Protein 3OQI (pdb70)

B-factor: mean 17.78, std 9.41, range [5.2, 73.68]

Organism: Bacillus licheniformis (strain ATCC 14580 / DSM 13 / JCM 2505 / CCUG 7422 / NBRC 12200 / NCIMB 9375 / NCTC 10341 / NRRL NRS-1264 / Gibson 46) (NCBI:txid279010)

Foldseek 3Di:
DDKDWLDVLLVVLQVVQAEAEEEDELLDPCDDLVNLLVVLLVSVVRHVAYAYEYADQLQLLLVVLLPDDSVRSSVVRVVSSVVSLVSNLVSQVVNVHHSVRYYYLCRCVPPPLLVVQLVQLVVQLVPPPVSVVLLLVVLCVSNQNSSVVPDDDNDDRDPVSSVSSSVSVSSNVSCQAPVCSVSVDQAYEHEEADDRPVSSCQPVVVTSHHRDSRYIYMHDDD/DDKDWLDVLCVLLVVQAEAEEEDELQDPCDDLVNLLVVLLVSVVRHPAYAYEYADQLQLLLVVLVPDDSVVSSVSSVVSRVVVLVSNLVSCVVNVHHSVRYYYLCNCVVPPLLVVQLVQLVVQLVPPVVSVVLLLVVLCVSNQVNNVPPDPDNDDRDPVSSVSSSVRVSSNVCCQAPVCSVVVDPAYEHEEADDRVVSSCQPVVVTSHHRDSRYMYMHDDD

CATH classification: 3.40.50.11710

GO terms:
  GO:0016755 aminoacyltransferase activity (F, IDA)
  GO:0046148 pigment biosynthetic process (P, IDA)

Solvent-accessible surface area: 20284 Å² total

Sequence (443 aa):
FKTETLTQNCNEILKRRRHVLVGISPFNSRFSEDYIHRLIAWAVREFQSVSVLLAGKEAANLLEALGTPHGKAEERKVRKEVSRNRRFAEKALEAHGGNPEDIHTFSDFANQTAYRNLRMEVEAAFFDQTHFRNACLEMSHAAILGRARGTRMDVVEVSADMLELAVEYVIAELPFFIAAPDILGVEETLLAYHRPWKLGEQISRNEFAVKMRPNQGYLMVSEFKTETLTQNNEILKRRRHVLVGISPFNSRFSEDYIHHRLIAWAVREFQSVSVLLAGKEAANLLEALGTPHGKAERKVRKEVSRNRRFFAEKALEAHGGNPEDIHTFSDFANQTAYRNLRMEVEAAFFDQTHFRRNACLEMSHAAILGRARGTRMDVVEVSADMLELAVEYVIAELPFFIAAPDILGVEETLLAYHRPWKLGEQISRNEFAVKMRPNQGYLMVSE

Nearest PDB structures (foldseek):
  3oqi-assembly2_B  TM=1.003E+00  e=3.336E-38  Bacillus licheniformis DSM 13 = ATCC 14580
  7azu-assembly1_A  TM=9.810E-01  e=2.138E-24  Caldibacillus thermoamylovorans
  6zu3-assembly1_A  TM=9.823E-01  e=3.888E-24  Caldibacillus thermoamylovorans
  6ez3-assembly6_F  TM=9.709E-01  e=2.013E-21  Staphylococcus haemolyticus JCSC1435
  6ez3-assembly5_E  TM=9.730E-01  e=7.026E-21  Staphylococcus haemolyticus JCSC1435

Structure (mmCIF, N/CA/C/O backbone):
data_3OQI
#
_entry.id   3OQI
#
_cell.length_a   150.946
_cell.length_b   55.011
_cell.length_c   102.299
_cell.angle_alpha   90.000
_cell.angle_beta   130.610
_cell.angle_gamma   90.000
#
_symmetry.space_group_name_H-M   'C 1 2 1'
#
loop_
_entity.id
_entity.type
_entity.pdbx_description
1 polymer 'Putative uncharacterized protein yvmC'
2 polymer 'Putative uncharacterized protein yvmC'
3 non-polymer '2-[N-CYCLOHEXYLAMINO]ETHANE SULFONIC ACID'
4 non-polymer GLYCEROL
5 water water
#
loop_
_atom_site.group_PDB
_atom_site.id
_atom_site.type_symbol
_atom_site.label_atom_id
_atom_site.label_alt_id
_atom_site.label_comp_id
_atom_site.label_asym_id
_atom_site.label_entity_id
_atom_site.label_seq_id
_atom_site.pdbx_PDB_ins_code
_atom_site.Cartn_x
_atom_site.Cartn_y
_atom_site.Cartn_z
_atom_site.occupancy
_atom_site.B_iso_or_equiv
_atom_site.auth_seq_id
_atom_site.auth_comp_id
_atom_site.auth_asym_id
_atom_site.auth_atom_id
_atom_site.pdbx_PDB_model_num
ATOM 1 N N . PHE A 1 13 ? 18.442 11.972 52.831 1.00 27.80 13 PHE A N 1
ATOM 2 C CA . PHE A 1 13 ? 17.332 11.153 52.346 1.00 26.38 13 PHE A CA 1
ATOM 3 C C . PHE A 1 13 ? 16.210 11.040 53.373 1.00 32.33 13 PHE A C 1
ATOM 4 O O . PHE A 1 13 ? 16.449 10.677 54.523 1.00 38.41 13 PHE A O 1
ATOM 12 N N . LYS A 1 14 ? 14.989 11.360 52.955 1.00 27.80 14 LYS A N 1
ATOM 13 C CA . LYS A 1 14 ? 13.807 11.102 53.770 1.00 29.92 14 LYS A CA 1
ATOM 14 C C . LYS A 1 14 ? 13.333 9.693 53.439 1.00 29.05 14 LYS A C 1
ATOM 15 O O . LYS A 1 14 ? 13.578 9.204 52.338 1.00 27.87 14 LYS A O 1
ATOM 21 N N . THR A 1 15 ? 12.661 9.035 54.378 1.00 24.43 15 THR A N 1
ATOM 22 C CA . THR A 1 15 ? 12.226 7.657 54.156 1.00 24.93 15 THR A CA 1
ATOM 23 C C . THR A 1 15 ? 10.769 7.458 54.552 1.00 31.40 15 THR A C 1
ATOM 24 O O . THR A 1 15 ? 10.268 8.134 55.451 1.00 31.88 15 THR A O 1
ATOM 28 N N . GLU A 1 16 ? 10.096 6.530 53.876 1.00 26.20 16 GLU A N 1
ATOM 29 C CA . GLU A 1 16 ? 8.749 6.109 54.264 1.00 30.02 16 GLU A CA 1
ATOM 30 C C . GLU A 1 16 ? 8.631 4.594 54.126 1.00 28.91 16 GLU A C 1
ATOM 31 O O . GLU A 1 16 ? 9.133 4.029 53.164 1.00 19.24 16 GLU A O 1
ATOM 37 N N . THR A 1 17 ? 7.970 3.941 55.082 1.00 30.76 17 THR A N 1
ATOM 38 C CA . THR A 1 17 ? 7.821 2.484 55.055 1.00 27.25 17 THR A CA 1
ATOM 39 C C . THR A 1 17 ? 6.428 1.999 54.648 1.00 38.67 17 THR A C 1
ATOM 40 O O . THR A 1 17 ? 5.465 2.766 54.604 1.00 29.31 17 THR A O 1
ATOM 44 N N . LEU A 1 18 ? 6.334 0.705 54.368 1.00 36.96 18 LEU A N 1
ATOM 45 C CA . LEU A 1 18 ? 5.088 0.095 53.924 1.00 42.26 18 LEU A CA 1
ATOM 46 C C . LEU A 1 18 ? 4.084 -0.026 55.072 1.00 40.71 18 LEU A C 1
ATOM 47 O O . LEU A 1 18 ? 2.956 0.458 54.972 1.00 39.58 18 LEU A O 1
ATOM 52 N N . THR A 1 19 ? 4.500 -0.667 56.162 1.00 38.09 19 THR A N 1
ATOM 53 C CA . THR A 1 19 ? 3.627 -0.891 57.312 1.00 40.58 19 THR A CA 1
ATOM 54 C C . THR A 1 19 ? 4.323 -0.551 58.625 1.00 38.43 19 THR A C 1
ATOM 55 O O . THR A 1 19 ? 5.445 -0.042 58.630 1.00 36.96 19 THR A O 1
ATOM 59 N N . GLN A 1 20 ? 3.655 -0.847 59.737 1.00 38.58 20 GLN A N 1
ATOM 60 C CA . GLN A 1 20 ? 4.231 -0.644 61.065 1.00 37.61 20 GLN A CA 1
ATOM 61 C C . GLN A 1 20 ? 5.353 -1.641 61.346 1.00 36.61 20 GLN A C 1
ATOM 62 O O . GLN A 1 20 ? 6.350 -1.310 61.997 1.00 34.58 20 GLN A O 1
ATOM 68 N N . ASN A 1 21 ? 5.179 -2.867 60.865 1.00 32.16 21 ASN A N 1
ATOM 69 C CA . ASN A 1 21 ? 6.210 -3.885 61.007 1.00 30.23 21 ASN A CA 1
ATOM 70 C C . ASN A 1 21 ? 7.490 -3.473 60.280 1.00 26.73 21 ASN A C 1
ATOM 71 O O . ASN A 1 21 ? 8.599 -3.749 60.747 1.00 25.27 21 ASN A O 1
ATOM 76 N N . CYS A 1 22 ? 7.325 -2.817 59.134 1.00 27.30 22 CYS A N 1
ATOM 77 C CA . CYS A 1 22 ? 8.462 -2.282 58.393 1.00 24.75 22 CYS A CA 1
ATOM 78 C C . CYS A 1 22 ? 9.185 -1.275 59.276 1.00 26.33 22 CYS A C 1
ATOM 79 O O . CYS A 1 22 ? 10.415 -1.226 59.298 1.00 22.39 22 CYS A O 1
ATOM 82 N N . ASN A 1 23 ? 8.415 -0.478 60.014 1.00 27.01 23 ASN A N 1
ATOM 83 C CA . ASN A 1 23 ? 9.001 0.525 60.900 1.00 25.54 23 ASN A CA 1
ATOM 84 C C . ASN A 1 23 ? 9.836 -0.087 62.025 1.00 25.43 23 ASN A C 1
ATOM 85 O O . ASN A 1 23 ? 10.848 0.483 62.421 1.00 21.68 23 ASN A O 1
ATOM 87 N N . GLU A 1 24 ? 9.423 -1.249 62.528 1.00 23.27 24 GLU A N 1
ATOM 88 C CA . GLU A 1 24 ? 10.196 -1.942 63.562 1.00 23.73 24 GLU A CA 1
ATOM 89 C C . GLU A 1 24 ? 11.533 -2.449 63.030 1.00 21.21 24 GLU A C 1
ATOM 90 O O . GLU A 1 24 ? 12.555 -2.399 63.725 1.00 21.64 24 GLU A O 1
ATOM 96 N N . ILE A 1 25 ? 11.526 -2.951 61.802 1.00 17.19 25 ILE A N 1
ATOM 97 C CA . ILE A 1 25 ? 12.767 -3.375 61.172 1.00 18.23 25 ILE A CA 1
ATOM 98 C C . ILE A 1 25 ? 13.665 -2.153 61.000 1.00 15.07 25 ILE A C 1
ATOM 99 O O . ILE A 1 25 ? 14.860 -2.198 61.314 1.00 15.21 25 ILE A O 1
ATOM 104 N N . LEU A 1 26 ? 13.080 -1.066 60.509 1.00 15.12 26 LEU A N 1
ATOM 105 C CA . LEU A 1 26 ? 13.828 0.172 60.283 1.00 14.41 26 LEU A CA 1
ATOM 106 C C . LEU A 1 26 ? 14.513 0.651 61.555 1.00 19.23 26 LEU A C 1
ATOM 107 O O . LEU A 1 26 ? 15.659 1.085 61.524 1.00 17.31 26 LEU A O 1
ATOM 112 N N . LYS A 1 27 ? 13.817 0.574 62.683 1.00 18.26 27 LYS A N 1
ATOM 113 C CA . LYS A 1 27 ? 14.402 1.065 63.928 1.00 20.25 27 LYS A CA 1
ATOM 114 C C . LYS A 1 27 ? 15.666 0.311 64.351 1.00 19.12 27 LYS A C 1
ATOM 115 O O . LYS A 1 27 ? 16.563 0.892 64.953 1.00 20.37 27 LYS A O 1
ATOM 121 N N . ARG A 1 28 ? 15.744 -0.973 64.021 1.00 14.48 28 ARG A N 1
ATOM 122 C CA . ARG A 1 28 ? 16.905 -1.784 64.379 1.00 14.26 28 ARG A CA 1
ATOM 123 C C . ARG A 1 28 ? 18.116 -1.561 63.466 1.00 15.70 28 ARG A C 1
ATOM 124 O O . ARG A 1 28 ? 19.247 -1.894 63.831 1.00 14.07 28 ARG A O 1
ATOM 132 N N . ARG A 1 29 ? 17.864 -1.032 62.270 1.00 13.48 29 ARG A N 1
ATOM 133 C CA . ARG A 1 29 ? 18.937 -0.637 61.349 1.00 11.91 29 ARG A CA 1
ATOM 134 C C . ARG A 1 29 ? 19.957 -1.732 61.013 1.00 13.76 29 ARG A C 1
ATOM 135 O O . ARG A 1 29 ? 21.129 -1.431 60.792 1.00 13.25 29 ARG A O 1
ATOM 143 N N . ARG A 1 30 ? 19.537 -2.994 60.959 1.00 10.99 30 ARG A N 1
ATOM 144 C CA . ARG A 1 30 ? 20.486 -4.086 60.736 1.00 10.71 30 ARG A CA 1
ATOM 145 C C . ARG A 1 30 ? 21.020 -4.168 59.307 1.00 10.13 30 ARG A C 1
ATOM 146 O O . ARG A 1 30 ? 22.217 -4.397 59.086 1.00 12.13 30 ARG A O 1
ATOM 154 N N . HIS A 1 31 ? 20.129 -4.009 58.336 1.00 11.22 31 HIS A N 1
ATOM 155 C CA . HIS A 1 31 ? 20.511 -4.274 56.953 1.00 9.20 31 HIS A CA 1
ATOM 156 C C . HIS A 1 31 ? 19.580 -3.585 55.961 1.00 9.31 31 HIS A C 1
ATOM 157 O O . HIS A 1 31 ? 18.363 -3.549 56.144 1.00 9.88 31 HIS A O 1
ATOM 164 N N . VAL A 1 32 ? 20.174 -3.023 54.919 1.00 8.22 32 VAL A N 1
ATOM 165 C CA . VAL A 1 32 ? 19.403 -2.432 53.841 1.00 8.32 32 VAL A CA 1
ATOM 166 C C . VAL A 1 32 ? 19.907 -3.012 52.529 1.00 7.40 32 VAL A C 1
ATOM 167 O O . VAL A 1 32 ? 21.109 -3.230 52.336 1.00 7.42 32 VAL A O 1
ATOM 171 N N . LEU A 1 33 ? 18.959 -3.317 51.652 1.00 6.45 33 LEU A N 1
ATOM 172 C CA . LEU A 1 33 ? 19.257 -3.801 50.318 1.00 8.14 33 LEU A CA 1
ATOM 173 C C . LEU A 1 33 ? 18.930 -2.660 49.357 1.00 7.82 33 LEU A C 1
ATOM 174 O O . LEU A 1 33 ? 17.759 -2.319 49.161 1.00 7.66 33 LEU A O 1
ATOM 179 N N . VAL A 1 34 ? 19.964 -2.053 48.785 1.00 6.13 34 VAL A N 1
ATOM 180 C CA . VAL A 1 34 ? 19.813 -0.873 47.938 1.00 5.59 34 VAL A CA 1
ATOM 181 C C . VAL A 1 34 ? 19.583 -1.302 46.495 1.00 6.23 34 VAL A C 1
ATOM 182 O O . VAL A 1 34 ? 20.456 -1.900 45.875 1.00 8.22 34 VAL A O 1
ATOM 186 N N . GLY A 1 35 ? 18.394 -1.023 45.969 1.00 5.20 35 GLY A N 1
ATOM 187 C CA . GLY A 1 35 ? 18.096 -1.406 44.600 1.00 6.34 35 GLY A CA 1
ATOM 188 C C . GLY A 1 35 ? 18.614 -0.411 43.571 1.00 8.73 35 GLY A C 1
ATOM 189 O O . GLY A 1 35 ? 18.452 0.801 43.723 1.00 8.70 35 GLY A O 1
ATOM 190 N N . ILE A 1 36 ? 19.227 -0.927 42.506 1.00 7.51 36 ILE A N 1
ATOM 191 C CA . ILE A 1 36 ? 19.739 -0.080 41.421 1.00 5.98 36 ILE A CA 1
ATOM 192 C C . ILE A 1 36 ? 19.402 -0.686 40.067 1.00 9.06 36 ILE A C 1
ATOM 193 O O . ILE A 1 36 ? 19.643 -1.874 39.839 1.00 8.70 36 ILE A O 1
ATOM 198 N N . SER A 1 37 ? 18.826 0.117 39.176 1.00 7.85 37 SER A N 1
ATOM 199 C CA . SER A 1 37 ? 18.601 -0.335 37.806 1.00 10.17 37 SER A CA 1
ATOM 200 C C . SER A 1 37 ? 19.341 0.566 36.837 1.00 12.09 37 SER A C 1
ATOM 201 O O . SER A 1 37 ? 19.242 1.776 36.940 1.00 13.63 37 SER A O 1
ATOM 204 N N . PRO A 1 38 ? 20.057 -0.014 35.864 1.00 20.08 38 PRO A N 1
ATOM 205 C CA . PRO A 1 38 ? 20.729 0.908 34.941 1.00 20.45 38 PRO A CA 1
ATOM 206 C C . PRO A 1 38 ? 19.756 1.529 33.954 1.00 19.53 38 PRO A C 1
ATOM 207 O O . PRO A 1 38 ? 20.136 2.443 33.225 1.00 23.60 38 PRO A O 1
ATOM 211 N N . PHE A 1 39 ? 18.513 1.060 33.943 1.00 10.45 39 PHE A N 1
ATOM 212 C CA . PHE A 1 39 ? 17.560 1.547 32.957 1.00 13.09 39 PHE A CA 1
ATOM 213 C C . PHE A 1 39 ? 16.486 2.430 33.564 1.00 21.52 39 PHE A C 1
ATOM 214 O O . PHE A 1 39 ? 15.477 2.730 32.924 1.00 22.45 39 PHE A O 1
ATOM 222 N N . ASN A 1 40 ? 16.725 2.846 34.802 1.00 12.33 40 ASN A N 1
ATOM 223 C CA . ASN A 1 40 ? 15.939 3.902 35.425 1.00 11.85 40 ASN A CA 1
ATOM 224 C C . ASN A 1 40 ? 16.801 5.162 35.538 1.00 13.35 40 ASN A C 1
ATOM 225 O O . ASN A 1 40 ? 17.932 5.104 36.015 1.00 13.70 40 ASN A O 1
ATOM 230 N N . SER A 1 41 ? 16.267 6.301 35.092 1.00 13.20 41 SER A N 1
ATOM 231 C CA . SER A 1 41 ? 17.072 7.507 34.909 1.00 11.37 41 SER A CA 1
ATOM 232 C C . SER A 1 41 ? 17.567 8.143 36.206 1.00 13.37 41 SER A C 1
ATOM 233 O O . SER A 1 41 ? 18.371 9.071 36.178 1.00 14.69 41 SER A O 1
ATOM 236 N N . ARG A 1 42 ? 17.093 7.642 37.339 1.00 11.88 42 ARG A N 1
ATOM 237 C CA . ARG A 1 42 ? 17.512 8.162 38.627 1.00 11.37 42 ARG A CA 1
ATOM 238 C C . ARG A 1 42 ? 18.983 7.855 38.891 1.00 11.57 42 ARG A C 1
ATOM 239 O O . ARG A 1 42 ? 19.653 8.612 39.596 1.00 12.39 42 ARG A O 1
ATOM 247 N N . PHE A 1 43 ? 19.489 6.757 38.325 1.00 10.90 43 PHE A N 1
ATOM 248 C CA . PHE A 1 43 ? 20.768 6.189 38.787 1.00 9.99 43 PHE A CA 1
ATOM 249 C C . PHE A 1 43 ? 22.051 6.639 38.074 1.00 14.40 43 PHE A C 1
ATOM 250 O O . PHE A 1 43 ? 22.725 5.843 37.424 1.00 17.93 43 PHE A O 1
ATOM 258 N N . SER A 1 44 ? 22.400 7.905 38.237 1.00 13.86 44 SER A N 1
ATOM 259 C CA . SER A 1 44 ? 23.698 8.403 37.788 1.00 15.29 44 SER A CA 1
ATOM 260 C C . SER A 1 44 ? 24.784 7.863 38.716 1.00 17.10 44 SER A C 1
ATOM 261 O O . SER A 1 44 ? 24.493 7.392 39.819 1.00 14.86 44 SER A O 1
ATOM 264 N N . GLU A 1 45 ? 26.036 7.932 38.281 1.00 13.13 45 GLU A N 1
ATOM 265 C CA . GLU A 1 45 ? 27.145 7.587 39.162 1.00 15.97 45 GLU A CA 1
ATOM 266 C C . GLU A 1 45 ? 27.090 8.401 40.456 1.00 16.11 45 GLU A C 1
ATOM 267 O O . GLU A 1 45 ? 27.252 7.858 41.549 1.00 14.16 45 GLU A O 1
ATOM 273 N N . ASP A 1 46 ? 26.869 9.706 40.328 1.00 14.56 46 ASP A N 1
ATOM 274 C CA . ASP A 1 46 ? 26.785 10.578 41.495 1.00 14.23 46 ASP A CA 1
ATOM 275 C C . ASP A 1 46 ? 25.681 10.170 42.465 1.00 13.82 46 ASP A C 1
ATOM 276 O O . ASP A 1 46 ? 25.892 10.143 43.669 1.00 14.25 46 ASP A O 1
ATOM 281 N N . TYR A 1 47 ? 24.499 9.858 41.942 1.00 11.20 47 TYR A N 1
ATOM 282 C CA . TYR A 1 47 ? 23.398 9.450 42.810 1.00 11.30 47 TYR A CA 1
ATOM 283 C C . TYR A 1 47 ? 23.713 8.136 43.505 1.00 11.67 47 TYR A C 1
ATOM 284 O O . TYR A 1 47 ? 23.436 7.970 44.690 1.00 11.08 47 TYR A O 1
ATOM 293 N N . ILE A 1 48 ? 24.286 7.196 42.764 1.00 10.66 48 ILE A N 1
ATOM 294 C CA . ILE A 1 48 ? 24.643 5.911 43.358 1.00 10.20 48 ILE A CA 1
ATOM 295 C C . ILE A 1 48 ? 25.603 6.128 44.527 1.00 12.24 48 ILE A C 1
ATOM 296 O O . ILE A 1 48 ? 25.452 5.524 45.600 1.00 10.28 48 ILE A O 1
ATOM 301 N N . HIS A 1 49 ? 26.577 7.009 44.342 1.00 11.51 49 HIS A N 1
ATOM 302 C CA . HIS A 1 49 ? 27.487 7.309 45.447 1.00 12.22 49 HIS A CA 1
ATOM 303 C C . HIS A 1 49 ? 26.778 7.948 46.643 1.00 12.09 49 HIS A C 1
ATOM 304 O O . HIS A 1 49 ? 27.032 7.568 47.787 1.00 12.77 49 HIS A O 1
ATOM 311 N N . ARG A 1 50 ? 25.880 8.899 46.395 1.00 10.19 50 ARG A N 1
ATOM 312 C CA . ARG A 1 50 ? 25.179 9.557 47.498 1.00 11.38 50 ARG A CA 1
ATOM 313 C C . ARG A 1 50 ? 24.251 8.597 48.236 1.00 10.70 50 ARG A C 1
ATOM 314 O O . ARG A 1 50 ? 24.124 8.641 49.464 1.00 10.27 50 ARG A O 1
ATOM 322 N N . LEU A 1 51 ? 23.588 7.741 47.469 1.00 9.75 51 LEU A N 1
ATOM 323 C CA . LEU A 1 51 ? 22.653 6.771 48.018 1.00 9.68 51 LEU A CA 1
ATOM 324 C C . LEU A 1 51 ? 23.373 5.730 48.875 1.00 9.48 51 LEU A C 1
ATOM 325 O O . LEU A 1 51 ? 22.952 5.411 49.991 1.00 10.08 51 LEU A O 1
ATOM 330 N N . ILE A 1 52 ? 24.470 5.198 48.353 1.00 9.26 52 ILE A N 1
ATOM 331 C CA . ILE A 1 52 ? 25.232 4.194 49.095 1.00 9.90 52 ILE A CA 1
ATOM 332 C C . ILE A 1 52 ? 25.908 4.802 50.331 1.00 8.99 52 ILE A C 1
ATOM 333 O O . ILE A 1 52 ? 25.970 4.167 51.378 1.00 10.54 52 ILE A O 1
ATOM 338 N N . ALA A 1 53 ? 26.399 6.034 50.224 1.00 9.32 53 ALA A N 1
ATOM 339 C CA . ALA A 1 53 ? 26.960 6.709 51.397 1.00 9.79 53 ALA A CA 1
ATOM 340 C C . ALA A 1 53 ? 25.910 6.839 52.494 1.00 10.05 53 ALA A C 1
ATOM 341 O O . ALA A 1 53 ? 26.168 6.538 53.659 1.00 10.96 53 ALA A O 1
ATOM 343 N N . TRP A 1 54 ? 24.715 7.285 52.116 1.00 9.69 54 TRP A N 1
ATOM 344 C CA . TRP A 1 54 ? 23.600 7.334 53.044 1.00 10.14 54 TRP A CA 1
ATOM 345 C C . TRP A 1 54 ? 23.357 5.966 53.680 1.00 10.91 54 TRP A C 1
ATOM 346 O O . TRP A 1 54 ? 23.220 5.857 54.895 1.00 11.66 54 TRP A O 1
ATOM 357 N N . ALA A 1 55 ? 23.288 4.923 52.856 1.00 9.85 55 ALA A N 1
ATOM 358 C CA . ALA A 1 55 ? 22.955 3.595 53.358 1.00 9.00 55 ALA A CA 1
ATOM 359 C C . ALA A 1 55 ? 23.977 3.126 54.390 1.00 11.77 55 ALA A C 1
ATOM 360 O O . ALA A 1 55 ? 23.599 2.617 55.443 1.00 8.89 55 ALA A O 1
ATOM 362 N N . VAL A 1 56 ? 25.260 3.343 54.100 1.00 9.04 56 VAL A N 1
ATOM 363 C CA . VAL A 1 56 ? 26.331 2.918 55.009 1.00 8.73 56 VAL A CA 1
ATOM 364 C C . VAL A 1 56 ? 26.356 3.765 56.288 1.00 11.33 56 VAL A C 1
ATOM 365 O O . VAL A 1 56 ? 26.708 3.271 57.369 1.00 11.70 56 VAL A O 1
ATOM 369 N N . ARG A 1 57 ? 25.956 5.029 56.189 1.00 8.87 57 ARG A N 1
ATOM 370 C CA . ARG A 1 57 ? 25.849 5.866 57.386 1.00 10.21 57 ARG A CA 1
ATOM 371 C C . ARG A 1 57 ? 24.727 5.396 58.298 1.00 12.56 57 ARG A C 1
ATOM 372 O O . ARG A 1 57 ? 24.848 5.459 59.524 1.00 13.11 57 ARG A O 1
ATOM 380 N N . GLU A 1 58 ? 23.636 4.918 57.700 1.00 11.57 58 GLU A N 1
ATOM 381 C CA . GLU A 1 58 ? 22.413 4.667 58.464 1.00 11.29 58 GLU A CA 1
ATOM 382 C C . GLU A 1 58 ? 22.148 3.208 58.869 1.00 12.32 58 GLU A C 1
ATOM 383 O O . GLU A 1 58 ? 21.350 2.965 59.776 1.00 12.39 58 GLU A O 1
ATOM 389 N N . PHE A 1 59 ? 22.804 2.251 58.209 1.00 8.29 59 PHE A N 1
ATOM 390 C CA . PHE A 1 59 ? 22.545 0.827 58.466 1.00 9.98 59 PHE A CA 1
ATOM 391 C C . PHE A 1 59 ? 23.814 0.056 58.797 1.00 12.05 59 PHE A C 1
ATOM 392 O O . PHE A 1 59 ? 24.888 0.351 58.271 1.00 11.50 59 PHE A O 1
ATOM 400 N N . GLN A 1 60 ? 23.694 -0.956 59.648 1.00 12.34 60 GLN A N 1
ATOM 401 C CA . GLN A 1 60 ? 24.871 -1.739 60.026 1.00 12.56 60 GLN A CA 1
ATOM 402 C C . GLN A 1 60 ? 25.530 -2.439 58.830 1.00 13.23 60 GLN A C 1
ATOM 403 O O . GLN A 1 60 ? 26.756 -2.444 58.689 1.00 13.02 60 GLN A O 1
ATOM 409 N N . SER A 1 61 ? 24.705 -3.025 57.965 1.00 10.67 61 SER A N 1
ATOM 410 C CA . SER A 1 61 ? 25.193 -3.722 56.791 1.00 8.19 61 SER A CA 1
ATOM 411 C C . SER A 1 61 ? 24.414 -3.230 55.589 1.00 8.71 61 SER A C 1
ATOM 412 O O . SER A 1 61 ? 23.217 -2.944 55.698 1.00 10.78 61 SER A O 1
ATOM 415 N N . VAL A 1 62 ? 25.108 -3.126 54.460 1.00 10.79 62 VAL A N 1
ATOM 416 C CA . VAL A 1 62 ? 24.510 -2.669 53.212 1.00 8.84 62 VAL A CA 1
ATOM 417 C C . VAL A 1 62 ? 24.824 -3.652 52.091 1.00 9.93 62 VAL A C 1
ATOM 418 O O . VAL A 1 62 ? 25.985 -4.020 51.879 1.00 12.16 62 VAL A O 1
ATOM 422 N N . SER A 1 63 ? 23.787 -4.081 51.377 1.00 8.36 63 SER A N 1
ATOM 423 C CA . SER A 1 63 ? 23.966 -4.846 50.143 1.00 7.62 63 SER A CA 1
ATOM 424 C C . SER A 1 63 ? 23.299 -4.100 49.002 1.00 7.17 63 SER A C 1
ATOM 425 O O . SER A 1 63 ? 22.486 -3.209 49.229 1.00 7.91 63 SER A O 1
ATOM 428 N N . VAL A 1 64 ? 23.656 -4.472 47.782 1.00 6.50 64 VAL A N 1
ATOM 429 C CA . VAL A 1 64 ? 23.094 -3.847 46.597 1.00 6.45 64 VAL A CA 1
ATOM 430 C C . VAL A 1 64 ? 22.435 -4.905 45.738 1.00 7.11 64 VAL A C 1
ATOM 431 O O . VAL A 1 64 ? 22.986 -5.985 45.561 1.00 9.10 64 VAL A O 1
ATOM 435 N N . LEU A 1 65 ? 21.254 -4.586 45.205 1.00 7.39 65 LEU A N 1
ATOM 436 C CA . LEU A 1 65 ? 20.569 -5.464 44.270 1.00 6.52 65 LEU A CA 1
ATOM 437 C C . LEU A 1 65 ? 20.466 -4.760 42.925 1.00 7.77 65 LEU A C 1
ATOM 438 O O . LEU A 1 65 ? 19.837 -3.705 42.815 1.00 9.07 65 LEU A O 1
ATOM 443 N N . LEU A 1 66 ? 21.112 -5.346 41.924 1.00 7.55 66 LEU A N 1
ATOM 444 C CA . LEU A 1 66 ? 21.091 -4.852 40.556 1.00 6.19 66 LEU A CA 1
ATOM 445 C C . LEU A 1 66 ? 20.053 -5.620 39.751 1.00 8.21 66 LEU A C 1
ATOM 446 O O . LEU A 1 66 ? 19.686 -6.733 40.100 1.00 9.22 66 LEU A O 1
ATOM 451 N N . ALA A 1 67 ? 19.583 -5.002 38.677 1.00 10.12 67 ALA A N 1
ATOM 452 C CA . ALA A 1 67 ? 18.730 -5.689 37.719 1.00 9.85 67 ALA A CA 1
ATOM 453 C C . ALA A 1 67 ? 19.411 -6.944 37.170 1.00 12.11 67 ALA A C 1
ATOM 454 O O . ALA A 1 67 ? 20.625 -6.956 36.901 1.00 14.21 67 ALA A O 1
ATOM 456 N N . GLY A 1 68 ? 18.617 -7.994 36.976 1.00 10.32 68 GLY A N 1
ATOM 457 C CA . GLY A 1 68 ? 19.108 -9.250 36.450 1.00 11.38 68 GLY A CA 1
ATOM 458 C C . GLY A 1 68 ? 18.910 -9.338 34.949 1.00 10.63 68 GLY A C 1
ATOM 459 O O . GLY A 1 68 ? 18.567 -8.351 34.289 1.00 10.06 68 GLY A O 1
ATOM 460 N N . LYS A 1 69 ? 19.136 -10.529 34.408 1.00 11.12 69 LYS A N 1
ATOM 461 C CA . LYS A 1 69 ? 19.131 -10.729 32.962 1.00 10.86 69 LYS A CA 1
ATOM 462 C C . LYS A 1 69 ? 17.801 -10.347 32.319 1.00 10.63 69 LYS A C 1
ATOM 463 O O . LYS A 1 69 ? 17.760 -9.984 31.146 1.00 10.49 69 LYS A O 1
ATOM 469 N N . GLU A 1 70 ? 16.715 -10.431 33.088 1.00 8.26 70 GLU A N 1
ATOM 470 C CA . GLU A 1 70 ? 15.384 -10.159 32.552 1.00 8.17 70 GLU A CA 1
ATOM 471 C C . GLU A 1 70 ? 15.177 -8.676 32.237 1.00 8.92 70 GLU A C 1
ATOM 472 O O . GLU A 1 70 ? 14.142 -8.286 31.682 1.00 8.84 70 GLU A O 1
ATOM 478 N N . ALA A 1 71 ? 16.154 -7.843 32.589 1.00 9.00 71 ALA A N 1
ATOM 479 C CA . ALA A 1 71 ? 16.144 -6.471 32.116 1.00 7.08 71 ALA A CA 1
ATOM 480 C C . ALA A 1 71 ? 16.104 -6.456 30.576 1.00 7.51 71 ALA A C 1
ATOM 481 O O . ALA A 1 71 ? 15.637 -5.489 29.973 1.00 10.07 71 ALA A O 1
ATOM 483 N N . ALA A 1 72 ? 16.588 -7.517 29.943 1.00 7.89 72 ALA A N 1
ATOM 484 C CA . ALA A 1 72 ? 16.570 -7.560 28.476 1.00 8.33 72 ALA A CA 1
ATOM 485 C C . ALA A 1 72 ? 15.141 -7.516 27.937 1.00 7.90 72 ALA A C 1
ATOM 486 O O . ALA A 1 72 ? 14.893 -6.973 26.860 1.00 11.12 72 ALA A O 1
ATOM 488 N N . ASN A 1 73 ? 14.205 -8.083 28.694 1.00 10.49 73 ASN A N 1
ATOM 489 C CA . ASN A 1 73 ? 12.797 -8.062 28.299 1.00 9.46 73 ASN A CA 1
ATOM 490 C C . ASN A 1 73 ? 12.243 -6.658 28.236 1.00 12.21 73 ASN A C 1
ATOM 491 O O . ASN A 1 73 ? 11.391 -6.374 27.407 1.00 10.40 73 ASN A O 1
ATOM 496 N N . LEU A 1 74 ? 12.710 -5.781 29.123 1.00 9.37 74 LEU A N 1
ATOM 497 C CA . LEU A 1 74 ? 12.283 -4.385 29.066 1.00 8.22 74 LEU A CA 1
ATOM 498 C C . LEU A 1 74 ? 12.719 -3.725 27.757 1.00 11.01 74 LEU A C 1
ATOM 499 O O . LEU A 1 74 ? 11.934 -3.020 27.129 1.00 11.15 74 LEU A O 1
ATOM 504 N N . LEU A 1 75 ? 13.974 -3.932 27.365 1.00 9.13 75 LEU A N 1
ATOM 505 C CA . LEU A 1 75 ? 14.478 -3.369 26.123 1.00 10.15 75 LEU A CA 1
ATOM 506 C C . LEU A 1 75 ? 13.794 -3.995 24.911 1.00 9.46 75 LEU A C 1
ATOM 507 O O . LEU A 1 75 ? 13.476 -3.300 23.953 1.00 11.57 75 LEU A O 1
ATOM 512 N N . GLU A 1 76 ? 13.565 -5.302 24.959 1.00 10.58 76 GLU A N 1
ATOM 513 C CA . GLU A 1 76 ? 12.852 -5.956 23.862 1.00 9.45 76 GLU A CA 1
ATOM 514 C C . GLU A 1 76 ? 11.440 -5.412 23.720 1.00 14.26 76 GLU A C 1
ATOM 515 O O . GLU A 1 76 ? 10.963 -5.207 22.607 1.00 12.75 76 GLU A O 1
ATOM 521 N N . ALA A 1 77 ? 10.767 -5.178 24.844 1.00 12.44 77 ALA A N 1
ATOM 522 C CA . ALA A 1 77 ? 9.424 -4.604 24.796 1.00 11.23 77 ALA A CA 1
ATOM 523 C C . ALA A 1 77 ? 9.414 -3.259 24.066 1.00 15.94 77 ALA A C 1
ATOM 524 O O . ALA A 1 77 ? 8.416 -2.872 23.451 1.00 15.60 77 ALA A O 1
ATOM 526 N N . LEU A 1 78 ? 10.536 -2.553 24.127 1.00 12.10 78 LEU A N 1
ATOM 527 C CA . LEU A 1 78 ? 10.640 -1.227 23.530 1.00 16.14 78 LEU A CA 1
ATOM 528 C C . LEU A 1 78 ? 11.299 -1.264 22.156 1.00 21.75 78 LEU A C 1
ATOM 529 O O . LEU A 1 78 ? 11.691 -0.225 21.623 1.00 24.10 78 LEU A O 1
ATOM 534 N N . GLY A 1 79 ? 11.440 -2.466 21.603 1.00 16.15 79 GLY A N 1
ATOM 535 C CA . GLY A 1 79 ? 11.859 -2.625 20.220 1.00 15.60 79 GLY A CA 1
ATOM 536 C C . GLY A 1 79 ? 13.268 -3.131 19.972 1.00 18.56 79 GLY A C 1
ATOM 537 O O . GLY A 1 79 ? 13.655 -3.347 18.827 1.00 18.50 79 GLY A O 1
ATOM 538 N N . THR A 1 80 ? 14.051 -3.313 21.026 1.00 14.16 80 THR A N 1
ATOM 539 C CA . THR A 1 80 ? 15.433 -3.765 20.851 1.00 12.59 80 THR A CA 1
ATOM 540 C C . THR A 1 80 ? 15.487 -5.264 20.553 1.00 12.69 80 THR A C 1
ATOM 541 O O . THR A 1 80 ? 14.890 -6.066 21.264 1.00 11.94 80 THR A O 1
ATOM 545 N N . PRO A 1 81 ? 16.196 -5.657 19.482 1.00 13.52 81 PRO A N 1
ATOM 546 C CA . PRO A 1 81 ? 16.326 -7.092 19.213 1.00 11.77 81 PRO A CA 1
ATOM 547 C C . PRO A 1 81 ? 16.971 -7.834 20.379 1.00 15.37 81 PRO A C 1
ATOM 548 O O . PRO A 1 81 ? 17.811 -7.274 21.083 1.00 12.07 81 PRO A O 1
ATOM 552 N N . HIS A 1 82 ? 16.591 -9.093 20.567 1.00 11.95 82 HIS A N 1
ATOM 553 C CA . HIS A 1 82 ? 17.026 -9.864 21.732 1.00 14.40 82 HIS A CA 1
ATOM 554 C C . HIS A 1 82 ? 18.541 -9.882 21.974 1.00 15.94 82 HIS A C 1
ATOM 555 O O . HIS A 1 82 ? 18.996 -9.656 23.103 1.00 14.24 82 HIS A O 1
ATOM 562 N N . GLY A 1 83 ? 19.319 -10.158 20.930 1.00 15.37 83 GLY A N 1
ATOM 563 C CA . GLY A 1 83 ? 20.765 -10.230 21.062 1.00 14.78 83 GLY A CA 1
ATOM 564 C C . GLY A 1 83 ? 21.371 -8.907 21.492 1.00 12.22 83 GLY A C 1
ATOM 565 O O . GLY A 1 83 ? 22.274 -8.865 22.345 1.00 14.42 83 GLY A O 1
ATOM 566 N N . LYS A 1 84 ? 20.874 -7.828 20.900 1.00 10.00 84 LYS A N 1
ATOM 567 C CA . LYS A 1 84 ? 21.328 -6.492 21.246 1.00 9.79 84 LYS A CA 1
ATOM 568 C C . LYS A 1 84 ? 20.939 -6.162 22.676 1.00 11.32 84 LYS A C 1
ATOM 569 O O . LYS A 1 84 ? 21.683 -5.492 23.392 1.00 13.11 84 LYS A O 1
ATOM 575 N N . ALA A 1 85 ? 19.753 -6.602 23.074 1.00 8.81 85 ALA A N 1
ATOM 576 C CA . ALA A 1 85 ? 19.264 -6.305 24.424 1.00 8.38 85 ALA A CA 1
ATOM 577 C C . ALA A 1 85 ? 20.127 -6.976 25.477 1.00 10.95 85 ALA A C 1
ATOM 578 O O . ALA A 1 85 ? 20.484 -6.358 26.482 1.00 10.43 85 ALA A O 1
ATOM 580 N N . GLU A 1 86 ? 20.440 -8.251 25.270 1.00 8.49 86 GLU A N 1
ATOM 581 C CA A GLU A 1 86 ? 21.298 -8.979 26.199 0.50 11.10 86 GLU A CA 1
ATOM 582 C CA B GLU A 1 86 ? 21.292 -8.974 26.206 0.50 11.10 86 GLU A CA 1
ATOM 583 C C . GLU A 1 86 ? 22.645 -8.280 26.360 1.00 12.06 86 GLU A C 1
ATOM 584 O O . GLU A 1 86 ? 23.159 -8.137 27.471 1.00 11.89 86 GLU A O 1
ATOM 595 N N . ARG A 1 87 ? 23.216 -7.831 25.245 1.00 11.26 87 ARG A N 1
ATOM 596 C CA . ARG A 1 87 ? 24.497 -7.134 25.295 1.00 12.17 87 ARG A CA 1
ATOM 597 C C . ARG A 1 87 ? 24.418 -5.822 26.070 1.00 10.94 87 ARG A C 1
ATOM 598 O O . ARG A 1 87 ? 25.329 -5.485 26.834 1.00 12.31 87 ARG A O 1
ATOM 606 N N . LYS A 1 88 ? 23.322 -5.096 25.886 1.00 9.96 88 LYS A N 1
ATOM 607 C CA . LYS A 1 88 ? 23.163 -3.784 26.504 1.00 8.48 88 LYS A CA 1
ATOM 608 C C . LYS A 1 88 ? 22.979 -3.960 28.000 1.00 10.63 88 LYS A C 1
ATOM 609 O O . LYS A 1 88 ? 23.531 -3.205 28.801 1.00 10.10 88 LYS A O 1
ATOM 615 N N . VAL A 1 89 ? 22.209 -4.975 28.377 1.00 8.11 89 VAL A N 1
ATOM 616 C CA . VAL A 1 89 ? 22.023 -5.262 29.802 1.00 7.65 89 VAL A CA 1
ATOM 617 C C . VAL A 1 89 ? 23.350 -5.623 30.484 1.00 9.91 89 VAL A C 1
ATOM 618 O O . VAL A 1 89 ? 23.681 -5.098 31.558 1.00 11.74 89 VAL A O 1
ATOM 622 N N . ARG A 1 90 ? 24.123 -6.507 29.855 1.00 11.39 90 ARG A N 1
ATOM 623 C CA . ARG A 1 90 ? 25.399 -6.930 30.424 1.00 12.76 90 ARG A CA 1
ATOM 624 C C . ARG A 1 90 ? 26.296 -5.723 30.613 1.00 13.35 90 ARG A C 1
ATOM 625 O O . ARG A 1 90 ? 26.924 -5.559 31.657 1.00 13.40 90 ARG A O 1
ATOM 633 N N . LYS A 1 91 ? 26.324 -4.857 29.609 1.00 10.46 91 LYS A N 1
ATOM 634 C CA . LYS A 1 91 ? 27.149 -3.652 29.661 1.00 11.80 91 LYS A CA 1
ATOM 635 C C . LYS A 1 91 ? 26.741 -2.708 30.781 1.00 12.19 91 LYS A C 1
ATOM 636 O O . LYS A 1 91 ? 27.568 -2.313 31.605 1.00 12.62 91 LYS A O 1
ATOM 642 N N . GLU A 1 92 ? 25.465 -2.340 30.811 1.00 11.41 92 GLU A N 1
ATOM 643 C CA . GLU A 1 92 ? 25.008 -1.331 31.760 1.00 10.88 92 GLU A CA 1
ATOM 644 C C . GLU A 1 92 ? 24.951 -1.878 33.180 1.00 10.97 92 GLU A C 1
ATOM 645 O O . GLU A 1 92 ? 25.214 -1.141 34.126 1.00 12.36 92 GLU A O 1
ATOM 651 N N . VAL A 1 93 ? 24.632 -3.159 33.347 1.00 9.66 93 VAL A N 1
ATOM 652 C CA . VAL A 1 93 ? 24.659 -3.715 34.701 1.00 10.75 93 VAL A CA 1
ATOM 653 C C . VAL A 1 93 ? 26.101 -3.765 35.214 1.00 12.81 93 VAL A C 1
ATOM 654 O O . VAL A 1 93 ? 26.362 -3.478 36.381 1.00 12.20 93 VAL A O 1
ATOM 658 N N . SER A 1 94 ? 27.047 -4.099 34.335 1.00 11.71 94 SER A N 1
ATOM 659 C CA . SER A 1 94 ? 28.452 -4.127 34.744 1.00 14.18 94 SER A CA 1
ATOM 660 C C . SER A 1 94 ? 28.932 -2.739 35.145 1.00 13.85 94 SER A C 1
ATOM 661 O O . SER A 1 94 ? 29.712 -2.585 36.095 1.00 15.75 94 SER A O 1
ATOM 664 N N . ARG A 1 95 ? 28.464 -1.727 34.421 1.00 13.37 95 ARG A N 1
ATOM 665 C CA . ARG A 1 95 ? 28.815 -0.349 34.731 1.00 15.31 95 ARG A CA 1
ATOM 666 C C . ARG A 1 95 ? 28.273 0.054 36.107 1.00 15.83 95 ARG A C 1
ATOM 667 O O . ARG A 1 95 ? 29.011 0.631 36.920 1.00 15.25 95 ARG A O 1
ATOM 675 N N . ASN A 1 96 ? 26.999 -0.255 36.366 1.00 13.22 96 ASN A N 1
ATOM 676 C CA . ASN A 1 96 ? 26.387 0.011 37.671 1.00 13.40 96 ASN A CA 1
ATOM 677 C C . ASN A 1 96 ? 27.107 -0.713 38.785 1.00 11.71 96 ASN A C 1
ATOM 678 O O . ASN A 1 96 ? 27.243 -0.179 39.878 1.00 12.03 96 ASN A O 1
ATOM 683 N N . ARG A 1 97 ? 27.485 -1.965 38.535 1.00 10.71 97 ARG A N 1
ATOM 684 C CA . ARG A 1 97 ? 28.205 -2.746 39.528 1.00 11.39 97 ARG A CA 1
ATOM 685 C C . ARG A 1 97 ? 29.507 -2.035 39.906 1.00 13.22 97 ARG A C 1
ATOM 686 O O . ARG A 1 97 ? 29.845 -1.903 41.085 1.00 12.50 97 ARG A O 1
ATOM 694 N N . ARG A 1 98 ? 30.232 -1.553 38.907 1.00 12.83 98 ARG A N 1
ATOM 695 C CA . ARG A 1 98 ? 31.485 -0.856 39.202 1.00 13.31 98 ARG A CA 1
ATOM 696 C C . ARG A 1 98 ? 31.267 0.416 40.034 1.00 12.52 98 ARG A C 1
ATOM 697 O O . ARG A 1 98 ? 32.043 0.701 40.954 1.00 13.43 98 ARG A O 1
ATOM 699 N N . PHE A 1 99 ? 30.226 1.181 39.710 1.00 11.14 99 PHE A N 1
ATOM 700 C CA . PHE A 1 99 ? 29.897 2.377 40.484 1.00 10.64 99 PHE A CA 1
ATOM 701 C C . PHE A 1 99 ? 29.594 1.983 41.931 1.00 11.14 99 PHE A C 1
ATOM 702 O O . PHE A 1 99 ? 30.041 2.647 42.869 1.00 12.12 99 PHE A O 1
ATOM 710 N N . ALA A 1 100 ? 28.829 0.909 42.111 1.00 10.46 100 ALA A N 1
ATOM 711 C CA . ALA A 1 100 ? 28.455 0.480 43.456 1.00 10.99 100 ALA A CA 1
ATOM 712 C C . ALA A 1 100 ? 29.652 -0.075 44.220 1.00 10.79 100 ALA A C 1
ATOM 713 O O . ALA A 1 100 ? 29.768 0.135 45.431 1.00 11.17 100 ALA A O 1
ATOM 715 N N . GLU A 1 101 ? 30.539 -0.783 43.520 1.00 10.10 101 GLU A N 1
ATOM 716 C CA . GLU A 1 101 ? 31.757 -1.286 44.151 1.00 13.28 101 GLU A CA 1
ATOM 717 C C . GLU A 1 101 ? 32.577 -0.117 44.689 1.00 13.53 101 GLU A C 1
ATOM 718 O O . GLU A 1 101 ? 33.028 -0.143 45.843 1.00 12.77 101 GLU A O 1
ATOM 724 N N . LYS A 1 102 ? 32.766 0.906 43.864 1.00 12.49 102 LYS A N 1
ATOM 725 C CA . LYS A 1 102 ? 33.572 2.056 44.280 1.00 13.79 102 LYS A CA 1
ATOM 726 C C . LYS A 1 102 ? 32.910 2.783 45.446 1.00 15.96 102 LYS A C 1
ATOM 727 O O . LYS A 1 102 ? 33.580 3.175 46.398 1.00 14.31 102 LYS A O 1
ATOM 733 N N . ALA A 1 103 ? 31.594 2.960 45.372 1.00 10.64 103 ALA A N 1
ATOM 734 C CA . ALA A 1 103 ? 30.862 3.649 46.436 1.00 12.42 103 ALA A CA 1
ATOM 735 C C . ALA A 1 103 ? 30.932 2.888 47.758 1.00 11.88 103 ALA A C 1
ATOM 736 O O . ALA A 1 103 ? 31.144 3.483 48.822 1.00 12.03 103 ALA A O 1
ATOM 738 N N . LEU A 1 104 ? 30.750 1.573 47.709 1.00 11.27 104 LEU A N 1
ATOM 739 C CA . LEU A 1 104 ? 30.827 0.781 48.937 1.00 8.57 104 LEU A CA 1
ATOM 740 C C . LEU A 1 104 ? 32.223 0.863 49.536 1.00 12.87 104 LEU A C 1
ATOM 741 O O . LEU A 1 104 ? 32.389 1.125 50.736 1.00 13.50 104 LEU A O 1
ATOM 746 N N . GLU A 1 105 ? 33.232 0.663 48.697 1.00 14.14 105 GLU A N 1
ATOM 747 C CA . GLU A 1 105 ? 34.617 0.763 49.160 1.00 14.86 105 GLU A CA 1
ATOM 748 C C . GLU A 1 105 ? 34.911 2.111 49.805 1.00 17.88 105 GLU A C 1
ATOM 749 O O . GLU A 1 105 ? 35.506 2.179 50.885 1.00 19.33 105 GLU A O 1
ATOM 755 N N . ALA A 1 106 ? 34.488 3.180 49.139 1.00 12.70 106 ALA A N 1
ATOM 756 C CA . ALA A 1 106 ? 34.793 4.540 49.560 1.00 13.08 106 ALA A CA 1
ATOM 757 C C . ALA A 1 106 ? 34.245 4.848 50.950 1.00 16.86 106 ALA A C 1
ATOM 758 O O . ALA A 1 106 ? 34.815 5.665 51.681 1.00 12.31 106 ALA A O 1
ATOM 760 N N . HIS A 1 107 ? 33.151 4.184 51.312 1.00 11.24 107 HIS A N 1
ATOM 761 C CA . HIS A 1 107 ? 32.427 4.508 52.543 1.00 9.47 107 HIS A CA 1
ATOM 762 C C . HIS A 1 107 ? 32.514 3.433 53.614 1.00 11.39 107 HIS A C 1
ATOM 763 O O . HIS A 1 107 ? 31.858 3.527 54.655 1.00 12.78 107 HIS A O 1
ATOM 770 N N . GLY A 1 108 ? 33.341 2.424 53.375 1.00 12.64 108 GLY A N 1
ATOM 771 C CA . GLY A 1 108 ? 33.598 1.429 54.402 1.00 11.53 108 GLY A CA 1
ATOM 772 C C . GLY A 1 108 ? 32.727 0.192 54.322 1.00 14.28 108 GLY A C 1
ATOM 773 O O . GLY A 1 108 ? 32.773 -0.663 55.203 1.00 15.36 108 GLY A O 1
ATOM 774 N N . GLY A 1 109 ? 31.923 0.096 53.267 1.00 11.75 109 GLY A N 1
ATOM 775 C CA . GLY A 1 109 ? 31.164 -1.118 53.017 1.00 10.86 109 GLY A CA 1
ATOM 776 C C . GLY A 1 109 ? 31.994 -2.166 52.296 1.00 14.57 109 GLY A C 1
ATOM 777 O O . GLY A 1 109 ? 33.199 -1.987 52.084 1.00 14.77 109 GLY A O 1
ATOM 778 N N . ASN A 1 110 ? 31.353 -3.270 51.919 1.00 12.21 110 ASN A N 1
ATOM 779 C CA . ASN A 1 110 ? 32.046 -4.391 51.295 1.00 13.38 110 ASN A CA 1
ATOM 780 C C . ASN A 1 110 ? 31.581 -4.541 49.852 1.00 15.67 110 ASN A C 1
ATOM 781 O O . ASN A 1 110 ? 30.425 -4.879 49.609 1.00 14.76 110 ASN A O 1
ATOM 786 N N . PRO A 1 111 ? 32.475 -4.269 48.894 1.00 14.61 111 PRO A N 1
ATOM 787 C CA . PRO A 1 111 ? 32.121 -4.300 47.470 1.00 14.63 111 PRO A CA 1
ATOM 788 C C . PRO A 1 111 ? 31.711 -5.681 46.975 1.00 16.24 111 PRO A C 1
ATOM 789 O O . PRO A 1 111 ? 31.219 -5.792 45.856 1.00 16.08 111 PRO A O 1
ATOM 793 N N . GLU A 1 112 ? 31.899 -6.716 47.788 1.00 16.75 112 GLU A N 1
ATOM 794 C CA . GLU A 1 112 ? 31.437 -8.048 47.415 1.00 15.38 112 GLU A CA 1
ATOM 795 C C . GLU A 1 112 ? 29.925 -8.207 47.606 1.00 15.94 112 GLU A C 1
ATOM 796 O O . GLU A 1 112 ? 29.334 -9.145 47.075 1.00 16.50 112 GLU A O 1
ATOM 802 N N . ASP A 1 113 ? 29.312 -7.304 48.374 1.00 12.19 113 ASP A N 1
ATOM 803 C CA . ASP A 1 113 ? 27.908 -7.460 48.762 1.00 12.46 113 ASP A CA 1
ATOM 804 C C . ASP A 1 113 ? 26.979 -6.873 47.705 1.00 12.11 113 ASP A C 1
ATOM 805 O O . ASP A 1 113 ? 26.074 -6.109 48.021 1.00 10.72 113 ASP A O 1
ATOM 810 N N . ILE A 1 114 ? 27.214 -7.252 46.456 1.00 9.49 114 ILE A N 1
ATOM 811 C CA . ILE A 1 114 ? 26.431 -6.753 45.324 1.00 9.58 114 ILE A CA 1
ATOM 812 C C . ILE A 1 114 ? 25.946 -7.953 44.535 1.00 10.87 114 ILE A C 1
ATOM 813 O O . ILE A 1 114 ? 26.732 -8.843 44.192 1.00 13.15 114 ILE A O 1
ATOM 818 N N . HIS A 1 115 ? 24.653 -7.978 44.240 1.00 9.64 115 HIS A N 1
ATOM 819 C CA . HIS A 1 115 ? 24.036 -9.114 43.568 1.00 9.55 115 HIS A CA 1
ATOM 820 C C . HIS A 1 115 ? 23.111 -8.610 42.480 1.00 10.17 115 HIS A C 1
ATOM 821 O O . HIS A 1 115 ? 22.650 -7.481 42.542 1.00 12.31 115 HIS A O 1
ATOM 828 N N . THR A 1 116 ? 22.843 -9.436 41.470 1.00 10.74 116 THR A N 1
ATOM 829 C CA . THR A 1 116 ? 21.728 -9.128 40.568 1.00 9.49 116 THR A CA 1
ATOM 830 C C . THR A 1 116 ? 20.574 -10.063 40.905 1.00 9.75 116 THR A C 1
ATOM 831 O O . THR A 1 116 ? 20.775 -11.117 41.528 1.00 9.95 116 THR A O 1
ATOM 835 N N . PHE A 1 117 ? 19.362 -9.716 40.478 1.00 8.61 117 PHE A N 1
ATOM 836 C CA . PHE A 1 117 ? 18.230 -10.553 40.857 1.00 10.18 117 PHE A CA 1
ATOM 837 C C . PHE A 1 117 ? 18.134 -11.874 40.101 1.00 11.63 117 PHE A C 1
ATOM 838 O O . PHE A 1 117 ? 17.260 -12.687 40.384 1.00 11.39 117 PHE A O 1
ATOM 846 N N . SER A 1 118 ? 19.050 -12.106 39.163 1.00 10.29 118 SER A N 1
ATOM 847 C CA . SER A 1 118 ? 19.111 -13.415 38.511 1.00 10.52 118 SER A CA 1
ATOM 848 C C . SER A 1 118 ? 20.276 -14.305 38.996 1.00 15.37 118 SER A C 1
ATOM 849 O O . SER A 1 118 ? 20.474 -15.402 38.473 1.00 13.78 118 SER A O 1
ATOM 852 N N . ASP A 1 119 ? 21.012 -13.857 40.017 1.00 11.17 119 ASP A N 1
ATOM 853 C CA . ASP A 1 119 ? 22.187 -14.603 40.502 1.00 12.98 119 ASP A CA 1
ATOM 854 C C . ASP A 1 119 ? 21.831 -15.896 41.241 1.00 16.48 119 ASP A C 1
ATOM 855 O O . ASP A 1 119 ? 22.706 -16.724 41.522 1.00 16.57 119 ASP A O 1
ATOM 860 N N . PHE A 1 120 ? 20.561 -16.059 41.590 1.00 14.02 120 PHE A N 1
ATOM 861 C CA . PHE A 1 120 ? 20.148 -17.181 42.422 1.00 12.57 120 PHE A CA 1
ATOM 862 C C . PHE A 1 120 ? 19.157 -18.093 41.707 1.00 12.53 120 PHE A C 1
ATOM 863 O O . PHE A 1 120 ? 18.340 -18.751 42.346 1.00 13.65 120 PHE A O 1
ATOM 871 N N . ALA A 1 121 ? 19.249 -18.146 40.381 1.00 15.77 121 ALA A N 1
ATOM 872 C CA . ALA A 1 121 ? 18.273 -18.883 39.586 1.00 17.23 121 ALA A CA 1
ATOM 873 C C . ALA A 1 121 ? 18.175 -20.352 39.992 1.00 16.66 121 ALA A C 1
ATOM 874 O O . ALA A 1 121 ? 17.113 -20.959 39.885 1.00 19.90 121 ALA A O 1
ATOM 876 N N . ASN A 1 122 ? 19.277 -20.912 40.481 1.00 17.78 122 ASN A N 1
ATOM 877 C CA . ASN A 1 122 ? 19.316 -22.322 40.862 1.00 18.94 122 ASN A CA 1
ATOM 878 C C . ASN A 1 122 ? 19.192 -22.567 42.360 1.00 22.09 122 ASN A C 1
ATOM 879 O O . ASN A 1 122 ? 19.280 -23.705 42.829 1.00 23.88 122 ASN A O 1
ATOM 884 N N . GLN A 1 123 ? 18.983 -21.499 43.116 1.00 12.99 123 GLN A N 1
ATOM 885 C CA . GLN A 1 123 ? 18.918 -21.600 44.562 1.00 12.77 123 GLN A CA 1
ATOM 886 C C . GLN A 1 123 ? 17.521 -22.007 45.018 1.00 14.16 123 GLN A C 1
ATOM 887 O O . GLN A 1 123 ? 16.521 -21.510 44.501 1.00 13.86 123 GLN A O 1
ATOM 893 N N . THR A 1 124 ? 17.443 -22.893 46.000 1.00 13.33 124 THR A N 1
ATOM 894 C CA . THR A 1 124 ? 16.142 -23.336 46.495 1.00 16.68 124 THR A CA 1
ATOM 895 C C . THR A 1 124 ? 15.229 -22.202 46.979 1.00 13.58 124 THR A C 1
ATOM 896 O O . THR A 1 124 ? 14.071 -22.132 46.576 1.00 13.44 124 THR A O 1
ATOM 900 N N . ALA A 1 125 ? 15.740 -21.312 47.826 1.00 12.20 125 ALA A N 1
ATOM 901 C CA . ALA A 1 125 ? 14.907 -20.225 48.345 1.00 14.00 125 ALA A CA 1
ATOM 902 C C . ALA A 1 125 ? 14.340 -19.354 47.226 1.00 10.99 125 ALA A C 1
ATOM 903 O O . ALA A 1 125 ? 13.128 -19.094 47.179 1.00 12.65 125 ALA A O 1
ATOM 905 N N . TYR A 1 126 ? 15.205 -18.891 46.328 1.00 11.22 126 TYR A N 1
ATOM 906 C CA . TYR A 1 126 ? 14.729 -18.066 45.224 1.00 9.46 126 TYR A CA 1
ATOM 907 C C . TYR A 1 126 ? 13.713 -18.809 44.352 1.00 12.63 126 TYR A C 1
ATOM 908 O O . TYR A 1 126 ? 12.671 -18.250 43.974 1.00 12.18 126 TYR A O 1
ATOM 917 N N . ARG A 1 127 ? 13.992 -20.075 44.047 1.00 10.65 127 ARG A N 1
ATOM 918 C CA . ARG A 1 127 ? 13.088 -20.851 43.195 1.00 9.82 127 ARG A CA 1
ATOM 919 C C . ARG A 1 127 ? 11.715 -21.030 43.838 1.00 10.53 127 ARG A C 1
ATOM 920 O O . ARG A 1 127 ? 10.697 -20.951 43.140 1.00 9.73 127 ARG A O 1
ATOM 928 N N . ASN A 1 128 ? 11.691 -21.274 45.148 1.00 11.11 128 ASN A N 1
ATOM 929 C CA . ASN A 1 128 ? 10.434 -21.424 45.883 1.00 9.88 128 ASN A CA 1
ATOM 930 C C . ASN A 1 128 ? 9.621 -20.140 45.802 1.00 11.08 128 ASN A C 1
ATOM 931 O O . ASN A 1 128 ? 8.407 -20.166 45.604 1.00 9.12 128 ASN A O 1
ATOM 936 N N . LEU A 1 129 ? 10.304 -19.013 45.967 1.00 10.70 129 LEU A N 1
ATOM 937 C CA . LEU A 1 129 ? 9.634 -17.720 45.900 1.00 7.08 129 LEU A CA 1
ATOM 938 C C . LEU A 1 129 ? 9.137 -17.430 44.489 1.00 7.95 129 LEU A C 1
ATOM 939 O O . LEU A 1 129 ? 8.039 -16.894 44.303 1.00 10.53 129 LEU A O 1
ATOM 944 N N . ARG A 1 130 ? 9.935 -17.785 43.493 1.00 8.74 130 ARG A N 1
ATOM 945 C CA . ARG A 1 130 ? 9.511 -17.598 42.117 1.00 9.47 130 ARG A CA 1
ATOM 946 C C . ARG A 1 130 ? 8.270 -18.419 41.838 1.00 10.07 130 ARG A C 1
ATOM 947 O O . ARG A 1 130 ? 7.354 -17.965 41.138 1.00 9.41 130 ARG A O 1
ATOM 955 N N . MET A 1 131 ? 8.225 -19.631 42.380 1.00 9.51 131 MET A N 1
ATOM 956 C CA . MET A 1 131 ? 7.060 -20.489 42.131 1.00 8.25 131 MET A CA 1
ATOM 957 C C . MET A 1 131 ? 5.796 -19.861 42.729 1.00 9.14 131 MET A C 1
ATOM 958 O O . MET A 1 131 ? 4.716 -19.906 42.133 1.00 9.38 131 MET A O 1
ATOM 963 N N . GLU A 1 132 ? 5.942 -19.270 43.906 1.00 8.86 132 GLU A N 1
ATOM 964 C CA . GLU A 1 132 ? 4.824 -18.629 44.599 1.00 8.09 132 GLU A CA 1
ATOM 965 C C . GLU A 1 132 ? 4.305 -17.453 43.784 1.00 8.46 132 GLU A C 1
ATOM 966 O O . GLU A 1 132 ? 3.100 -17.296 43.579 1.00 8.73 132 GLU A O 1
ATOM 972 N N . VAL A 1 133 ? 5.226 -16.609 43.336 1.00 7.62 133 VAL A N 1
ATOM 973 C CA . VAL A 1 133 ? 4.847 -15.455 42.534 1.00 8.08 133 VAL A CA 1
ATOM 974 C C . VAL A 1 133 ? 4.233 -15.871 41.191 1.00 9.44 133 VAL A C 1
ATOM 975 O O . VAL A 1 133 ? 3.200 -15.332 40.778 1.00 8.31 133 VAL A O 1
ATOM 979 N N . GLU A 1 134 ? 4.858 -16.833 40.507 1.00 6.43 134 GLU A N 1
ATOM 980 C CA . GLU A 1 134 ? 4.313 -17.309 39.231 1.00 8.80 134 GLU A CA 1
ATOM 981 C C . GLU A 1 134 ? 2.940 -17.945 39.390 1.00 10.82 134 GLU A C 1
ATOM 982 O O . GLU A 1 134 ? 2.054 -17.718 38.558 1.00 7.85 134 GLU A O 1
ATOM 988 N N . ALA A 1 135 ? 2.763 -18.746 40.446 1.00 8.11 135 ALA A N 1
ATOM 989 C CA . ALA A 1 135 ? 1.471 -19.396 40.673 1.00 9.08 135 ALA A CA 1
ATOM 990 C C . ALA A 1 135 ? 0.379 -18.346 40.799 1.00 10.37 135 ALA A C 1
ATOM 991 O O . ALA A 1 135 ? -0.678 -18.468 40.180 1.00 10.55 135 ALA A O 1
ATOM 993 N N . ALA A 1 136 ? 0.645 -17.297 41.572 1.00 8.06 136 ALA A N 1
ATOM 994 C CA . ALA A 1 136 ? -0.347 -16.242 41.757 1.00 9.17 136 ALA A CA 1
ATOM 995 C C . ALA A 1 136 ? -0.574 -15.454 40.468 1.00 7.10 136 ALA A C 1
ATOM 996 O O . ALA A 1 136 ? -1.703 -15.091 40.146 1.00 9.08 136 ALA A O 1
ATOM 998 N N . PHE A 1 137 ? 0.497 -15.226 39.712 1.00 6.25 137 PHE A N 1
ATOM 999 C CA . PHE A 1 137 ? 0.385 -14.538 38.432 1.00 7.08 137 PHE A CA 1
ATOM 1000 C C . PHE A 1 137 ? -0.580 -15.269 37.491 1.00 10.11 137 PHE A C 1
ATOM 1001 O O . PHE A 1 137 ? -1.450 -14.650 36.866 1.00 10.24 137 PHE A O 1
ATOM 1009 N N . PHE A 1 138 ? -0.440 -16.589 37.390 1.00 6.55 138 PHE A N 1
ATOM 1010 C CA . PHE A 1 138 ? -1.322 -17.339 36.507 1.00 8.65 138 PHE A CA 1
ATOM 1011 C C . PHE A 1 138 ? -2.719 -17.570 37.090 1.00 9.21 138 PHE A C 1
ATOM 1012 O O . PHE A 1 138 ? -3.705 -17.527 36.353 1.00 10.27 138 PHE A O 1
ATOM 1020 N N . ASP A 1 139 ? -2.817 -17.778 38.398 1.00 8.19 139 ASP A N 1
ATOM 1021 C CA . ASP A 1 139 ? -4.098 -18.169 39.009 1.00 10.25 139 ASP A CA 1
ATOM 1022 C C . ASP A 1 139 ? -5.012 -16.991 39.305 1.00 12.27 139 ASP A C 1
ATOM 1023 O O . ASP A 1 139 ? -6.230 -17.118 39.233 1.00 11.96 139 ASP A O 1
ATOM 1028 N N . GLN A 1 140 ? -4.424 -15.863 39.692 1.00 11.68 140 GLN A N 1
ATOM 1029 C CA . GLN A 1 140 ? -5.199 -14.740 40.220 1.00 11.25 140 GLN A CA 1
ATOM 1030 C C . GLN A 1 140 ? -5.175 -13.505 39.321 1.00 16.92 140 GLN A C 1
ATOM 1031 O O . GLN A 1 140 ? -4.152 -12.832 39.191 1.00 13.50 140 GLN A O 1
ATOM 1037 N N . THR A 1 141 ? -6.311 -13.193 38.706 1.00 13.51 141 THR A N 1
ATOM 1038 C CA . THR A 1 141 ? -6.342 -12.115 37.733 1.00 12.12 141 THR A CA 1
ATOM 1039 C C . THR A 1 141 ? -5.951 -10.785 38.377 1.00 11.33 141 THR A C 1
ATOM 1040 O O . THR A 1 141 ? -5.301 -9.955 37.740 1.00 12.84 141 THR A O 1
ATOM 1044 N N . HIS A 1 142 ? -6.324 -10.599 39.639 1.00 12.42 142 HIS A N 1
ATOM 1045 C CA . HIS A 1 142 ? -6.000 -9.353 40.335 1.00 15.23 142 HIS A CA 1
ATOM 1046 C C . HIS A 1 142 ? -4.494 -9.216 40.593 1.00 15.78 142 HIS A C 1
ATOM 1047 O O . HIS A 1 142 ? -3.938 -8.110 40.511 1.00 12.62 142 HIS A O 1
ATOM 1054 N N . PHE A 1 143 ? -3.832 -10.329 40.879 1.00 12.35 143 PHE A N 1
ATOM 1055 C CA . PHE A 1 143 ? -2.378 -10.284 41.025 1.00 10.92 143 PHE A CA 1
ATOM 1056 C C . PHE A 1 143 ? -1.708 -10.100 39.672 1.00 12.00 143 PHE A C 1
ATOM 1057 O O . PHE A 1 143 ? -0.738 -9.334 39.551 1.00 10.52 143 PHE A O 1
ATOM 1065 N N . ARG A 1 144 ? -2.193 -10.805 38.651 1.00 9.67 144 ARG A N 1
ATOM 1066 C CA . ARG A 1 144 ? -1.635 -10.645 37.318 1.00 9.92 144 ARG A CA 1
ATOM 1067 C C . ARG A 1 144 ? -1.725 -9.185 36.896 1.00 11.61 144 ARG A C 1
ATOM 1068 O O . ARG A 1 144 ? -0.773 -8.624 36.355 1.00 10.41 144 ARG A O 1
ATOM 1076 N N . ASN A 1 145 ? -2.871 -8.565 37.138 1.00 11.75 145 ASN A N 1
ATOM 1077 C CA . ASN A 1 145 ? -3.041 -7.175 36.740 1.00 12.83 145 ASN A CA 1
ATOM 1078 C C . ASN A 1 145 ? -2.074 -6.256 37.486 1.00 11.11 145 ASN A C 1
ATOM 1079 O O . ASN A 1 145 ? -1.522 -5.329 36.889 1.00 11.63 145 ASN A O 1
ATOM 1084 N N . ALA A 1 146 ? -1.861 -6.518 38.772 1.00 10.24 146 ALA A N 1
ATOM 1085 C CA . ALA A 1 146 ? -0.913 -5.718 39.559 1.00 9.96 146 ALA A CA 1
ATOM 1086 C C . ALA A 1 146 ? 0.504 -5.882 39.018 1.00 13.11 146 ALA A C 1
ATOM 1087 O O . ALA A 1 146 ? 1.278 -4.924 38.956 1.00 9.23 146 ALA A O 1
ATOM 1089 N N . CYS A 1 147 ? 0.845 -7.100 38.609 1.00 9.57 147 CYS A N 1
ATOM 1090 C CA . CYS A 1 147 ? 2.150 -7.334 38.008 1.00 7.92 147 CYS A CA 1
ATOM 1091 C C . CYS A 1 147 ? 2.280 -6.615 36.670 1.00 10.63 147 CYS A C 1
ATOM 1092 O O . CYS A 1 147 ? 3.344 -6.090 36.339 1.00 8.36 147 CYS A O 1
ATOM 1095 N N . LEU A 1 148 ? 1.205 -6.604 35.885 1.00 8.42 148 LEU A N 1
ATOM 1096 C CA . LEU A 1 148 ? 1.252 -5.934 34.591 1.00 8.79 148 LEU A CA 1
ATOM 1097 C C . LEU A 1 148 ? 1.375 -4.425 34.763 1.00 9.43 148 LEU A C 1
ATOM 1098 O O . LEU A 1 148 ? 2.020 -3.749 33.958 1.00 11.06 148 LEU A O 1
ATOM 1103 N N . GLU A 1 149 ? 0.785 -3.903 35.829 1.00 8.46 149 GLU A N 1
ATOM 1104 C CA . GLU A 1 149 ? 0.946 -2.485 36.137 1.00 8.79 149 GLU A CA 1
ATOM 1105 C C . GLU A 1 149 ? 2.401 -2.180 36.512 1.00 10.38 149 GLU A C 1
ATOM 1106 O O . GLU A 1 149 ? 2.944 -1.155 36.106 1.00 9.90 149 GLU A O 1
ATOM 1112 N N . MET A 1 150 ? 3.037 -3.063 37.276 1.00 8.00 150 MET A N 1
ATOM 1113 C CA . MET A 1 150 ? 4.468 -2.892 37.542 1.00 6.89 150 MET A CA 1
ATOM 1114 C C . MET A 1 150 ? 5.281 -2.958 36.254 1.00 9.18 150 MET A C 1
ATOM 1115 O O . MET A 1 150 ? 6.263 -2.233 36.099 1.00 9.67 150 MET A O 1
ATOM 1120 N N . SER A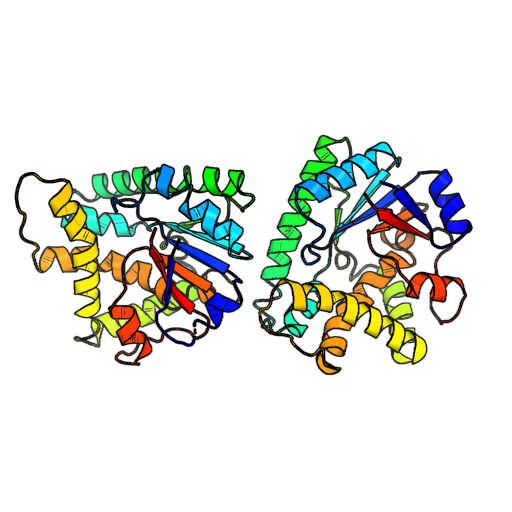 1 151 ? 4.898 -3.841 35.335 1.00 7.30 151 SER A N 1
ATOM 1121 C CA . SER A 1 151 ? 5.675 -3.963 34.109 1.00 8.26 151 SER A CA 1
ATOM 1122 C C . SER A 1 151 ? 5.498 -2.721 33.243 1.00 9.17 151 SER A C 1
ATOM 1123 O O . SER A 1 151 ? 6.443 -2.272 32.621 1.00 9.03 151 SER A O 1
ATOM 1126 N N . HIS A 1 152 ? 4.296 -2.147 33.251 1.00 7.71 152 HIS A N 1
ATOM 1127 C CA . HIS A 1 152 ? 4.033 -0.904 32.524 1.00 9.15 152 HIS A CA 1
ATOM 1128 C C . HIS A 1 152 ? 4.941 0.185 33.074 1.00 10.77 152 HIS A C 1
ATOM 1129 O O . HIS A 1 152 ? 5.573 0.924 32.319 1.00 10.21 152 HIS A O 1
ATOM 1136 N N . ALA A 1 153 ? 5.016 0.257 34.402 1.00 7.69 153 ALA A N 1
ATOM 1137 C CA . ALA A 1 153 ? 5.818 1.272 35.076 1.00 8.30 153 ALA A CA 1
ATOM 1138 C C . ALA A 1 153 ? 7.305 1.066 34.824 1.00 10.54 153 ALA A C 1
ATOM 1139 O O . ALA A 1 153 ? 8.070 2.006 34.867 1.00 10.12 153 ALA A O 1
ATOM 1141 N N . ALA A 1 154 ? 7.711 -0.161 34.512 1.00 7.15 154 ALA A N 1
ATOM 1142 C CA . ALA A 1 154 ? 9.132 -0.430 34.287 1.00 7.67 154 ALA A CA 1
ATOM 1143 C C . ALA A 1 154 ? 9.599 -0.024 32.894 1.00 9.95 154 ALA A C 1
ATOM 1144 O O . ALA A 1 154 ? 10.795 0.177 32.671 1.00 12.05 154 ALA A O 1
ATOM 1146 N N . ILE A 1 155 ? 8.670 0.098 31.954 1.00 8.85 155 ILE A N 1
ATOM 1147 C CA . ILE A 1 155 ? 9.062 0.515 30.605 1.00 9.25 155 ILE A CA 1
ATOM 1148 C C . ILE A 1 155 ? 8.629 1.931 30.226 1.00 12.48 155 ILE A C 1
ATOM 1149 O O . ILE A 1 155 ? 9.170 2.511 29.286 1.00 14.66 155 ILE A O 1
ATOM 1154 N N . LEU A 1 156 ? 7.662 2.495 30.944 1.00 12.69 156 LEU A N 1
ATOM 1155 C CA . LEU A 1 156 ? 7.065 3.755 30.496 1.00 11.66 156 LEU A CA 1
ATOM 1156 C C . LEU A 1 156 ? 8.032 4.926 30.602 1.00 13.59 156 LEU A C 1
ATOM 1157 O O . LEU A 1 156 ? 8.157 5.725 29.675 1.00 15.72 156 LEU A O 1
ATOM 1162 N N . GLY A 1 157 ? 8.707 5.033 31.741 1.00 13.80 157 GLY A N 1
ATOM 1163 C CA . GLY A 1 157 ? 9.681 6.094 31.933 1.00 15.22 157 GLY A CA 1
ATOM 1164 C C . GLY A 1 157 ? 10.705 6.066 30.821 1.00 18.01 157 GLY A C 1
ATOM 1165 O O . GLY A 1 157 ? 10.981 7.077 30.175 1.00 17.33 157 GLY A O 1
ATOM 1166 N N . ARG A 1 158 ? 11.261 4.887 30.573 1.00 16.67 158 ARG A N 1
ATOM 1167 C CA . ARG A 1 158 ? 12.272 4.759 29.533 1.00 17.95 158 ARG A CA 1
ATOM 1168 C C . ARG A 1 158 ? 11.729 5.068 28.137 1.00 19.35 158 ARG A C 1
ATOM 1169 O O . ARG A 1 158 ? 12.397 5.734 27.338 1.00 22.18 158 ARG A O 1
ATOM 1177 N N . ALA A 1 159 ? 10.516 4.607 27.849 1.00 13.22 159 ALA A N 1
ATOM 1178 C CA . ALA A 1 159 ? 9.885 4.864 26.558 1.00 13.82 159 ALA A CA 1
ATOM 1179 C C . ALA A 1 159 ? 9.768 6.366 26.297 1.00 17.45 159 ALA A C 1
ATOM 1180 O O . ALA A 1 159 ? 9.990 6.829 25.180 1.00 21.81 159 ALA A O 1
ATOM 1182 N N . ARG A 1 160 ? 9.411 7.115 27.335 1.00 14.62 160 ARG A N 1
ATOM 1183 C CA . ARG A 1 160 ? 9.224 8.566 27.211 1.00 15.65 160 ARG A CA 1
ATOM 1184 C C . ARG A 1 160 ? 10.533 9.350 27.277 1.00 21.98 160 ARG A C 1
ATOM 1185 O O . ARG A 1 160 ? 10.663 10.397 26.644 1.00 22.26 160 ARG A O 1
ATOM 1193 N N . GLY A 1 161 ? 11.496 8.852 28.047 1.00 17.79 161 GLY A N 1
ATOM 1194 C CA . GLY A 1 161 ? 12.763 9.546 28.225 1.00 18.73 161 GLY A CA 1
ATOM 1195 C C . GLY A 1 161 ? 13.798 9.333 27.133 1.00 25.58 161 GLY A C 1
ATOM 1196 O O . GLY A 1 161 ? 14.775 10.083 27.049 1.00 32.92 161 GLY A O 1
ATOM 1197 N N . THR A 1 162 ? 13.599 8.324 26.292 1.00 22.56 162 THR A N 1
ATOM 1198 C CA . THR A 1 162 ? 14.619 7.959 25.309 1.00 24.79 162 THR A CA 1
ATOM 1199 C C . THR A 1 162 ? 14.136 7.941 23.863 1.00 32.70 162 THR A C 1
ATOM 1200 O O . THR A 1 162 ? 14.899 7.586 22.960 1.00 33.03 162 THR A O 1
ATOM 1204 N N . ARG A 1 163 ? 12.880 8.311 23.638 1.00 34.15 163 ARG A N 1
ATOM 1205 C CA . ARG A 1 163 ? 12.319 8.291 22.290 1.00 29.93 163 ARG A CA 1
ATOM 1206 C C . ARG A 1 163 ? 11.781 9.667 21.906 1.00 34.75 163 ARG A C 1
ATOM 1207 O O . ARG A 1 163 ? 11.518 10.500 22.774 1.00 29.71 163 ARG A O 1
ATOM 1209 N N . MET A 1 164 ? 11.635 9.908 20.605 1.00 36.20 164 MET A N 1
ATOM 1210 C CA . MET A 1 164 ? 11.086 11.172 20.120 1.00 40.56 164 MET A CA 1
ATOM 1211 C C . MET A 1 164 ? 9.571 11.097 19.972 1.00 34.98 164 MET A C 1
ATOM 1212 O O . MET A 1 164 ? 8.863 12.071 20.231 1.00 43.45 164 MET A O 1
ATOM 1217 N N . ASP A 1 165 ? 9.076 9.938 19.551 1.00 35.64 165 ASP A N 1
ATOM 1218 C CA . ASP A 1 165 ? 7.644 9.749 19.384 1.00 37.62 165 ASP A CA 1
ATOM 1219 C C . ASP A 1 165 ? 6.944 9.550 20.730 1.00 33.77 165 ASP A C 1
ATOM 1220 O O . ASP A 1 165 ? 7.584 9.541 21.784 1.00 29.08 165 ASP A O 1
ATOM 1225 N N . VAL A 1 166 ? 5.626 9.411 20.684 1.00 26.21 166 VAL A N 1
ATOM 1226 C CA . VAL A 1 166 ? 4.870 8.990 21.851 1.00 26.19 166 VAL A CA 1
ATOM 1227 C C . VAL A 1 166 ? 4.397 7.568 21.590 1.00 27.01 166 VAL A C 1
ATOM 1228 O O . VAL A 1 166 ? 3.285 7.353 21.109 1.00 30.64 166 VAL A O 1
ATOM 1232 N N . VAL A 1 167 ? 5.245 6.590 21.900 1.00 23.11 167 VAL A N 1
ATOM 1233 C CA . VAL A 1 167 ? 4.897 5.199 21.627 1.00 25.68 167 VAL A CA 1
ATOM 1234 C C . VAL A 1 167 ? 3.776 4.715 22.543 1.00 23.18 167 VAL A C 1
ATOM 1235 O O . VAL A 1 167 ? 3.793 4.963 23.743 1.00 24.31 167 VAL A O 1
ATOM 1239 N N . GLU A 1 168 ? 2.792 4.028 21.974 1.00 25.51 168 GLU A N 1
ATOM 1240 C CA . GLU A 1 168 ? 1.703 3.488 22.779 1.00 30.37 168 GLU A CA 1
ATOM 1241 C C . GLU A 1 168 ? 2.129 2.154 23.379 1.00 23.96 168 GLU A C 1
ATOM 1242 O O . GLU A 1 168 ? 2.632 1.284 22.676 1.00 28.45 168 GLU A O 1
ATOM 1244 N N . VAL A 1 169 ? 1.935 2.000 24.679 1.00 21.93 169 VAL A N 1
ATOM 1245 C CA . VAL A 1 169 ? 2.281 0.753 25.348 1.00 20.19 169 VAL A CA 1
ATOM 1246 C C . VAL A 1 169 ? 1.172 -0.263 25.138 1.00 23.42 169 VAL A C 1
ATOM 1247 O O . VAL A 1 169 ? 0.036 -0.066 25.579 1.00 24.32 169 VAL A O 1
ATOM 1251 N N . SER A 1 170 ? 1.500 -1.349 24.446 1.00 17.20 170 SER A N 1
ATOM 1252 C CA . SER A 1 170 ? 0.505 -2.348 24.090 1.00 18.58 170 SER A CA 1
ATOM 1253 C C . SER A 1 170 ? 0.482 -3.471 25.107 1.00 23.34 170 SER A C 1
ATOM 1254 O O . SER A 1 170 ? 1.410 -3.623 25.906 1.00 16.80 170 SER A O 1
ATOM 1257 N N . ALA A 1 171 ? -0.580 -4.267 25.063 1.00 21.75 171 ALA A N 1
ATOM 1258 C CA . ALA A 1 171 ? -0.677 -5.449 25.901 1.00 24.46 171 ALA A CA 1
ATOM 1259 C C . ALA A 1 171 ? 0.488 -6.394 25.616 1.00 19.66 171 ALA A C 1
ATOM 1260 O O . ALA A 1 171 ? 1.017 -7.021 26.531 1.00 19.73 171 ALA A O 1
ATOM 1262 N N . ASP A 1 172 ? 0.899 -6.479 24.351 1.00 18.65 172 ASP A N 1
ATOM 1263 C CA . ASP A 1 172 ? 2.000 -7.359 23.970 1.00 17.62 172 ASP A CA 1
ATOM 1264 C C . ASP A 1 172 ? 3.300 -6.933 24.637 1.00 16.95 172 ASP A C 1
ATOM 1265 O O . ASP A 1 172 ? 4.085 -7.773 25.068 1.00 17.11 172 ASP A O 1
ATOM 1270 N N . MET A 1 173 ? 3.529 -5.626 24.694 1.00 11.91 173 MET A N 1
ATOM 1271 C CA . MET A 1 173 ? 4.724 -5.090 25.343 1.00 13.96 173 MET A CA 1
ATOM 1272 C C . MET A 1 173 ? 4.727 -5.405 26.834 1.00 14.69 173 MET A C 1
ATOM 1273 O O . MET A 1 173 ? 5.778 -5.719 27.409 1.00 11.22 173 MET A O 1
ATOM 1278 N N . LEU A 1 174 ? 3.564 -5.320 27.473 1.00 10.90 174 LEU A N 1
ATOM 1279 C CA . LEU A 1 174 ? 3.511 -5.608 28.908 1.00 11.62 174 LEU A CA 1
ATOM 1280 C C . LEU A 1 174 ? 3.760 -7.086 29.177 1.00 15.60 174 LEU A C 1
ATOM 1281 O O . LEU A 1 174 ? 4.424 -7.452 30.152 1.00 11.60 174 LEU A O 1
ATOM 1286 N N . GLU A 1 175 ? 3.214 -7.941 28.321 1.00 14.07 175 GLU A N 1
ATOM 1287 C CA . GLU A 1 175 ? 3.395 -9.381 28.499 1.00 17.12 175 GLU A CA 1
ATOM 1288 C C . GLU A 1 175 ? 4.865 -9.775 28.369 1.00 13.53 175 GLU A C 1
ATOM 1289 O O . GLU A 1 175 ? 5.347 -10.680 29.052 1.00 15.37 175 GLU A O 1
ATOM 1295 N N . LEU A 1 176 ? 5.585 -9.084 27.498 1.00 14.26 176 LEU A N 1
ATOM 1296 C CA . LEU A 1 176 ? 7.008 -9.346 27.347 1.00 15.64 176 LEU A CA 1
ATOM 1297 C C . LEU A 1 176 ? 7.769 -8.812 28.567 1.00 14.23 176 LEU A C 1
ATOM 1298 O O . LEU A 1 176 ? 8.631 -9.487 29.131 1.00 14.80 176 LEU A O 1
ATOM 1303 N N . ALA A 1 177 ? 7.424 -7.601 28.993 1.00 9.25 177 ALA A N 1
ATOM 1304 C CA . ALA A 1 177 ? 8.135 -6.947 30.087 1.00 11.35 177 ALA A CA 1
ATOM 1305 C C . ALA A 1 177 ? 7.900 -7.598 31.449 1.00 10.41 177 ALA A C 1
ATOM 1306 O O . ALA A 1 177 ? 8.740 -7.495 32.337 1.00 11.32 177 ALA A O 1
ATOM 1308 N N . VAL A 1 178 ? 6.763 -8.263 31.625 1.00 9.11 178 VAL A N 1
ATOM 1309 C CA . VAL A 1 178 ? 6.389 -8.704 32.963 1.00 10.15 178 VAL A CA 1
ATOM 1310 C C . VAL A 1 178 ? 7.307 -9.794 33.525 1.00 8.98 178 VAL A C 1
ATOM 1311 O O . VAL A 1 178 ? 7.343 -10.011 34.740 1.00 8.68 178 VAL A O 1
ATOM 1315 N N . GLU A 1 179 ? 8.044 -10.478 32.652 1.00 9.40 179 GLU A N 1
ATOM 1316 C CA . GLU A 1 179 ? 9.062 -11.432 33.118 1.00 8.95 179 GLU A CA 1
ATOM 1317 C C . GLU A 1 179 ? 10.061 -10.761 34.062 1.00 8.90 179 GLU A C 1
ATOM 1318 O O . GLU A 1 179 ? 10.566 -11.371 35.008 1.00 8.94 179 GLU A O 1
ATOM 1324 N N . TYR A 1 180 ? 10.339 -9.487 33.812 1.00 7.32 180 TYR A N 1
ATOM 1325 C CA . TYR A 1 180 ? 11.221 -8.728 34.686 1.00 7.12 180 TYR A CA 1
ATOM 1326 C C . TYR A 1 180 ? 10.615 -8.622 36.076 1.00 7.80 180 TYR A C 1
ATOM 1327 O O . TYR A 1 180 ? 11.305 -8.780 37.084 1.00 7.46 180 TYR A O 1
ATOM 1336 N N . VAL A 1 181 ? 9.317 -8.343 36.126 1.00 6.57 181 VAL A N 1
ATOM 1337 C CA . VAL A 1 181 ? 8.632 -8.164 37.402 1.00 5.53 181 VAL A CA 1
ATOM 1338 C C . VAL A 1 181 ? 8.598 -9.474 38.157 1.00 7.16 181 VAL A C 1
ATOM 1339 O O . VAL A 1 181 ? 8.897 -9.528 39.341 1.00 7.40 181 VAL A O 1
ATOM 1343 N N . ILE A 1 182 ? 8.227 -10.545 37.466 1.00 6.67 182 ILE A N 1
ATOM 1344 C CA . ILE A 1 182 ? 8.199 -11.848 38.112 1.00 5.36 182 ILE A CA 1
ATOM 1345 C C . ILE A 1 182 ? 9.588 -12.222 38.679 1.00 7.91 182 ILE A C 1
ATOM 1346 O O . ILE A 1 182 ? 9.693 -12.736 39.791 1.00 8.39 182 ILE A O 1
ATOM 1351 N N . ALA A 1 183 ? 10.648 -11.925 37.933 1.00 7.11 183 ALA A N 1
ATOM 1352 C CA . ALA A 1 183 ? 12.003 -12.283 38.372 1.00 7.57 183 ALA A CA 1
ATOM 1353 C C . ALA A 1 183 ? 12.496 -11.486 39.584 1.00 8.91 183 ALA A C 1
ATOM 1354 O O . ALA A 1 183 ? 13.253 -12.009 40.402 1.00 9.08 183 ALA A O 1
ATOM 1356 N N . GLU A 1 184 ? 12.096 -10.219 39.682 1.00 6.03 184 GLU A N 1
ATOM 1357 C CA . GLU A 1 184 ? 12.556 -9.368 40.778 1.00 7.11 184 GLU A CA 1
ATOM 1358 C C . GLU A 1 184 ? 11.727 -9.561 42.050 1.00 7.17 184 GLU A C 1
ATOM 1359 O O . GLU A 1 184 ? 12.231 -9.374 43.141 1.00 6.82 184 GLU A O 1
ATOM 1365 N N . LEU A 1 185 ? 10.457 -9.938 41.919 1.00 6.92 185 LEU A N 1
ATOM 1366 C CA . LEU A 1 185 ? 9.567 -9.905 43.091 1.00 6.86 185 LEU A CA 1
ATOM 1367 C C . LEU A 1 185 ? 10.009 -10.731 44.312 1.00 6.63 185 LEU A C 1
ATOM 1368 O O . LEU A 1 185 ? 9.728 -10.346 45.446 1.00 6.57 185 LEU A O 1
ATOM 1373 N N . PRO A 1 186 ? 10.706 -11.857 44.099 1.00 8.79 186 PRO A N 1
ATOM 1374 C CA . PRO A 1 186 ? 11.162 -12.583 45.293 1.00 7.32 186 PRO A CA 1
ATOM 1375 C C . PRO A 1 186 ? 11.969 -11.703 46.246 1.00 8.10 186 PRO A C 1
ATOM 1376 O O . PRO A 1 186 ? 11.896 -11.890 47.464 1.00 8.31 186 PRO A O 1
ATOM 1380 N N . PHE A 1 187 ? 12.712 -10.740 45.711 1.00 8.52 187 PHE A N 1
ATOM 1381 C CA . PHE A 1 187 ? 13.498 -9.841 46.561 1.00 8.47 187 PHE A CA 1
ATOM 1382 C C . PHE A 1 187 ? 12.671 -8.756 47.249 1.00 8.67 187 PHE A C 1
ATOM 1383 O O . PHE A 1 187 ? 13.127 -8.154 48.218 1.00 8.60 187 PHE A O 1
ATOM 1391 N N . PHE A 1 188 ? 11.463 -8.512 46.749 1.00 8.48 188 PHE A N 1
ATOM 1392 C CA . PHE A 1 188 ? 10.545 -7.550 47.333 1.00 7.53 188 PHE A CA 1
ATOM 1393 C C . PHE A 1 188 ? 9.755 -8.180 48.480 1.00 9.31 188 PHE A C 1
ATOM 1394 O O . PHE A 1 188 ? 9.172 -7.468 49.296 1.00 10.96 188 PHE A O 1
ATOM 1402 N N . ILE A 1 189 ? 9.675 -9.508 48.519 1.00 9.26 189 ILE A N 1
ATOM 1403 C CA . ILE A 1 189 ? 8.851 -10.154 49.547 1.00 9.45 189 ILE A CA 1
ATOM 1404 C C . ILE A 1 189 ? 9.633 -10.996 50.554 1.00 9.57 189 ILE A C 1
ATOM 1405 O O . ILE A 1 189 ? 9.134 -11.283 51.648 1.00 10.81 189 ILE A O 1
ATOM 1410 N N . ALA A 1 190 ? 10.846 -11.398 50.196 1.00 9.52 190 ALA A N 1
ATOM 1411 C CA . ALA A 1 190 ? 11.604 -12.306 51.060 1.00 10.25 190 ALA A CA 1
ATOM 1412 C C . ALA A 1 190 ? 13.098 -12.296 50.756 1.00 10.61 190 ALA A C 1
ATOM 1413 O O . ALA A 1 190 ? 13.728 -13.338 50.713 1.00 10.03 190 ALA A O 1
ATOM 1415 N N . ALA A 1 191 ? 13.673 -11.117 50.535 1.00 8.87 191 ALA A N 1
ATOM 1416 C CA . ALA A 1 191 ? 15.116 -11.043 50.285 1.00 8.56 191 ALA A CA 1
ATOM 1417 C C . ALA A 1 191 ? 15.970 -11.784 51.347 1.00 10.33 191 ALA A C 1
ATOM 1418 O O . ALA A 1 191 ? 16.956 -12.430 50.995 1.00 11.23 191 ALA A O 1
ATOM 1420 N N . PRO A 1 192 ? 15.603 -11.689 52.637 1.00 10.10 192 PRO A N 1
ATOM 1421 C CA . PRO A 1 192 ? 16.433 -12.383 53.634 1.00 11.60 192 PRO A CA 1
ATOM 1422 C C . PRO A 1 192 ? 16.540 -13.889 53.383 1.00 12.65 192 PRO A C 1
ATOM 1423 O O . PRO A 1 192 ? 17.586 -14.468 53.679 1.00 13.61 192 PRO A O 1
ATOM 1427 N N . ASP A 1 193 ? 15.480 -14.511 52.862 1.00 11.10 193 ASP A N 1
ATOM 1428 C CA . ASP A 1 193 ? 15.507 -15.938 52.541 1.00 12.48 193 ASP A CA 1
ATOM 1429 C C . ASP A 1 193 ? 16.598 -16.238 51.531 1.00 13.29 193 ASP A C 1
ATOM 1430 O O . ASP A 1 193 ? 17.237 -17.298 51.575 1.00 15.72 193 ASP A O 1
ATOM 1435 N N . ILE A 1 194 ? 16.778 -15.321 50.579 1.00 8.97 194 ILE A N 1
ATOM 1436 C CA . ILE A 1 194 ? 17.699 -15.528 49.473 1.00 9.21 194 ILE A CA 1
ATOM 1437 C C . ILE A 1 194 ? 19.130 -15.155 49.869 1.00 10.12 194 ILE A C 1
ATOM 1438 O O . ILE A 1 194 ? 20.093 -15.835 49.484 1.00 12.09 194 ILE A O 1
ATOM 1443 N N . LEU A 1 195 ? 19.259 -14.064 50.617 1.00 11.42 195 LEU A N 1
ATOM 1444 C CA . LEU A 1 195 ? 20.576 -13.502 50.914 1.00 10.92 195 LEU A CA 1
ATOM 1445 C C . LEU A 1 195 ? 21.168 -14.049 52.202 1.00 15.05 195 LEU A C 1
ATOM 1446 O O . LEU A 1 195 ? 22.358 -13.876 52.456 1.00 15.94 195 LEU A O 1
ATOM 1451 N N . GLY A 1 196 ? 20.345 -14.694 53.016 1.00 13.29 196 GLY A N 1
ATOM 1452 C CA . GLY A 1 196 ? 20.813 -15.261 54.272 1.00 15.44 196 GLY A CA 1
ATOM 1453 C C . GLY A 1 196 ? 21.105 -14.229 55.351 1.00 20.73 196 GLY A C 1
ATOM 1454 O O . GLY A 1 196 ? 22.075 -14.355 56.109 1.00 26.73 196 GLY A O 1
ATOM 1455 N N . VAL A 1 197 ? 20.278 -13.193 55.421 1.00 13.75 197 VAL A N 1
ATOM 1456 C CA . VAL A 1 197 ? 20.378 -12.214 56.500 1.00 15.36 197 VAL A CA 1
ATOM 1457 C C . VAL A 1 197 ? 19.153 -12.327 57.409 1.00 16.16 197 VAL A C 1
ATOM 1458 O O . VAL A 1 197 ? 18.137 -12.919 57.036 1.00 16.48 197 VAL A O 1
ATOM 1462 N N . GLU A 1 198 ? 19.238 -11.787 58.617 1.00 14.43 198 GLU A N 1
ATOM 1463 C CA . GLU A 1 198 ? 18.122 -11.945 59.543 1.00 13.53 198 GLU A CA 1
ATOM 1464 C C . GLU A 1 198 ? 16.873 -11.151 59.129 1.00 16.21 198 GLU A C 1
ATOM 1465 O O . GLU A 1 198 ? 15.745 -11.614 59.314 1.00 16.01 198 GLU A O 1
ATOM 1467 N N . GLU A 1 199 ? 17.078 -9.951 58.589 1.00 14.25 199 GLU A N 1
ATOM 1468 C CA . GLU A 1 199 ? 15.972 -9.085 58.170 1.00 11.55 199 GLU A CA 1
ATOM 1469 C C . GLU A 1 199 ? 16.524 -7.991 57.262 1.00 13.06 199 GLU A C 1
ATOM 1470 O O . GLU A 1 199 ? 17.720 -7.693 57.307 1.00 13.63 199 GLU A O 1
ATOM 1476 N N . THR A 1 200 ? 15.674 -7.398 56.431 1.00 11.02 200 THR A N 1
ATOM 1477 C CA . THR A 1 200 ? 16.140 -6.304 55.576 1.00 11.14 200 THR A CA 1
ATOM 1478 C C . THR A 1 200 ? 15.003 -5.384 55.169 1.00 11.26 200 THR A C 1
ATOM 1479 O O . THR A 1 200 ? 13.833 -5.720 55.316 1.00 11.85 200 THR A O 1
ATOM 1483 N N . LEU A 1 201 ? 15.373 -4.203 54.682 1.00 9.72 201 LEU A N 1
ATOM 1484 C CA . LEU A 1 201 ? 14.472 -3.332 53.952 1.00 8.08 201 LEU A CA 1
ATOM 1485 C C . LEU A 1 201 ? 15.040 -3.170 52.548 1.00 10.95 201 LEU A C 1
ATOM 1486 O O . LEU A 1 201 ? 16.227 -2.878 52.390 1.00 10.14 201 LEU A O 1
ATOM 1491 N N . LEU A 1 202 ? 14.203 -3.369 51.537 1.00 9.69 202 LEU A N 1
ATOM 1492 C CA . LEU A 1 202 ? 14.580 -3.033 50.166 1.00 7.18 202 LEU A CA 1
ATOM 1493 C C . LEU A 1 202 ? 14.351 -1.538 50.013 1.00 7.09 202 LEU A C 1
ATOM 1494 O O . LEU A 1 202 ? 13.242 -1.055 50.236 1.00 8.54 202 LEU A O 1
ATOM 1499 N N . ALA A 1 203 ? 15.404 -0.811 49.651 1.00 7.77 203 ALA A N 1
ATOM 1500 C CA . ALA A 1 203 ? 15.337 0.645 49.532 1.00 7.67 203 ALA A CA 1
ATOM 1501 C C . ALA A 1 203 ? 15.283 1.069 48.067 1.00 6.48 203 ALA A C 1
ATOM 1502 O O . ALA A 1 203 ? 16.127 0.657 47.263 1.00 7.45 203 ALA A O 1
ATOM 1504 N N . TYR A 1 204 ? 14.299 1.900 47.725 1.00 6.45 204 TYR A N 1
ATOM 1505 C CA . TYR A 1 204 ? 14.102 2.323 46.344 1.00 7.63 204 TYR A CA 1
ATOM 1506 C C . TYR A 1 204 ? 13.318 3.637 46.363 1.00 7.30 204 TYR A C 1
ATOM 1507 O O . TYR A 1 204 ? 12.675 3.961 47.362 1.00 9.82 204 TYR A O 1
ATOM 1516 N N . HIS A 1 205 ? 13.384 4.391 45.272 1.00 8.04 205 HIS A N 1
ATOM 1517 C CA . HIS A 1 205 ? 12.868 5.764 45.261 1.00 7.83 205 HIS A CA 1
ATOM 1518 C C . HIS A 1 205 ? 11.442 5.893 44.720 1.00 13.31 205 HIS A C 1
ATOM 1519 O O . HIS A 1 205 ? 10.880 6.981 44.725 1.00 12.08 205 HIS A O 1
ATOM 1526 N N . ARG A 1 206 ? 10.857 4.800 44.247 1.00 8.88 206 ARG A N 1
ATOM 1527 C CA . ARG A 1 206 ? 9.447 4.841 43.847 1.00 10.44 206 ARG A CA 1
ATOM 1528 C C . ARG A 1 206 ? 8.564 4.235 44.920 1.00 11.28 206 ARG A C 1
ATOM 1529 O O . ARG A 1 206 ? 8.983 3.337 45.645 1.00 11.62 206 ARG A O 1
ATOM 1537 N N . PRO A 1 207 ? 7.324 4.717 45.026 1.00 10.62 207 PRO A N 1
ATOM 1538 C CA . PRO A 1 207 ? 6.377 4.017 45.895 1.00 11.92 207 PRO A CA 1
ATOM 1539 C C . PRO A 1 207 ? 6.067 2.661 45.288 1.00 10.30 207 PRO A C 1
ATOM 1540 O O . PRO A 1 207 ? 6.268 2.459 44.097 1.00 13.07 207 PRO A O 1
ATOM 1544 N N . TRP A 1 208 ? 5.597 1.733 46.110 1.00 13.77 208 TRP A N 1
ATOM 1545 C CA . TRP A 1 208 ? 5.280 0.397 45.619 1.00 13.06 208 TRP A CA 1
ATOM 1546 C C . TRP A 1 208 ? 3.887 -0.002 46.101 1.00 14.12 208 TRP A C 1
ATOM 1547 O O . TRP A 1 208 ? 3.724 -0.534 47.208 1.00 18.06 208 TRP A O 1
ATOM 1558 N N . LYS A 1 209 ? 2.897 0.261 45.253 1.00 13.73 209 LYS A N 1
ATOM 1559 C CA . LYS A 1 209 ? 1.485 0.037 45.564 1.00 17.44 209 LYS A CA 1
ATOM 1560 C C . LYS A 1 209 ? 1.173 -1.442 45.782 1.00 17.71 209 LYS A C 1
ATOM 1561 O O . LYS A 1 209 ? 0.481 -1.803 46.729 1.00 18.54 209 LYS A O 1
ATOM 1567 N N . LEU A 1 210 ? 1.695 -2.296 44.910 1.00 16.36 210 LEU A N 1
ATOM 1568 C CA . LEU A 1 210 ? 1.486 -3.736 45.061 1.00 14.30 210 LEU A CA 1
ATOM 1569 C C . LEU A 1 210 ? 1.943 -4.242 46.440 1.00 17.41 210 LEU A C 1
ATOM 1570 O O . LEU A 1 210 ? 1.338 -5.156 47.002 1.00 14.71 210 LEU A O 1
ATOM 1575 N N . GLY A 1 211 ? 2.986 -3.638 47.010 1.00 14.06 211 GLY A N 1
ATOM 1576 C CA . GLY A 1 211 ? 3.469 -4.068 48.318 1.00 12.68 211 GLY A CA 1
ATOM 1577 C C . GLY A 1 211 ? 2.452 -3.874 49.428 1.00 15.66 211 GLY A C 1
ATOM 1578 O O . GLY A 1 211 ? 2.313 -4.701 50.334 1.00 15.52 211 GLY A O 1
ATOM 1579 N N . GLU A 1 212 ? 1.737 -2.763 49.358 1.00 18.58 212 GLU A N 1
ATOM 1580 C CA . GLU A 1 212 ? 0.689 -2.494 50.326 1.00 22.11 212 GLU A CA 1
ATOM 1581 C C . GLU A 1 212 ? -0.420 -3.536 50.182 1.00 18.09 212 GLU A C 1
ATOM 1582 O O . GLU A 1 212 ? -0.938 -4.029 51.175 1.00 20.39 212 GLU A O 1
ATOM 1588 N N . GLN A 1 213 ? -0.773 -3.870 48.944 1.00 18.94 213 GLN A N 1
ATOM 1589 C CA . GLN A 1 213 ? -1.813 -4.879 48.703 1.00 15.90 213 GLN A CA 1
ATOM 1590 C C . GLN A 1 213 ? -1.386 -6.249 49.214 1.00 20.24 213 GLN A C 1
ATOM 1591 O O . GLN A 1 213 ? -2.178 -6.979 49.811 1.00 16.45 213 GLN A O 1
ATOM 1597 N N . ILE A 1 214 ? -0.125 -6.603 48.982 1.00 14.98 214 ILE A N 1
ATOM 1598 C CA . ILE A 1 214 ? 0.389 -7.881 49.457 1.00 14.52 214 ILE A CA 1
ATOM 1599 C C . ILE A 1 214 ? 0.340 -7.969 50.980 1.00 16.16 214 ILE A C 1
ATOM 1600 O O . ILE A 1 214 ? -0.025 -9.002 51.536 1.00 16.84 214 ILE A O 1
ATOM 1605 N N . SER A 1 215 ? 0.696 -6.879 51.654 1.00 18.92 215 SER A N 1
ATOM 1606 C CA . SER A 1 215 ? 0.701 -6.876 53.112 1.00 18.69 215 SER A CA 1
ATOM 1607 C C . SER A 1 215 ? -0.705 -7.008 53.697 1.00 20.62 215 SER A C 1
ATOM 1608 O O . SER A 1 215 ? -0.867 -7.459 54.830 1.00 25.39 215 SER A O 1
ATOM 1611 N N . ARG A 1 216 ? -1.711 -6.617 52.922 1.00 20.04 216 ARG A N 1
ATOM 1612 C CA . ARG A 1 216 ? -3.107 -6.757 53.342 1.00 22.01 216 ARG A CA 1
ATOM 1613 C C . ARG A 1 216 ? -3.679 -8.133 52.998 1.00 26.07 216 ARG A C 1
ATOM 1614 O O . ARG A 1 216 ? -4.877 -8.375 53.142 1.00 27.55 216 ARG A O 1
ATOM 1622 N N . ASN A 1 217 ? -2.813 -9.035 52.549 1.00 21.93 217 ASN A N 1
ATOM 1623 C CA . ASN A 1 217 ? -3.222 -10.398 52.216 1.00 23.24 217 ASN A CA 1
ATOM 1624 C C . ASN A 1 217 ? -4.261 -10.468 51.103 1.00 23.05 217 ASN A C 1
ATOM 1625 O O . ASN A 1 217 ? -5.175 -11.296 51.141 1.00 21.57 217 ASN A O 1
ATOM 1630 N N . GLU A 1 218 ? -4.115 -9.608 50.101 1.00 18.99 218 GLU A N 1
ATOM 1631 C CA . GLU A 1 218 ? -5.054 -9.584 48.987 1.00 16.74 218 GLU A CA 1
ATOM 1632 C C . GLU A 1 218 ? -4.775 -10.685 47.964 1.00 18.52 218 GLU A C 1
ATOM 1633 O O . GLU A 1 218 ? -5.621 -10.979 47.125 1.00 17.71 218 GLU A O 1
ATOM 1639 N N . PHE A 1 219 ? -3.602 -11.310 48.054 1.00 15.15 219 PHE A N 1
ATOM 1640 C CA . PHE A 1 219 ? -3.201 -12.323 47.079 1.00 15.42 219 PHE A CA 1
ATOM 1641 C C . PHE A 1 219 ? -2.614 -13.574 47.719 1.00 13.49 219 PHE A C 1
ATOM 1642 O O . PHE A 1 219 ? -2.321 -13.605 48.913 1.00 14.44 219 PHE A O 1
ATOM 1650 N N . ALA A 1 220 ? -2.403 -14.596 46.892 1.00 13.83 220 ALA A N 1
ATOM 1651 C CA . ALA A 1 220 ? -1.734 -15.821 47.315 1.00 14.27 220 ALA A CA 1
ATOM 1652 C C . ALA A 1 220 ? -0.214 -15.627 47.259 1.00 16.93 220 ALA A C 1
ATOM 1653 O O . ALA A 1 220 ? 0.528 -16.454 46.710 1.00 13.58 220 ALA A O 1
ATOM 1655 N N . VAL A 1 221 ? 0.225 -14.502 47.810 1.00 12.22 221 VAL A N 1
ATOM 1656 C CA . VAL A 1 221 ? 1.633 -14.165 47.929 1.00 10.64 221 VAL A CA 1
ATOM 1657 C C . VAL A 1 221 ? 1.771 -13.524 49.297 1.00 13.36 221 VAL A C 1
ATOM 1658 O O . VAL A 1 221 ? 0.891 -12.767 49.704 1.00 16.80 221 VAL A O 1
ATOM 1662 N N . LYS A 1 222 ? 2.850 -13.830 50.012 1.00 13.19 222 LYS A N 1
ATOM 1663 C CA . LYS A 1 222 ? 3.041 -13.310 51.358 1.00 13.53 222 LYS A CA 1
ATOM 1664 C C . LYS A 1 222 ? 4.271 -12.413 51.491 1.00 11.96 222 LYS A C 1
ATOM 1665 O O . LYS A 1 222 ? 5.343 -12.730 50.994 1.00 12.99 222 LYS A O 1
ATOM 1671 N N . MET A 1 223 ? 4.092 -11.296 52.185 1.00 11.26 223 MET A N 1
ATOM 1672 C CA . MET A 1 223 ? 5.211 -10.466 52.588 1.00 13.78 223 MET A CA 1
ATOM 1673 C C . MET A 1 223 ? 5.808 -11.092 53.836 1.00 10.79 223 MET A C 1
ATOM 1674 O O . MET A 1 223 ? 5.123 -11.230 54.840 1.00 12.38 223 MET A O 1
ATOM 1679 N N . ARG A 1 224 ? 7.070 -11.499 53.780 1.00 10.15 224 ARG A N 1
ATOM 1680 C CA . ARG A 1 224 ? 7.681 -12.121 54.953 1.00 10.45 224 ARG A CA 1
ATOM 1681 C C . ARG A 1 224 ? 7.830 -11.100 56.079 1.00 13.88 224 ARG A C 1
ATOM 1682 O O . ARG A 1 224 ? 8.004 -9.908 55.831 1.00 12.91 224 ARG A O 1
ATOM 1690 N N . PRO A 1 225 ? 7.720 -11.562 57.333 1.00 11.58 225 PRO A N 1
ATOM 1691 C CA . PRO A 1 225 ? 7.718 -10.626 58.460 1.00 16.76 225 PRO A CA 1
ATOM 1692 C C . PRO A 1 225 ? 9.076 -9.967 58.669 1.00 15.48 225 PRO A C 1
ATOM 1693 O O . PRO A 1 225 ? 9.151 -8.980 59.396 1.00 14.58 225 PRO A O 1
ATOM 1697 N N . ASN A 1 226 ? 10.122 -10.489 58.029 1.00 12.56 226 ASN A N 1
ATOM 1698 C CA . ASN A 1 226 ? 11.455 -9.907 58.176 1.00 12.55 226 ASN A CA 1
ATOM 1699 C C . ASN A 1 226 ? 11.883 -9.117 56.945 1.00 11.85 226 ASN A C 1
ATOM 1700 O O . ASN A 1 226 ? 13.073 -8.854 56.749 1.00 12.47 226 ASN A O 1
ATOM 1705 N N . GLN A 1 227 ? 10.894 -8.756 56.129 1.00 12.18 227 GLN A N 1
ATOM 1706 C CA . GLN A 1 227 ? 11.100 -7.969 54.916 1.00 11.65 227 GLN A CA 1
ATOM 1707 C C . GLN A 1 227 ? 10.278 -6.696 54.983 1.00 12.69 227 GLN A C 1
ATOM 1708 O O . GLN A 1 227 ? 9.099 -6.718 55.358 1.00 13.11 227 GLN A O 1
ATOM 1714 N N . GLY A 1 228 ? 10.892 -5.574 54.632 1.00 10.83 228 GLY A N 1
ATOM 1715 C CA . GLY A 1 228 ? 10.155 -4.334 54.513 1.00 13.84 228 GLY A CA 1
ATOM 1716 C C . GLY A 1 228 ? 10.559 -3.597 53.245 1.00 12.34 228 GLY A C 1
ATOM 1717 O O . GLY A 1 228 ? 11.524 -3.970 52.589 1.00 12.19 228 GLY A O 1
ATOM 1718 N N . TYR A 1 229 ? 9.807 -2.559 52.901 1.00 10.42 229 TYR A N 1
ATOM 1719 C CA . TYR A 1 229 ? 10.114 -1.728 51.744 1.00 10.78 229 TYR A CA 1
ATOM 1720 C C . TYR A 1 229 ? 10.295 -0.300 52.213 1.00 13.66 229 TYR A C 1
ATOM 1721 O O . TYR A 1 229 ? 9.442 0.256 52.907 1.00 16.09 229 TYR A O 1
ATOM 1730 N N . LEU A 1 230 ? 11.420 0.292 51.841 1.00 8.82 230 LEU A N 1
ATOM 1731 C CA . LEU A 1 230 ? 11.767 1.621 52.308 1.00 10.23 230 LEU A CA 1
ATOM 1732 C C . LEU A 1 230 ? 11.869 2.561 51.126 1.00 10.27 230 LEU A C 1
ATOM 1733 O O . LEU A 1 230 ? 12.778 2.454 50.305 1.00 11.51 230 LEU A O 1
ATOM 1738 N N . MET A 1 231 ? 10.933 3.497 51.036 1.00 10.27 231 MET A N 1
ATOM 1739 C CA . MET A 1 231 ? 10.962 4.463 49.960 1.00 11.28 231 MET A CA 1
ATOM 1740 C C . MET A 1 231 ? 11.883 5.616 50.323 1.00 16.03 231 MET A C 1
ATOM 1741 O O . MET A 1 231 ? 11.682 6.273 51.343 1.00 19.94 231 MET A O 1
ATOM 1746 N N . VAL A 1 232 ? 12.907 5.851 49.506 1.00 12.11 232 VAL A N 1
ATOM 1747 C CA . VAL A 1 232 ? 13.870 6.909 49.802 1.00 14.23 232 VAL A CA 1
ATOM 1748 C C . VAL A 1 232 ? 13.706 8.096 48.856 1.00 18.07 232 VAL A C 1
ATOM 1749 O O . VAL A 1 232 ? 13.454 7.927 47.664 1.00 15.92 232 VAL A O 1
ATOM 1753 N N . SER A 1 233 ? 13.850 9.299 49.399 1.00 14.95 233 SER A N 1
ATOM 1754 C CA . SER A 1 233 ? 13.751 10.513 48.592 1.00 17.48 233 SER A CA 1
ATOM 1755 C C . SER A 1 233 ? 14.837 11.479 49.034 1.00 22.78 233 SER A C 1
ATOM 1756 O O . SER A 1 233 ? 15.123 11.574 50.222 1.00 22.93 233 SER A O 1
ATOM 1759 N N . GLU A 1 234 ? 15.438 12.193 48.089 1.00 19.96 234 GLU A N 1
ATOM 1760 C CA . GLU A 1 234 ? 16.472 13.170 48.431 1.00 24.68 234 GLU A CA 1
ATOM 1761 C C . GLU A 1 234 ? 15.908 14.297 49.284 1.00 29.88 234 GLU A C 1
ATOM 1762 O O . GLU A 1 234 ? 14.848 14.844 48.974 1.00 35.47 234 GLU A O 1
ATOM 1768 N N . PHE B 2 13 ? 27.428 22.094 17.790 1.00 42.21 13 PHE B N 1
ATOM 1769 C CA . PHE B 2 13 ? 27.669 21.293 16.594 1.00 29.87 13 PHE B CA 1
ATOM 1770 C C . PHE B 2 13 ? 26.433 21.164 15.718 1.00 35.45 13 PHE B C 1
ATOM 1771 O O . PHE B 2 13 ? 25.356 20.800 16.189 1.00 40.39 13 PHE B O 1
ATOM 1779 N N . LYS B 2 14 ? 26.604 21.465 14.437 1.00 34.60 14 LYS B N 1
ATOM 1780 C CA . LYS B 2 14 ? 25.563 21.248 13.446 1.00 35.17 14 LYS B CA 1
ATOM 1781 C C . LYS B 2 14 ? 25.775 19.867 12.837 1.00 31.24 14 LYS B C 1
ATOM 1782 O O . LYS B 2 14 ? 26.892 19.348 12.848 1.00 31.18 14 LYS B O 1
ATOM 1784 N N . THR B 2 15 ? 24.712 19.267 12.313 1.00 30.00 15 THR B N 1
ATOM 1785 C CA . THR B 2 15 ? 24.813 17.914 11.774 1.00 27.02 15 THR B CA 1
ATOM 1786 C C . THR B 2 15 ? 24.061 17.743 10.462 1.00 32.61 15 THR B C 1
ATOM 1787 O O . THR B 2 15 ? 23.092 18.455 10.187 1.00 32.57 15 THR B O 1
ATOM 1791 N N . GLU B 2 16 ? 24.527 16.800 9.649 1.00 23.92 16 GLU B N 1
ATOM 1792 C CA . GLU B 2 16 ? 23.836 16.408 8.425 1.00 25.71 16 GLU B CA 1
ATOM 1793 C C . GLU B 2 16 ? 24.032 14.911 8.199 1.00 28.31 16 GLU B C 1
ATOM 1794 O O . GLU B 2 16 ? 25.116 14.388 8.436 1.00 24.64 16 GLU B O 1
ATOM 1796 N N . THR B 2 17 ? 22.988 14.225 7.743 1.00 26.15 17 THR B N 1
ATOM 1797 C CA . THR B 2 17 ? 23.053 12.775 7.565 1.00 29.33 17 THR B CA 1
ATOM 1798 C C . THR B 2 17 ? 22.963 12.333 6.107 1.00 39.34 17 THR B C 1
ATOM 1799 O O . THR B 2 17 ? 22.558 13.100 5.236 1.00 36.23 17 THR B O 1
ATOM 1803 N N . LEU B 2 18 ? 23.332 11.080 5.862 1.00 34.91 18 LEU B N 1
ATOM 1804 C CA . LEU B 2 18 ? 23.349 10.515 4.514 1.00 40.62 18 LEU B CA 1
ATOM 1805 C C . LEU B 2 18 ? 21.952 10.416 3.893 1.00 42.33 18 LEU B C 1
ATOM 1806 O O . LEU B 2 18 ? 21.740 10.857 2.762 1.00 40.56 18 LEU B O 1
ATOM 1811 N N . THR B 2 19 ? 21.008 9.828 4.628 1.00 33.05 19 THR B N 1
ATOM 1812 C CA . THR B 2 19 ? 19.661 9.587 4.109 1.00 37.04 19 THR B CA 1
ATOM 1813 C C . THR B 2 19 ? 18.595 9.734 5.192 1.00 40.46 19 THR B C 1
ATOM 1814 O O . THR B 2 19 ? 18.911 9.976 6.357 1.00 33.75 19 THR B O 1
ATOM 1818 N N . GLN B 2 20 ? 17.334 9.567 4.802 1.00 33.59 20 GLN B N 1
ATOM 1819 C CA . GLN B 2 20 ? 16.221 9.654 5.744 1.00 32.44 20 GLN B CA 1
ATOM 1820 C C . GLN B 2 20 ? 16.303 8.581 6.830 1.00 34.52 20 GLN B C 1
ATOM 1821 O O . GLN B 2 20 ? 15.926 8.821 7.980 1.00 34.15 20 GLN B O 1
ATOM 1823 N N . ASN B 2 21 ? 16.787 7.397 6.471 1.00 28.65 21 ASN B N 1
ATOM 1824 C CA . ASN B 2 21 ? 16.958 6.347 7.468 1.00 30.67 21 ASN B CA 1
ATOM 1825 C C . ASN B 2 21 ? 17.991 6.763 8.511 1.00 28.80 21 ASN B C 1
ATOM 1826 O O . ASN B 2 21 ? 17.837 6.472 9.695 1.00 24.96 21 ASN B O 1
ATOM 1839 N N . ASN B 2 23 ? 18.471 9.721 9.420 1.00 26.07 23 ASN B N 1
ATOM 1840 C CA . ASN B 2 23 ? 17.788 10.705 10.246 1.00 26.62 23 ASN B CA 1
ATOM 1841 C C . ASN B 2 23 ? 16.896 10.057 11.311 1.00 26.64 23 ASN B C 1
ATOM 1842 O O . ASN B 2 23 ? 16.755 10.584 12.410 1.00 23.74 23 ASN B O 1
ATOM 1847 N N . GLU B 2 24 ? 16.302 8.910 10.989 1.00 26.89 24 GLU B N 1
ATOM 1848 C CA . GLU B 2 24 ? 15.502 8.179 11.970 1.00 28.69 24 GLU B CA 1
ATOM 1849 C C . GLU B 2 24 ? 16.376 7.682 13.116 1.00 27.52 24 GLU B C 1
ATOM 1850 O O . GLU B 2 24 ? 15.972 7.710 14.280 1.00 25.18 24 GLU B O 1
ATOM 1856 N N . ILE B 2 25 ? 17.576 7.224 12.780 1.00 21.70 25 ILE B N 1
ATOM 1857 C CA . ILE B 2 25 ? 18.529 6.804 13.800 1.00 17.67 25 ILE B CA 1
ATOM 1858 C C . ILE B 2 25 ? 18.930 8.001 14.658 1.00 18.63 25 ILE B C 1
ATOM 1859 O O . ILE B 2 25 ? 18.995 7.911 15.888 1.00 20.94 25 ILE B O 1
ATOM 1864 N N . LEU B 2 26 ? 19.190 9.131 14.010 1.00 19.81 26 LEU B N 1
ATOM 1865 C CA . LEU B 2 26 ? 19.628 10.320 14.730 1.00 21.31 26 LEU B CA 1
ATOM 1866 C C . LEU B 2 26 ? 18.601 10.752 15.774 1.00 22.27 26 LEU B C 1
ATOM 1867 O O . LEU B 2 26 ? 18.957 11.160 16.880 1.00 23.12 26 LEU B O 1
ATOM 1872 N N . LYS B 2 27 ? 17.326 10.656 15.420 1.00 23.56 27 LYS B N 1
ATOM 1873 C CA . LYS B 2 27 ? 16.262 11.096 16.316 1.00 23.95 27 LYS B CA 1
ATOM 1874 C C . LYS B 2 27 ? 16.149 10.251 17.581 1.00 25.27 27 LYS B C 1
ATOM 1875 O O . LYS B 2 27 ? 15.727 10.746 18.626 1.00 28.59 27 LYS B O 1
ATOM 1881 N N . ARG B 2 28 ? 16.531 8.981 17.493 1.00 22.81 28 ARG B N 1
ATOM 1882 C CA . ARG B 2 28 ? 16.481 8.108 18.662 1.00 23.32 28 ARG B CA 1
ATOM 1883 C C . ARG B 2 28 ? 17.684 8.305 19.595 1.00 23.56 28 ARG B C 1
ATOM 1884 O O . ARG B 2 28 ? 17.644 7.901 20.762 1.00 24.42 28 ARG B O 1
ATOM 1892 N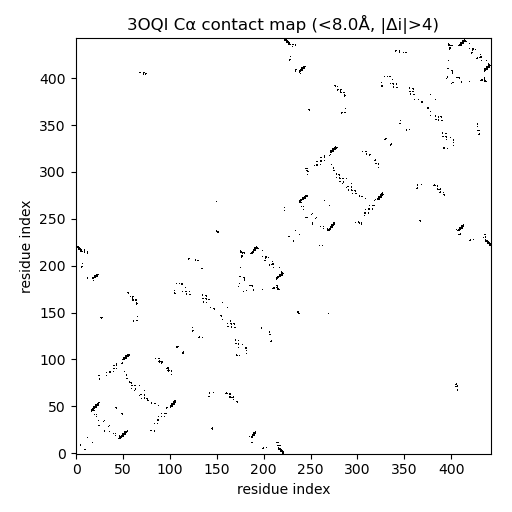 N . ARG B 2 29 ? 18.742 8.932 19.084 1.00 20.85 29 ARG B N 1
ATOM 1893 C CA . ARG B 2 29 ? 19.901 9.301 19.906 1.00 18.45 29 ARG B CA 1
ATOM 1894 C C . ARG B 2 29 ? 20.494 8.163 20.737 1.00 16.43 29 ARG B C 1
ATOM 1895 O O . ARG B 2 29 ? 21.005 8.409 21.835 1.00 17.84 29 ARG B O 1
ATOM 1903 N N . ARG B 2 30 ? 20.434 6.931 20.240 1.00 15.57 30 ARG B N 1
ATOM 1904 C CA . ARG B 2 30 ? 20.892 5.788 21.038 1.00 15.71 30 ARG B CA 1
ATOM 1905 C C . ARG B 2 30 ? 22.402 5.723 21.249 1.00 17.29 30 ARG B C 1
ATOM 1906 O O . ARG B 2 30 ? 22.865 5.416 22.346 1.00 13.83 30 ARG B O 1
ATOM 1914 N N . HIS B 2 31 ? 23.166 5.986 20.193 1.00 12.49 31 HIS B N 1
ATOM 1915 C CA . HIS B 2 31 ? 24.610 5.784 20.251 1.00 11.28 31 HIS B CA 1
ATOM 1916 C C . HIS B 2 31 ? 25.297 6.542 19.117 1.00 13.42 31 HIS B C 1
ATOM 1917 O O . HIS B 2 31 ? 24.800 6.585 17.989 1.00 12.64 31 HIS B O 1
ATOM 1924 N N . VAL B 2 32 ? 26.431 7.147 19.424 1.00 10.60 32 VAL B N 1
ATOM 1925 C CA . VAL B 2 32 ? 27.258 7.769 18.398 1.00 9.08 32 VAL B CA 1
ATOM 1926 C C . VAL B 2 32 ? 28.672 7.219 18.512 1.00 10.59 32 VAL B C 1
ATOM 1927 O O . VAL B 2 32 ? 29.177 6.989 19.615 1.00 9.56 32 VAL B O 1
ATOM 1931 N N . LEU B 2 33 ? 29.292 6.977 17.359 1.00 8.25 33 LEU B N 1
ATOM 1932 C CA . LEU B 2 33 ? 30.655 6.484 17.300 1.00 7.59 33 LEU B CA 1
ATOM 1933 C C . LEU B 2 33 ? 31.465 7.651 16.781 1.00 8.82 33 LEU B C 1
ATOM 1934 O O . LEU B 2 33 ? 31.357 8.020 15.612 1.00 8.57 33 LEU B O 1
ATOM 1939 N N . VAL B 2 34 ? 32.227 8.266 17.674 1.00 8.20 34 VAL B N 1
ATOM 1940 C CA . VAL B 2 34 ? 32.985 9.466 17.341 1.00 6.36 34 VAL B CA 1
ATOM 1941 C C . VAL B 2 34 ? 34.344 9.106 16.743 1.00 8.07 34 VAL B C 1
ATOM 1942 O O . VAL B 2 34 ? 35.197 8.542 17.413 1.00 9.01 34 VAL B O 1
ATOM 1946 N N . GLY B 2 35 ? 34.536 9.430 15.468 1.00 7.60 35 GLY B N 1
ATOM 1947 C CA . GLY B 2 35 ? 35.802 9.154 14.805 1.00 9.25 35 GLY B CA 1
ATOM 1948 C C . GLY B 2 35 ? 36.894 10.169 15.091 1.00 8.27 35 GLY B C 1
ATOM 1949 O O . GLY B 2 35 ? 36.672 11.381 15.043 1.00 10.72 35 GLY B O 1
ATOM 1950 N N . ILE B 2 36 ? 38.093 9.669 15.378 1.00 8.42 36 ILE B N 1
ATOM 1951 C CA . ILE B 2 36 ? 39.262 10.522 15.598 1.00 8.14 36 ILE B CA 1
ATOM 1952 C C . ILE B 2 36 ? 40.454 9.967 14.837 1.00 10.38 36 ILE B C 1
ATOM 1953 O O . ILE B 2 36 ? 40.790 8.793 14.977 1.00 10.41 36 ILE B O 1
ATOM 1958 N N . SER B 2 37 ? 41.074 10.813 14.015 1.00 8.06 37 SER B N 1
ATOM 1959 C CA . SER B 2 37 ? 42.243 10.436 13.215 1.00 9.92 37 SER B CA 1
ATOM 1960 C C . SER B 2 37 ? 43.524 10.954 13.849 1.00 13.12 37 SER B C 1
ATOM 1961 O O . SER B 2 37 ? 43.542 12.063 14.382 1.00 16.27 37 SER B O 1
ATOM 1964 N N . PRO B 2 38 ? 44.608 10.165 13.768 1.00 14.87 38 PRO B N 1
ATOM 1965 C CA . PRO B 2 38 ? 45.885 10.555 14.377 1.00 18.44 38 PRO B CA 1
ATOM 1966 C C . PRO B 2 38 ? 46.623 11.591 13.536 1.00 20.89 38 PRO B C 1
ATOM 1967 O O . PRO B 2 38 ? 47.594 12.186 14.003 1.00 21.75 38 PRO B O 1
ATOM 1971 N N . PHE B 2 39 ? 46.162 11.806 12.311 1.00 12.39 39 PHE B N 1
ATOM 1972 C CA . PHE B 2 39 ? 46.882 12.656 11.375 1.00 14.61 39 PHE B CA 1
ATOM 1973 C C . PHE B 2 39 ? 46.084 13.903 11.010 1.00 18.00 39 PHE B C 1
ATOM 1974 O O . PHE B 2 39 ? 46.659 14.961 10.754 1.00 19.21 39 PHE B O 1
ATOM 1982 N N . ASN B 2 40 ? 44.761 13.775 10.987 1.00 12.53 40 ASN B N 1
ATOM 1983 C CA . ASN B 2 40 ? 43.903 14.857 10.498 1.00 12.89 40 ASN B CA 1
ATOM 1984 C C . ASN B 2 40 ? 44.021 16.112 11.373 1.00 17.28 40 ASN B C 1
ATOM 1985 O O . ASN B 2 40 ? 43.915 16.035 12.598 1.00 15.05 40 ASN B O 1
ATOM 1990 N N . SER B 2 41 ? 44.235 17.271 10.749 1.00 11.88 41 SER B N 1
ATOM 1991 C CA . SER B 2 41 ? 44.515 18.485 11.507 1.00 14.26 41 SER B CA 1
ATOM 1992 C C . SER B 2 41 ? 43.335 19.017 12.338 1.00 15.01 41 SER B C 1
ATOM 1993 O O . SER B 2 41 ? 43.511 19.906 13.173 1.00 17.38 41 SER B O 1
ATOM 1996 N N . ARG B 2 42 ? 42.144 18.474 12.120 1.00 11.73 42 ARG B N 1
ATOM 1997 C CA . ARG B 2 42 ? 40.964 18.910 12.858 1.00 13.82 42 ARG B CA 1
ATOM 1998 C C . ARG B 2 42 ? 41.118 18.601 14.341 1.00 13.36 42 ARG B C 1
ATOM 1999 O O . ARG B 2 42 ? 40.568 19.307 15.186 1.00 15.08 42 ARG B O 1
ATOM 2007 N N . PHE B 2 43 ? 41.877 17.555 14.659 1.00 12.84 43 PHE B N 1
ATOM 2008 C CA . PHE B 2 43 ? 41.801 16.969 16.008 1.00 12.53 43 PHE B CA 1
ATOM 2009 C C . PHE B 2 43 ? 42.763 17.528 17.063 1.00 14.50 43 PHE B C 1
ATOM 2010 O O . PHE B 2 43 ? 43.593 16.815 17.624 1.00 19.71 43 PHE B O 1
ATOM 2018 N N . SER B 2 44 ? 42.621 18.815 17.339 1.00 15.91 44 SER B N 1
ATOM 2019 C CA . SER B 2 44 ? 43.324 19.423 18.457 1.00 18.14 44 SER B CA 1
ATOM 2020 C C . SER B 2 44 ? 42.724 18.871 19.739 1.00 21.06 44 SER B C 1
ATOM 2021 O O . SER B 2 44 ? 41.600 18.360 19.750 1.00 18.82 44 SER B O 1
ATOM 2024 N N . GLU B 2 45 ? 43.483 18.966 20.820 1.00 20.98 45 GLU B N 1
ATOM 2025 C CA . GLU B 2 45 ? 42.984 18.613 22.138 1.00 22.49 45 GLU B CA 1
ATOM 2026 C C . GLU B 2 45 ? 41.657 19.308 22.426 1.00 19.00 45 GLU B C 1
ATOM 2027 O O . GLU B 2 45 ? 40.691 18.676 22.861 1.00 21.07 45 GLU B O 1
ATOM 2033 N N . ASP B 2 46 ? 41.609 20.616 22.193 1.00 20.25 46 ASP B N 1
ATOM 2034 C CA . ASP B 2 46 ? 40.399 21.392 22.453 1.00 24.20 46 ASP B CA 1
ATOM 2035 C C . ASP B 2 46 ? 39.207 20.890 21.639 1.00 22.80 46 ASP B C 1
ATOM 2036 O O . ASP B 2 46 ? 38.092 20.796 22.147 1.00 18.24 46 ASP B O 1
ATOM 2038 N N . TYR B 2 47 ? 39.438 20.561 20.373 1.00 18.34 47 TYR B N 1
ATOM 2039 C CA . TYR B 2 47 ? 38.353 20.065 19.538 1.00 17.47 47 TYR B CA 1
ATOM 2040 C C . TYR B 2 47 ? 37.835 18.723 20.046 1.00 16.40 47 TYR B C 1
ATOM 2041 O O . TYR B 2 47 ? 36.630 18.513 20.134 1.00 15.33 47 TYR B O 1
ATOM 2050 N N . ILE B 2 48 ? 38.750 17.827 20.386 1.00 15.20 48 ILE B N 1
ATOM 2051 C CA . ILE B 2 48 ? 38.368 16.508 20.873 1.00 14.78 48 ILE B CA 1
ATOM 2052 C C . ILE B 2 48 ? 37.498 16.653 22.128 1.00 14.77 48 ILE B C 1
ATOM 2053 O O . ILE B 2 48 ? 36.485 15.981 22.265 1.00 12.46 48 ILE B O 1
ATOM 2058 N N . HIS B 2 49 ? 37.883 17.552 23.027 1.00 16.24 49 HIS B N 1
ATOM 2059 C CA A HIS B 2 49 ? 37.100 17.747 24.241 0.60 16.03 49 HIS B CA 1
ATOM 2060 C CA B HIS B 2 49 ? 37.121 17.813 24.249 0.40 16.07 49 HIS B CA 1
ATOM 2061 C C . HIS B 2 49 ? 35.711 18.315 23.933 1.00 15.96 49 HIS B C 1
ATOM 2062 O O . HIS B 2 49 ? 34.716 17.852 24.501 1.00 18.05 49 HIS B O 1
ATOM 2075 N N . ARG B 2 50 ? 35.625 19.277 23.018 1.00 15.67 50 ARG B N 1
ATOM 2076 C CA . ARG B 2 50 ? 34.333 19.865 22.686 1.00 16.40 50 ARG B CA 1
ATOM 2077 C C . ARG B 2 50 ? 33.438 18.864 21.973 1.00 14.27 50 ARG B C 1
ATOM 2078 O O . ARG B 2 50 ? 32.232 18.819 22.192 1.00 17.06 50 ARG B O 1
ATOM 2086 N N . LEU B 2 51 ? 34.047 18.062 21.110 1.00 14.55 51 LEU B N 1
ATOM 2087 C CA . LEU B 2 51 ? 33.312 17.073 20.339 1.00 12.72 51 LEU B CA 1
ATOM 2088 C C . LEU B 2 51 ? 32.766 15.976 21.250 1.00 12.81 51 LEU B C 1
ATOM 2089 O O . LEU B 2 51 ? 31.607 15.583 21.142 1.00 12.80 51 LEU B O 1
ATOM 2094 N N . ILE B 2 52 ? 33.602 15.490 22.161 1.00 12.66 52 ILE B N 1
ATOM 2095 C CA . ILE B 2 52 ? 33.169 14.449 23.075 1.00 12.76 52 ILE B CA 1
ATOM 2096 C C . ILE B 2 52 ? 32.132 14.995 24.059 1.00 17.33 52 ILE B C 1
ATOM 2097 O O . ILE B 2 52 ? 31.130 14.336 24.331 1.00 14.21 52 ILE B O 1
ATOM 2102 N N . ALA B 2 53 ? 32.331 16.217 24.542 1.00 16.57 53 ALA B N 1
ATOM 2103 C CA . ALA B 2 53 ? 31.344 16.828 25.432 1.00 17.74 53 ALA B CA 1
ATOM 2104 C C . ALA B 2 53 ? 29.982 16.884 24.751 1.00 19.11 53 ALA B C 1
ATOM 2105 O O . ALA B 2 53 ? 28.961 16.559 25.351 1.00 18.19 53 ALA B O 1
ATOM 2107 N N . TRP B 2 54 ? 29.978 17.275 23.480 1.00 15.94 54 TRP B N 1
ATOM 2108 C CA . TRP B 2 54 ? 28.751 17.356 22.705 1.00 17.57 54 TRP B CA 1
ATOM 2109 C C . TRP B 2 54 ? 28.101 15.984 22.533 1.00 15.78 54 TRP B C 1
ATOM 2110 O O . TRP B 2 54 ? 26.893 15.831 22.709 1.00 16.51 54 TRP B O 1
ATOM 2121 N N . ALA B 2 55 ? 28.908 14.985 22.187 1.00 14.88 55 ALA B N 1
ATOM 2122 C CA . ALA B 2 55 ? 28.401 13.631 21.990 1.00 13.61 55 ALA B CA 1
ATOM 2123 C C . ALA B 2 55 ? 27.726 13.077 23.246 1.00 14.04 55 ALA B C 1
ATOM 2124 O O . ALA B 2 55 ? 26.664 12.457 23.164 1.00 15.77 55 ALA B O 1
ATOM 2126 N N . VAL B 2 56 ? 28.353 13.297 24.397 1.00 15.58 56 VAL B N 1
ATOM 2127 C CA . VAL B 2 56 ? 27.845 12.773 25.666 1.00 17.27 56 VAL B CA 1
ATOM 2128 C C . VAL B 2 56 ? 26.549 13.475 26.056 1.00 21.18 56 VAL B C 1
ATOM 2129 O O . VAL B 2 56 ? 25.626 12.859 26.594 1.00 20.05 56 VAL B O 1
ATOM 2133 N N . ARG B 2 57 ? 26.476 14.765 25.758 1.00 19.24 57 ARG B N 1
ATOM 2134 C CA . ARG B 2 57 ? 25.266 15.533 26.001 1.00 21.92 57 ARG B CA 1
ATOM 2135 C C . ARG B 2 57 ? 24.103 15.067 25.127 1.00 27.61 57 ARG B C 1
ATOM 2136 O O . ARG B 2 57 ? 22.967 14.980 25.591 1.00 25.07 57 ARG B O 1
ATOM 2144 N N . GLU B 2 58 ? 24.390 14.760 23.863 1.00 20.06 58 GLU B N 1
ATOM 2145 C CA . GLU B 2 58 ? 23.337 14.521 22.879 1.00 20.37 58 GLU B CA 1
ATOM 2146 C C . GLU B 2 58 ? 22.897 13.064 22.735 1.00 20.45 58 GLU B C 1
ATOM 2147 O O . GLU B 2 58 ? 21.767 12.802 22.337 1.00 21.79 58 GLU B O 1
ATOM 2153 N N . PHE B 2 59 ? 23.780 12.121 23.049 1.00 17.44 59 PHE B N 1
ATOM 2154 C CA . PHE B 2 59 ? 23.486 10.706 22.835 1.00 16.54 59 PHE B CA 1
ATOM 2155 C C . PHE B 2 59 ? 23.444 9.893 24.128 1.00 16.33 59 PHE B C 1
ATOM 2156 O O . PHE B 2 59 ? 24.140 10.202 25.096 1.00 17.84 59 PHE B O 1
ATOM 2164 N N . GLN B 2 60 ? 22.627 8.847 24.136 1.00 16.60 60 GLN B N 1
ATOM 2165 C CA . GLN B 2 60 ? 22.498 8.001 25.320 1.00 17.90 60 GLN B CA 1
ATOM 2166 C C . GLN B 2 60 ? 23.808 7.273 25.633 1.00 17.56 60 GLN B C 1
ATOM 2167 O O . GLN B 2 60 ? 24.151 7.068 26.798 1.00 17.69 60 GLN B O 1
ATOM 2173 N N . SER B 2 61 ? 24.543 6.891 24.591 1.00 14.89 61 SER B N 1
ATOM 2174 C CA . SER B 2 61 ? 25.836 6.233 24.753 1.00 12.70 61 SER B CA 1
ATOM 2175 C C . SER B 2 61 ? 26.820 6.788 23.723 1.00 12.46 61 SER B C 1
ATOM 2176 O O . SER B 2 61 ? 26.419 7.153 22.620 1.00 13.26 61 SER B O 1
ATOM 2179 N N . VAL B 2 62 ? 28.099 6.825 24.091 1.00 11.79 62 VAL B N 1
ATOM 2180 C CA . VAL B 2 62 ? 29.153 7.340 23.215 1.00 11.93 62 VAL B CA 1
ATOM 2181 C C . VAL B 2 62 ? 30.341 6.392 23.163 1.00 10.87 62 VAL B C 1
ATOM 2182 O O . VAL B 2 62 ? 30.845 5.953 24.203 1.00 13.25 62 VAL B O 1
ATOM 2186 N N . SER B 2 63 ? 30.798 6.072 21.955 1.00 8.66 63 SER B N 1
ATOM 2187 C CA . SER B 2 63 ? 32.050 5.335 21.797 1.00 8.50 63 SER B CA 1
ATOM 2188 C C . SER B 2 63 ? 32.942 6.134 20.864 1.00 7.72 63 SER B C 1
ATOM 2189 O O . SER B 2 63 ? 32.463 7.023 20.173 1.00 8.31 63 SER B O 1
ATOM 2192 N N . VAL B 2 64 ? 34.231 5.815 20.861 1.00 8.43 64 VAL B N 1
ATOM 2193 C CA . VAL B 2 64 ? 35.205 6.513 20.021 1.00 7.60 64 VAL B CA 1
ATOM 2194 C C . VAL B 2 64 ? 35.909 5.502 19.135 1.00 8.02 64 VAL B C 1
ATOM 2195 O O . VAL B 2 64 ? 36.267 4.418 19.587 1.00 8.72 64 VAL B O 1
ATOM 2199 N N . LEU B 2 65 ? 36.103 5.853 17.867 1.00 7.42 65 LEU B N 1
ATOM 2200 C CA . LEU B 2 65 ? 36.842 4.993 16.935 1.00 7.70 65 LEU B CA 1
ATOM 2201 C C . LEU B 2 65 ? 38.116 5.714 16.526 1.00 7.96 65 LEU B C 1
ATOM 2202 O O . LEU B 2 65 ? 38.062 6.837 16.028 1.00 7.29 65 LEU B O 1
ATOM 2207 N N . LEU B 2 66 ? 39.253 5.074 16.793 1.00 7.20 66 LEU B N 1
ATOM 2208 C CA . LEU B 2 66 ? 40.567 5.573 16.421 1.00 7.85 66 LEU B CA 1
ATOM 2209 C C . LEU B 2 66 ? 41.084 4.810 15.202 1.00 8.39 66 LEU B C 1
ATOM 2210 O O . LEU B 2 66 ? 40.562 3.758 14.858 1.00 8.54 66 LEU B O 1
ATOM 2215 N N . ALA B 2 67 ? 42.123 5.342 14.562 1.00 11.20 67 ALA B N 1
ATOM 2216 C CA . ALA B 2 67 ? 42.746 4.656 13.441 1.00 10.06 67 ALA B CA 1
ATOM 2217 C C . ALA B 2 67 ? 43.419 3.370 13.899 1.00 10.76 67 ALA B C 1
ATOM 2218 O O . ALA B 2 67 ? 44.065 3.329 14.961 1.00 11.70 67 ALA B O 1
ATOM 2220 N N . GLY B 2 68 ? 43.271 2.325 13.088 1.00 9.17 68 GLY B N 1
ATOM 2221 C CA . GLY B 2 68 ? 43.971 1.070 13.283 1.00 10.34 68 GLY B CA 1
ATOM 2222 C C . GLY B 2 68 ? 45.387 1.062 12.723 1.00 9.62 68 GLY B C 1
ATOM 2223 O O . GLY B 2 68 ? 45.898 2.080 12.247 1.00 10.27 68 GLY B O 1
ATOM 2224 N N . LYS B 2 69 ? 46.023 -0.102 12.778 1.00 10.47 69 LYS B N 1
ATOM 2225 C CA . LYS B 2 69 ? 47.439 -0.208 12.437 1.00 9.94 69 LYS B CA 1
ATOM 2226 C C . LYS B 2 69 ? 47.680 0.190 10.985 1.00 10.41 69 LYS B C 1
ATOM 2227 O O . LYS B 2 69 ? 48.787 0.579 10.624 1.00 12.71 69 LYS B O 1
ATOM 2233 N N . GLU B 2 70 ? 46.644 0.079 10.158 1.00 11.77 70 GLU B N 1
ATOM 2234 C CA . GLU B 2 70 ? 46.775 0.380 8.731 1.00 10.90 70 GLU B CA 1
ATOM 2235 C C . GLU B 2 70 ? 47.023 1.866 8.459 1.00 10.94 70 GLU B C 1
ATOM 2236 O O . GLU B 2 70 ? 47.295 2.258 7.321 1.00 10.37 70 GLU B O 1
ATOM 2242 N N . ALA B 2 71 ? 46.927 2.699 9.491 1.00 8.71 71 ALA B N 1
ATOM 2243 C CA . ALA B 2 71 ? 47.360 4.081 9.355 1.00 6.90 71 ALA B CA 1
ATOM 2244 C C . ALA B 2 71 ? 48.832 4.132 8.934 1.00 10.46 71 ALA B C 1
ATOM 2245 O O . ALA B 2 71 ? 49.274 5.112 8.349 1.00 9.08 71 ALA B O 1
ATOM 2247 N N . ALA B 2 72 ? 49.594 3.079 9.226 1.00 10.15 72 ALA B N 1
ATOM 2248 C CA . ALA B 2 72 ? 50.999 3.077 8.816 1.00 12.25 72 ALA B CA 1
ATOM 2249 C C . ALA B 2 72 ? 51.125 3.122 7.290 1.00 10.83 72 ALA B C 1
ATOM 2250 O O . ALA B 2 72 ? 52.088 3.673 6.766 1.00 12.07 72 ALA B O 1
ATOM 2252 N N . ASN B 2 73 ? 50.149 2.546 6.589 1.00 10.53 73 ASN B N 1
ATOM 2253 C CA . ASN B 2 73 ? 50.151 2.549 5.124 1.00 10.12 73 ASN B CA 1
ATOM 2254 C C . ASN B 2 73 ? 50.077 3.966 4.567 1.00 14.09 73 ASN B C 1
ATOM 2255 O O . ASN B 2 73 ? 50.631 4.256 3.502 1.00 12.31 73 ASN B O 1
ATOM 2260 N N . LEU B 2 74 ? 49.386 4.850 5.281 1.00 11.19 74 LEU B N 1
ATOM 2261 C CA . LEU B 2 74 ? 49.283 6.238 4.840 1.00 11.53 74 LEU B CA 1
ATOM 2262 C C . LEU B 2 74 ? 50.653 6.906 4.912 1.00 12.33 74 LEU B C 1
ATOM 2263 O O . LEU B 2 74 ? 51.048 7.643 4.007 1.00 14.90 74 LEU B O 1
ATOM 2268 N N . LEU B 2 75 ? 51.380 6.651 5.997 1.00 11.69 75 LEU B N 1
ATOM 2269 C CA . LEU B 2 75 ? 52.699 7.227 6.161 1.00 10.60 75 LEU B CA 1
ATOM 2270 C C . LEU B 2 75 ? 53.702 6.616 5.189 1.00 12.72 75 LEU B C 1
ATOM 2271 O O . LEU B 2 75 ? 54.576 7.314 4.681 1.00 15.77 75 LEU B O 1
ATOM 2276 N N . GLU B 2 76 ? 53.575 5.320 4.936 1.00 13.82 76 GLU B N 1
ATOM 2277 C CA . GLU B 2 76 ? 54.444 4.670 3.964 1.00 14.15 76 GLU B CA 1
ATOM 2278 C C . GLU B 2 76 ? 54.212 5.232 2.567 1.00 16.63 76 GLU B C 1
ATOM 2279 O O . GLU B 2 76 ? 55.167 5.435 1.813 1.00 16.79 76 GLU B O 1
ATOM 2285 N N . ALA B 2 77 ? 52.950 5.472 2.219 1.00 12.49 77 ALA B N 1
ATOM 2286 C CA . ALA B 2 77 ? 52.639 6.081 0.919 1.00 16.64 77 ALA B CA 1
ATOM 2287 C C . ALA B 2 77 ? 53.345 7.429 0.772 1.00 15.83 77 ALA B C 1
ATOM 2288 O O . ALA B 2 77 ? 53.734 7.836 -0.335 1.00 14.99 77 ALA B O 1
ATOM 2290 N N . LEU B 2 78 ? 53.507 8.119 1.893 1.00 15.28 78 LEU B N 1
ATOM 2291 C CA . LEU B 2 78 ? 54.152 9.425 1.922 1.00 15.95 78 LEU B CA 1
ATOM 2292 C C . LEU B 2 78 ? 55.656 9.356 2.186 1.00 19.35 78 LEU B C 1
ATOM 2293 O O . LEU B 2 78 ? 56.288 10.378 2.456 1.00 19.97 78 LEU B O 1
ATOM 2298 N N . GLY B 2 79 ? 56.216 8.153 2.116 1.00 17.12 79 GLY B N 1
ATOM 2299 C CA . GLY B 2 79 ? 57.658 7.981 2.092 1.00 20.24 79 GLY B CA 1
ATOM 2300 C C . GLY B 2 79 ? 58.303 7.523 3.386 1.00 19.67 79 GLY B C 1
ATOM 2301 O O . GLY B 2 79 ? 59.525 7.399 3.457 1.00 21.01 79 GLY B O 1
ATOM 2302 N N . THR B 2 80 ? 57.501 7.262 4.410 1.00 16.45 80 THR B N 1
ATOM 2303 C CA . THR B 2 80 ? 58.054 6.801 5.687 1.00 17.53 80 THR B CA 1
ATOM 2304 C C . THR B 2 80 ? 58.324 5.297 5.659 1.00 15.00 80 THR B C 1
ATOM 2305 O O . THR B 2 80 ? 57.459 4.516 5.291 1.00 16.75 80 THR B O 1
ATOM 2309 N N . PRO B 2 81 ? 59.537 4.879 6.059 1.00 15.56 81 PRO B N 1
ATOM 2310 C CA . PRO B 2 81 ? 59.839 3.446 6.121 1.00 18.05 81 PRO B CA 1
ATOM 2311 C C . PRO B 2 81 ? 58.869 2.729 7.060 1.00 16.22 81 PRO B C 1
ATOM 2312 O O . PRO B 2 81 ? 58.448 3.313 8.055 1.00 15.54 81 PRO B O 1
ATOM 2316 N N . HIS B 2 82 ? 58.535 1.481 6.753 1.00 19.22 82 HIS B N 1
ATOM 2317 C CA . HIS B 2 82 ? 57.513 0.743 7.496 1.00 22.04 82 HIS B CA 1
ATOM 2318 C C . HIS B 2 82 ? 57.720 0.729 9.011 1.00 19.18 82 HIS B C 1
ATOM 2319 O O . HIS B 2 82 ? 56.778 0.953 9.763 1.00 17.55 82 HIS B O 1
ATOM 2326 N N . GLY B 2 83 ? 58.942 0.446 9.452 1.00 18.56 83 GLY B N 1
ATOM 2327 C CA . GLY B 2 83 ? 59.228 0.380 10.879 1.00 17.03 83 GLY B CA 1
ATOM 2328 C C . GLY B 2 83 ? 58.886 1.674 11.586 1.00 12.74 83 GLY B C 1
ATOM 2329 O O . GLY B 2 83 ? 58.153 1.696 12.582 1.00 15.15 83 GLY B O 1
ATOM 2330 N N . LYS B 2 84 ? 59.426 2.763 11.062 1.00 13.43 84 LYS B N 1
ATOM 2331 C CA . LYS B 2 84 ? 59.216 4.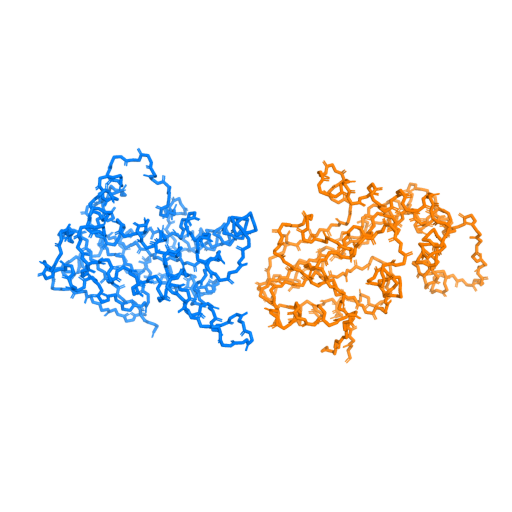076 11.622 1.00 13.40 84 LYS B CA 1
ATOM 2332 C C . LYS B 2 84 ? 57.742 4.445 11.552 1.00 12.74 84 LYS B C 1
ATOM 2333 O O . LYS B 2 84 ? 57.218 5.081 12.455 1.00 13.24 84 LYS B O 1
ATOM 2339 N N . ALA B 2 85 ? 57.074 4.044 10.478 1.00 12.17 85 ALA B N 1
ATOM 2340 C CA . ALA B 2 85 ? 55.651 4.370 10.320 1.00 10.24 85 ALA B CA 1
ATOM 2341 C C . ALA B 2 85 ? 54.803 3.720 11.409 1.00 11.53 85 ALA B C 1
ATOM 2342 O O . ALA B 2 85 ? 53.921 4.356 11.993 1.00 9.74 85 ALA B O 1
ATOM 2344 N N . GLU B 2 86 ? 55.067 2.445 11.668 1.00 10.36 86 GLU B N 1
ATOM 2345 C CA . GLU B 2 86 ? 54.373 1.724 12.719 1.00 11.28 86 GLU B CA 1
ATOM 2346 C C . GLU B 2 86 ? 54.551 2.417 14.069 1.00 9.74 86 GLU B C 1
ATOM 2347 O O . GLU B 2 86 ? 53.591 2.562 14.831 1.00 8.59 86 GLU B O 1
ATOM 2353 N N . ARG B 2 87 ? 55.772 2.844 14.378 1.00 10.99 87 ARG B N 1
ATOM 2354 C CA . ARG B 2 87 ? 56.004 3.512 15.658 1.00 10.51 87 ARG B CA 1
ATOM 2355 C C . ARG B 2 87 ? 55.299 4.862 15.737 1.00 10.67 87 ARG B C 1
ATOM 2356 O O . ARG B 2 87 ? 54.785 5.244 16.789 1.00 9.69 87 ARG B O 1
ATOM 2364 N N . LYS B 2 88 ? 55.280 5.582 14.619 1.00 8.83 88 LYS B N 1
ATOM 2365 C CA . LYS B 2 88 ? 54.639 6.891 14.570 1.00 9.12 88 LYS B CA 1
ATOM 2366 C C . LYS B 2 88 ? 53.131 6.760 14.767 1.00 9.16 88 LYS B C 1
ATOM 2367 O O . LYS B 2 88 ? 52.519 7.549 15.480 1.00 9.22 88 LYS B O 1
ATOM 2373 N N . VAL B 2 89 ? 52.530 5.762 14.136 1.00 8.86 89 VAL B N 1
ATOM 2374 C CA . VAL B 2 89 ? 51.110 5.515 14.328 1.00 8.86 89 VAL B CA 1
ATOM 2375 C C . VAL B 2 89 ? 50.809 5.191 15.781 1.00 9.76 89 VAL B C 1
ATOM 2376 O O . VAL B 2 89 ? 49.887 5.754 16.381 1.00 9.74 89 VAL B O 1
ATOM 2380 N N . ARG B 2 90 ? 51.607 4.305 16.362 1.00 8.34 90 ARG B N 1
ATOM 2381 C CA . ARG B 2 90 ? 51.399 3.927 17.758 1.00 8.46 90 ARG B CA 1
ATOM 2382 C C . ARG B 2 90 ? 51.492 5.146 18.688 1.00 9.93 90 ARG B C 1
ATOM 2383 O O . ARG B 2 90 ? 50.701 5.292 19.634 1.00 8.51 90 ARG B O 1
ATOM 2391 N N . LYS B 2 91 ? 52.445 6.031 18.404 1.00 8.76 91 LYS B N 1
ATOM 2392 C CA . LYS B 2 91 ? 52.617 7.265 19.176 1.00 8.88 91 LYS B CA 1
ATOM 2393 C C . LYS B 2 91 ? 51.380 8.161 19.056 1.00 8.88 91 LYS B C 1
ATOM 2394 O O . LYS B 2 91 ? 50.842 8.638 20.051 1.00 11.18 91 LYS B O 1
ATOM 2400 N N . GLU B 2 92 ? 50.915 8.379 17.832 1.00 8.64 92 GLU B N 1
ATOM 2401 C CA . GLU B 2 92 ? 49.848 9.361 17.641 1.00 9.87 92 GLU B CA 1
ATOM 2402 C C . GLU B 2 92 ? 48.493 8.802 18.054 1.00 10.33 92 GLU B C 1
ATOM 2403 O O . GLU B 2 92 ? 47.673 9.526 18.618 1.00 12.66 92 GLU B O 1
ATOM 2409 N N . VAL B 2 93 ? 48.261 7.515 17.796 1.00 8.10 93 VAL B N 1
ATOM 2410 C CA . VAL B 2 93 ? 47.005 6.895 18.196 1.00 9.33 93 VAL B CA 1
ATOM 2411 C C . VAL B 2 93 ? 46.933 6.744 19.715 1.00 9.85 93 VAL B C 1
ATOM 2412 O O . VAL B 2 93 ? 45.882 6.974 20.304 1.00 8.92 93 VAL B O 1
ATOM 2416 N N . SER B 2 94 ? 48.046 6.400 20.364 1.00 9.81 94 SER B N 1
ATOM 2417 C CA . SER B 2 94 ? 47.994 6.301 21.822 1.00 9.25 94 SER B CA 1
ATOM 2418 C C . SER B 2 94 ? 47.753 7.685 22.433 1.00 10.38 94 SER B C 1
ATOM 2419 O O . SER B 2 94 ? 47.055 7.809 23.438 1.00 11.87 94 SER B O 1
ATOM 2422 N N . ARG B 2 95 ? 48.298 8.724 21.806 1.00 9.92 95 ARG B N 1
ATOM 2423 C CA . ARG B 2 95 ? 48.003 10.095 22.226 1.00 12.44 95 ARG B CA 1
ATOM 2424 C C . ARG B 2 95 ? 46.506 10.407 22.109 1.00 14.94 95 ARG B C 1
ATOM 2425 O O . ARG B 2 95 ? 45.897 10.920 23.055 1.00 14.17 95 ARG B O 1
ATOM 2433 N N . ASN B 2 96 ? 45.922 10.086 20.956 1.00 12.41 96 ASN B N 1
ATOM 2434 C CA . ASN B 2 96 ? 44.478 10.234 20.758 1.00 12.39 96 ASN B CA 1
ATOM 2435 C C . ASN B 2 96 ? 43.699 9.517 21.852 1.00 11.82 96 ASN B C 1
ATOM 2436 O O . ASN B 2 96 ? 42.716 10.052 22.378 1.00 13.14 96 ASN B O 1
ATOM 2441 N N . ARG B 2 97 ? 44.108 8.291 22.161 1.00 9.81 97 ARG B N 1
ATOM 2442 C CA . ARG B 2 97 ? 43.415 7.491 23.164 1.00 1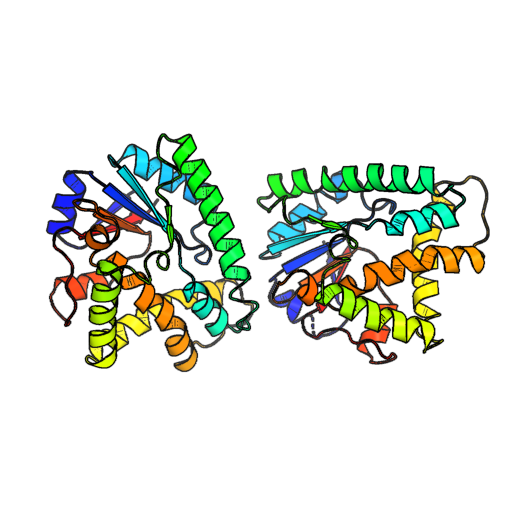0.77 97 ARG B CA 1
ATOM 2443 C C . ARG B 2 97 ? 43.491 8.149 24.540 1.00 11.27 97 ARG B C 1
ATOM 2444 O O . ARG B 2 97 ? 42.489 8.248 25.239 1.00 12.74 97 ARG B O 1
ATOM 2452 N N . ARG B 2 98 ? 44.677 8.608 24.924 1.00 13.76 98 ARG B N 1
ATOM 2453 C CA . ARG B 2 98 ? 44.814 9.257 26.229 1.00 14.81 98 ARG B CA 1
ATOM 2454 C C . ARG B 2 98 ? 43.935 10.496 26.338 1.00 14.00 98 ARG B C 1
ATOM 2455 O O . ARG B 2 98 ? 43.330 10.740 27.388 1.00 17.82 98 ARG B O 1
ATOM 2463 N N . PHE B 2 99 ? 43.854 11.288 25.276 1.00 11.43 99 PHE B N 1
ATOM 2464 C CA A PHE B 2 99 ? 43.019 12.501 25.238 0.56 15.41 99 PHE B CA 1
ATOM 2465 C CA B PHE B 2 99 ? 43.028 12.468 25.405 0.44 15.47 99 PHE B CA 1
ATOM 2466 C C . PHE B 2 99 ? 41.539 12.159 25.369 1.00 17.16 99 PHE B C 1
ATOM 2467 O O . PHE B 2 99 ? 40.785 12.779 26.122 1.00 16.82 99 PHE B O 1
ATOM 2482 N N . ALA B 2 100 ? 41.119 11.196 24.550 1.00 12.56 100 ALA B N 1
ATOM 2483 C CA . ALA B 2 100 ? 39.719 10.801 24.524 1.00 12.68 100 ALA B CA 1
ATOM 2484 C C . ALA B 2 100 ? 39.298 10.205 25.859 1.00 12.04 100 ALA B C 1
ATOM 2485 O O . ALA B 2 100 ? 38.166 10.405 26.301 1.00 13.74 100 ALA B O 1
ATOM 2487 N N . GLU B 2 101 ? 40.209 9.473 26.497 1.00 12.82 101 GLU B N 1
ATOM 2488 C CA . GLU B 2 101 ? 39.937 8.893 27.810 1.00 13.87 101 GLU B CA 1
ATOM 2489 C C . GLU B 2 101 ? 39.648 9.996 28.824 1.00 17.13 101 GLU B C 1
ATOM 2490 O O . GLU B 2 101 ? 38.673 9.921 29.576 1.00 16.58 101 GLU B O 1
ATOM 2496 N N . LYS B 2 102 ? 40.491 11.026 28.831 1.00 15.34 102 LYS B N 1
ATOM 2497 C CA . LYS B 2 102 ? 40.296 12.155 29.748 1.00 18.14 102 LYS B CA 1
ATOM 2498 C C . LYS B 2 102 ? 38.980 12.875 29.473 1.00 18.42 102 LYS B C 1
ATOM 2499 O O . LYS B 2 102 ? 38.253 13.240 30.401 1.00 18.07 102 LYS B O 1
ATOM 2505 N N . ALA B 2 103 ? 38.679 13.088 28.195 1.00 14.44 103 ALA B N 1
ATOM 2506 C CA . ALA B 2 103 ? 37.470 13.802 27.814 1.00 13.45 103 ALA B CA 1
ATOM 2507 C C . ALA B 2 103 ? 36.236 13.003 28.200 1.00 16.28 103 ALA B C 1
ATOM 2508 O O . ALA B 2 103 ? 35.261 13.555 28.700 1.00 15.32 103 ALA B O 1
ATOM 2510 N N . LEU B 2 104 ? 36.265 11.700 27.947 1.00 13.41 104 LEU B N 1
ATOM 2511 C CA . LEU B 2 104 ? 35.120 10.867 28.292 1.00 12.07 104 LEU B CA 1
ATOM 2512 C C . LEU B 2 104 ? 34.925 10.857 29.797 1.00 15.71 104 LEU B C 1
ATOM 2513 O O . LEU B 2 104 ? 33.802 11.018 30.276 1.00 18.03 104 LEU B O 1
ATOM 2518 N N . GLU B 2 105 ? 36.018 10.668 30.530 1.00 16.12 105 GLU B N 1
ATOM 2519 C CA . GLU B 2 105 ? 35.968 10.652 31.993 1.00 20.37 105 GLU B CA 1
ATOM 2520 C C . GLU B 2 105 ? 35.356 11.941 32.525 1.00 21.13 105 GLU B C 1
ATOM 2521 O O . GLU B 2 105 ? 34.473 11.916 33.384 1.00 24.33 105 GLU B O 1
ATOM 2527 N N . ALA B 2 106 ? 35.841 13.070 32.020 1.00 19.84 106 ALA B N 1
ATOM 2528 C CA . ALA B 2 106 ? 35.416 14.373 32.516 1.00 24.49 106 ALA B CA 1
ATOM 2529 C C . ALA B 2 106 ? 33.933 14.640 32.293 1.00 27.34 106 ALA B C 1
ATOM 2530 O O . ALA B 2 106 ? 33.316 15.393 33.050 1.00 22.50 106 ALA B O 1
ATOM 2532 N N . HIS B 2 107 ? 33.358 14.034 31.259 1.00 18.74 107 HIS B N 1
ATOM 2533 C CA . HIS B 2 107 ? 31.965 14.312 30.929 1.00 21.77 107 HIS B CA 1
ATOM 2534 C C . HIS B 2 107 ? 31.012 13.177 31.281 1.00 19.24 107 HIS B C 1
ATOM 2535 O O . HIS B 2 107 ? 29.835 13.234 30.957 1.00 26.40 107 HIS B O 1
ATOM 2542 N N . GLY B 2 108 ? 31.521 12.164 31.973 1.00 20.50 108 GLY B N 1
ATOM 2543 C CA . GLY B 2 108 ? 30.679 11.084 32.460 1.00 26.67 108 GLY B CA 1
ATOM 2544 C C . GLY B 2 108 ? 30.501 9.925 31.495 1.00 34.16 108 GLY B C 1
ATOM 2545 O O . GLY B 2 108 ? 29.615 9.090 31.677 1.00 34.25 108 GLY B O 1
ATOM 2546 N N . GLY B 2 109 ? 31.337 9.869 30.461 1.00 25.67 109 GLY B N 1
ATOM 2547 C CA . GLY B 2 109 ? 31.329 8.740 29.546 1.00 21.63 109 GLY B CA 1
ATOM 2548 C C . GLY B 2 109 ? 32.188 7.610 30.078 1.00 21.98 109 GLY B C 1
ATOM 2549 O O . GLY B 2 109 ? 32.708 7.700 31.194 1.00 22.92 109 GLY B O 1
ATOM 2550 N N . ASN B 2 110 ? 32.338 6.544 29.292 1.00 17.59 110 ASN B N 1
ATOM 2551 C CA . ASN B 2 110 ? 33.179 5.416 29.691 1.00 18.10 110 ASN B CA 1
ATOM 2552 C C . ASN B 2 110 ? 34.483 5.393 28.909 1.00 16.71 110 ASN B C 1
ATOM 2553 O O . ASN B 2 110 ? 34.499 5.085 27.717 1.00 17.08 110 ASN B O 1
ATOM 2558 N N . PRO B 2 111 ? 35.587 5.709 29.585 1.00 17.90 111 PRO B N 1
ATOM 2559 C CA . PRO B 2 111 ? 36.888 5.773 28.925 1.00 15.22 111 PRO B CA 1
ATOM 2560 C C . PRO B 2 111 ? 37.310 4.442 28.317 1.00 14.87 111 PRO B C 1
ATOM 2561 O O . PRO B 2 111 ? 38.228 4.433 27.502 1.00 17.67 111 PRO B O 1
ATOM 2565 N N . GLU B 2 112 ? 36.636 3.348 28.672 1.00 15.40 112 GLU B N 1
ATOM 2566 C CA . GLU B 2 112 ? 36.921 2.048 28.073 1.00 14.07 112 GLU B CA 1
ATOM 2567 C C . GLU B 2 112 ? 36.306 1.878 26.676 1.00 14.61 112 GLU B C 1
ATOM 2568 O O . GLU B 2 112 ? 36.690 0.974 25.948 1.00 17.91 112 GLU B O 1
ATOM 2570 N N . ASP B 2 113 ? 35.351 2.735 26.326 1.00 14.47 113 ASP B N 1
ATOM 2571 C CA . ASP B 2 113 ? 34.612 2.602 25.067 1.00 12.06 113 ASP B CA 1
ATOM 2572 C C . ASP B 2 113 ? 35.347 3.295 23.928 1.00 10.65 113 ASP B C 1
ATOM 2573 O O . ASP B 2 113 ? 34.767 4.084 23.179 1.00 11.93 113 ASP B O 1
ATOM 2578 N N . ILE B 2 114 ? 36.638 3.004 23.835 1.00 10.46 114 ILE B N 1
ATOM 2579 C CA . ILE B 2 114 ? 37.498 3.547 22.786 1.00 9.26 114 ILE B CA 1
ATOM 2580 C C . ILE B 2 114 ? 38.160 2.384 22.055 1.00 11.37 114 ILE B C 1
ATOM 2581 O O . ILE B 2 114 ? 38.767 1.512 22.678 1.00 12.71 114 ILE B O 1
ATOM 2586 N N . HIS B 2 115 ? 38.044 2.371 20.728 1.00 9.80 115 HIS B N 1
ATOM 2587 C CA . HIS B 2 115 ? 38.510 1.245 19.927 1.00 9.29 115 HIS B CA 1
ATOM 2588 C C . HIS B 2 115 ? 39.278 1.745 18.723 1.00 8.44 115 HIS B C 1
ATOM 2589 O O . HIS B 2 115 ? 39.011 2.831 18.241 1.00 11.65 115 HIS B O 1
ATOM 2596 N N . THR B 2 116 ? 40.241 0.972 18.244 1.00 11.14 116 THR B N 1
ATOM 2597 C CA . THR B 2 116 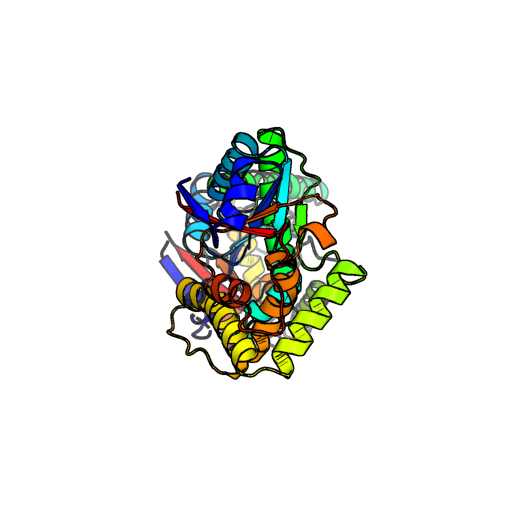? 40.807 1.274 16.925 1.00 10.00 116 THR B CA 1
ATOM 2598 C C . THR B 2 116 ? 40.157 0.360 15.907 1.00 9.36 116 THR B C 1
ATOM 2599 O O . THR B 2 116 ? 39.595 -0.684 16.255 1.00 10.65 116 THR B O 1
ATOM 2603 N N . PHE B 2 117 ? 40.220 0.740 14.634 1.00 8.40 117 PHE B N 1
ATOM 2604 C CA . PHE B 2 117 ? 39.542 -0.076 13.643 1.00 10.70 117 PHE B CA 1
ATOM 2605 C C . PHE B 2 117 ? 40.249 -1.383 13.298 1.00 12.54 117 PHE B C 1
ATOM 2606 O O . PHE B 2 117 ? 39.736 -2.179 12.518 1.00 12.74 117 PHE B O 1
ATOM 2614 N N . SER B 2 118 ? 41.399 -1.637 13.923 1.00 10.11 118 SER B N 1
ATOM 2615 C CA . SER B 2 118 ? 42.038 -2.935 13.771 1.00 12.03 118 SER B CA 1
ATOM 2616 C C . SER B 2 118 ? 41.936 -3.824 15.031 1.00 12.64 118 SER B C 1
ATOM 2617 O O . SER B 2 118 ? 42.507 -4.909 15.064 1.00 14.97 118 SER B O 1
ATOM 2620 N N . ASP B 2 119 ? 41.179 -3.382 16.037 1.00 11.09 119 ASP B N 1
ATOM 2621 C CA . ASP B 2 119 ? 41.059 -4.136 17.301 1.00 12.69 119 ASP B CA 1
ATOM 2622 C C . ASP B 2 119 ? 40.249 -5.423 17.165 1.00 17.42 119 ASP B C 1
ATOM 2623 O O . ASP B 2 119 ? 40.236 -6.257 18.081 1.00 18.47 119 ASP B O 1
ATOM 2628 N N . PHE B 2 120 ? 39.553 -5.577 16.041 1.00 13.23 120 PHE B N 1
ATOM 2629 C CA . PHE B 2 120 ? 38.630 -6.696 15.856 1.00 15.09 120 PHE B CA 1
ATOM 2630 C C . PHE B 2 120 ? 39.032 -7.595 14.695 1.00 13.97 120 PHE B C 1
ATOM 2631 O O . PHE B 2 120 ? 38.195 -8.266 14.089 1.00 14.00 120 PHE B O 1
ATOM 2639 N N . ALA B 2 121 ? 40.325 -7.612 14.398 1.00 15.79 121 ALA B N 1
ATOM 2640 C CA . ALA B 2 121 ? 40.841 -8.319 13.233 1.00 15.50 121 ALA B CA 1
ATOM 2641 C C . ALA B 2 121 ? 40.529 -9.810 13.259 1.00 16.95 121 ALA B C 1
ATOM 2642 O O . ALA B 2 121 ? 40.423 -10.441 12.212 1.00 19.63 121 ALA B O 1
ATOM 2644 N N . ASN B 2 122 ? 40.388 -10.373 14.457 1.00 18.81 122 ASN B N 1
ATOM 2645 C CA . ASN B 2 122 ? 40.072 -11.795 14.595 1.00 21.39 122 ASN B CA 1
ATOM 2646 C C . ASN B 2 122 ? 38.591 -12.089 14.853 1.00 20.62 122 ASN B C 1
ATOM 2647 O O . ASN B 2 122 ? 38.194 -13.240 15.048 1.00 22.50 122 ASN B O 1
ATOM 2652 N N . GLN B 2 123 ? 37.774 -11.043 14.844 1.00 15.20 123 GLN B N 1
ATOM 2653 C CA . GLN B 2 123 ? 36.358 -11.164 15.153 1.00 14.65 123 GLN B CA 1
ATOM 2654 C C . GLN B 2 123 ? 35.554 -11.559 13.921 1.00 17.02 123 GLN B C 1
ATOM 2655 O O . GLN B 2 123 ? 35.760 -11.009 12.839 1.00 14.21 123 GLN B O 1
ATOM 2661 N N . THR B 2 124 ? 34.622 -12.493 14.087 1.00 14.70 124 THR B N 1
ATOM 2662 C CA . THR B 2 124 ? 33.797 -12.950 12.969 1.00 15.82 124 THR B CA 1
ATOM 2663 C C . THR B 2 124 ? 33.070 -11.810 12.257 1.00 14.58 124 THR B C 1
ATOM 2664 O O . THR B 2 124 ? 33.130 -11.706 11.024 1.00 15.96 124 THR B O 1
ATOM 2668 N N . ALA B 2 125 ? 32.390 -10.958 13.023 1.00 14.95 125 ALA B N 1
ATOM 2669 C CA . ALA B 2 125 ? 31.596 -9.888 12.424 1.00 16.29 125 ALA B CA 1
ATOM 2670 C C . ALA B 2 125 ? 32.466 -8.940 11.597 1.00 12.92 125 ALA B C 1
ATOM 2671 O O . ALA B 2 125 ? 32.122 -8.602 10.460 1.00 12.70 125 ALA B O 1
ATOM 2673 N N . TYR B 2 126 ? 33.586 -8.504 12.159 1.00 10.33 126 TYR B N 1
ATOM 2674 C CA . TYR B 2 126 ? 34.495 -7.631 11.414 1.00 10.98 126 TYR B CA 1
ATOM 2675 C C . TYR B 2 126 ? 35.044 -8.333 10.173 1.00 12.66 126 TYR B C 1
ATOM 2676 O O . TYR B 2 126 ? 35.094 -7.760 9.079 1.00 10.55 126 TYR B O 1
ATOM 2685 N N . ARG B 2 127 ? 35.467 -9.581 10.341 1.00 10.74 127 ARG B N 1
ATOM 2686 C CA . ARG B 2 127 ? 36.022 -10.331 9.219 1.00 14.06 127 ARG B CA 1
ATOM 2687 C C . ARG B 2 127 ? 35.026 -10.506 8.080 1.00 11.50 127 ARG B C 1
ATOM 2688 O O . ARG B 2 127 ? 35.400 -10.407 6.907 1.00 12.88 127 ARG B O 1
ATOM 2696 N N . ASN B 2 128 ? 33.763 -10.765 8.413 1.00 10.92 128 ASN B N 1
ATOM 2697 C CA . ASN B 2 128 ? 32.731 -10.909 7.381 1.00 11.02 128 ASN B CA 1
ATOM 2698 C C . ASN B 2 128 ? 32.554 -9.619 6.579 1.00 12.76 128 ASN B C 1
ATOM 2699 O O . ASN B 2 128 ? 32.405 -9.648 5.345 1.00 9.65 128 ASN B O 1
ATOM 2704 N N . LEU B 2 129 ? 32.564 -8.490 7.284 1.00 11.60 129 LEU B N 1
ATOM 2705 C CA . LEU B 2 129 ? 32.447 -7.185 6.625 1.00 10.01 129 LEU B CA 1
ATOM 2706 C C . LEU B 2 129 ? 33.683 -6.892 5.779 1.00 10.38 129 LEU B C 1
ATOM 2707 O O . LEU B 2 129 ? 33.569 -6.369 4.666 1.00 9.63 129 LEU B O 1
ATOM 2712 N N . ARG B 2 130 ? 34.866 -7.220 6.293 1.00 8.73 130 ARG B N 1
ATOM 2713 C CA . ARG B 2 130 ? 36.088 -7.042 5.507 1.00 9.16 130 ARG B CA 1
ATOM 2714 C C . ARG B 2 130 ? 36.009 -7.852 4.223 1.00 11.73 130 ARG B C 1
ATOM 2715 O O . ARG B 2 130 ? 36.424 -7.391 3.155 1.00 11.30 130 ARG B O 1
ATOM 2723 N N . MET B 2 131 ? 35.476 -9.064 4.325 1.00 10.46 131 MET B N 1
ATOM 2724 C CA . MET B 2 131 ? 35.366 -9.922 3.145 1.00 9.46 131 MET B CA 1
ATOM 2725 C C . MET B 2 131 ? 34.472 -9.267 2.098 1.00 9.20 131 MET B C 1
ATOM 2726 O O . MET B 2 131 ? 34.765 -9.314 0.898 1.00 11.72 131 MET B O 1
ATOM 2731 N N . GLU B 2 132 ? 33.372 -8.676 2.551 1.00 9.19 132 GLU B N 1
ATOM 2732 C CA . GLU B 2 132 ? 32.417 -8.025 1.655 1.00 9.95 132 GLU B CA 1
ATOM 2733 C C . GLU B 2 132 ? 33.061 -6.841 0.940 1.00 9.27 132 GLU B C 1
ATOM 2734 O O . GLU B 2 132 ? 32.940 -6.686 -0.278 1.00 8.37 132 GLU B O 1
ATOM 2740 N N . VAL B 2 133 ? 33.753 -6.006 1.707 1.00 8.82 133 VAL B N 1
ATOM 2741 C CA . VAL B 2 133 ? 34.407 -4.826 1.144 1.00 8.30 133 VAL B CA 1
ATOM 2742 C C . VAL B 2 133 ? 35.536 -5.230 0.191 1.00 10.15 133 VAL B C 1
ATOM 2743 O O . VAL B 2 133 ? 35.673 -4.674 -0.900 1.00 9.15 133 VAL B O 1
ATOM 2747 N N . GLU B 2 134 ? 36.333 -6.217 0.589 1.00 8.47 134 GLU B N 1
ATOM 2748 C CA . GLU B 2 134 ? 37.433 -6.668 -0.260 1.00 9.75 134 GLU B CA 1
ATOM 2749 C C . GLU B 2 134 ? 36.936 -7.300 -1.552 1.00 10.20 134 GLU B C 1
ATOM 2750 O O . GLU B 2 134 ? 37.521 -7.080 -2.622 1.00 9.58 134 GLU B O 1
ATOM 2756 N N . ALA B 2 135 ? 35.871 -8.089 -1.462 1.00 9.62 135 ALA B N 1
ATOM 2757 C CA . ALA B 2 135 ? 35.327 -8.730 -2.664 1.00 12.46 135 ALA B CA 1
ATOM 2758 C C . ALA B 2 135 ? 34.871 -7.674 -3.678 1.00 13.92 135 ALA B C 1
ATOM 2759 O O . ALA B 2 135 ? 35.161 -7.777 -4.880 1.00 11.00 135 ALA B O 1
ATOM 2761 N N . ALA B 2 136 ? 34.178 -6.647 -3.193 1.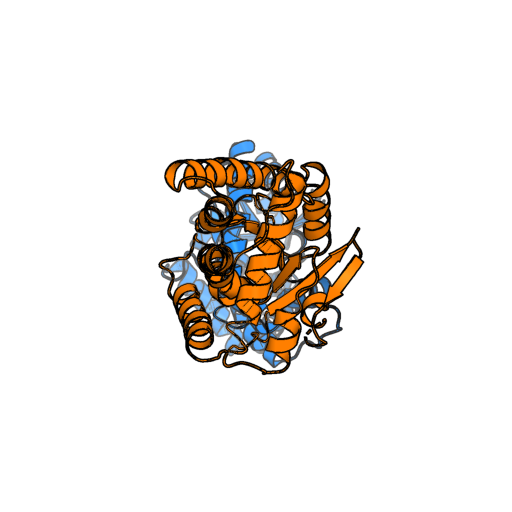00 10.04 136 ALA B N 1
ATOM 2762 C CA . ALA B 2 136 ? 33.742 -5.571 -4.085 1.00 11.57 136 ALA B CA 1
ATOM 2763 C C . ALA B 2 136 ? 34.941 -4.795 -4.623 1.00 9.40 136 ALA B C 1
ATOM 2764 O O . ALA B 2 136 ? 34.943 -4.379 -5.775 1.00 9.49 136 ALA B O 1
ATOM 2766 N N . PHE B 2 137 ? 35.963 -4.599 -3.788 1.00 8.46 137 PHE B N 1
ATOM 2767 C CA . PHE B 2 137 ? 37.169 -3.902 -4.224 1.00 9.21 137 PHE B CA 1
ATOM 2768 C C . PHE B 2 137 ? 37.825 -4.618 -5.407 1.00 11.52 137 PHE B C 1
ATOM 2769 O O . PHE B 2 137 ? 38.195 -3.990 -6.402 1.00 10.93 137 PHE B O 1
ATOM 2777 N N . PHE B 2 138 ? 37.961 -5.936 -5.313 1.00 9.75 138 PHE B N 1
ATOM 2778 C CA . PHE B 2 138 ? 38.587 -6.670 -6.412 1.00 10.67 138 PHE B CA 1
ATOM 2779 C C . PHE B 2 138 ? 37.669 -6.893 -7.611 1.00 10.42 138 PHE B C 1
ATOM 2780 O O . PHE B 2 138 ? 38.146 -6.908 -8.750 1.00 8.93 138 PHE B O 1
ATOM 2788 N N . ASP B 2 139 ? 36.371 -7.050 -7.371 1.00 8.90 139 ASP B N 1
ATOM 2789 C CA . ASP B 2 139 ? 35.433 -7.439 -8.428 1.00 10.73 139 ASP B CA 1
ATOM 2790 C C . ASP B 2 139 ? 34.905 -6.256 -9.217 1.00 12.40 139 ASP B C 1
ATOM 2791 O O . ASP B 2 139 ? 34.626 -6.384 -10.401 1.00 13.15 139 ASP B O 1
ATOM 2796 N N . GLN B 2 140 ? 34.737 -5.113 -8.548 1.00 10.57 140 GLN B N 1
ATOM 2797 C CA . GLN B 2 140 ? 33.998 -3.996 -9.126 1.00 10.49 140 GLN B CA 1
ATOM 2798 C C . GLN B 2 140 ? 34.883 -2.777 -9.300 1.00 14.50 140 GLN B C 1
ATOM 2799 O O . GLN B 2 140 ? 35.230 -2.108 -8.328 1.00 13.24 140 GLN B O 1
ATOM 2805 N N . THR B 2 141 ? 35.253 -2.482 -10.544 1.00 11.58 141 THR B N 1
ATOM 2806 C CA . THR B 2 141 ? 36.149 -1.368 -10.804 1.00 12.65 141 THR B CA 1
ATOM 2807 C C . THR B 2 141 ? 35.601 -0.045 -10.256 1.00 10.81 141 THR B C 1
ATOM 2808 O O . THR B 2 141 ? 36.378 0.778 -9.775 1.00 13.93 141 THR B O 1
ATOM 2812 N N . HIS B 2 142 ? 34.284 0.152 -10.314 1.00 13.14 142 HIS B N 1
ATOM 2813 C CA . HIS B 2 142 ? 33.695 1.396 -9.810 1.00 12.57 142 HIS B CA 1
ATOM 2814 C C . HIS B 2 142 ? 33.831 1.502 -8.296 1.00 13.87 142 HIS B C 1
ATOM 2815 O O . HIS B 2 142 ? 34.069 2.590 -7.770 1.00 13.25 142 HIS B O 1
ATOM 2822 N N . PHE B 2 143 ? 33.712 0.379 -7.596 1.00 11.20 143 PHE B N 1
ATOM 2823 C CA . PHE B 2 143 ? 33.931 0.413 -6.146 1.00 11.02 143 PHE B CA 1
ATOM 2824 C C . PHE B 2 143 ? 35.410 0.611 -5.842 1.00 11.37 143 PHE B C 1
ATOM 2825 O O . PHE B 2 143 ? 35.780 1.395 -4.964 1.00 11.37 143 PHE B O 1
ATOM 2833 N N . ARG B 2 144 ? 36.266 -0.097 -6.571 1.00 10.65 144 ARG B N 1
ATOM 2834 C CA A ARG B 2 144 ? 37.705 0.060 -6.418 0.46 11.82 144 ARG B CA 1
ATOM 2835 C CA B ARG B 2 144 ? 37.702 0.062 -6.405 0.54 11.81 144 ARG B CA 1
ATOM 2836 C C . ARG B 2 144 ? 38.104 1.519 -6.577 1.00 11.79 144 ARG B C 1
ATOM 2837 O O . ARG B 2 144 ? 38.877 2.053 -5.789 1.00 10.08 144 ARG B O 1
ATOM 2852 N N . ASN B 2 145 ? 37.574 2.164 -7.610 1.00 10.85 145 ASN B N 1
ATOM 2853 C CA . ASN B 2 145 ? 37.934 3.559 -7.846 1.00 11.88 145 ASN B CA 1
ATOM 2854 C C . ASN B 2 145 ? 37.453 4.471 -6.716 1.00 9.61 145 ASN B C 1
ATOM 2855 O O . ASN B 2 145 ? 38.162 5.405 -6.336 1.00 11.74 145 ASN B O 1
ATOM 2860 N N . ALA B 2 146 ? 36.277 4.180 -6.161 1.00 10.95 146 ALA B N 1
ATOM 2861 C CA . ALA B 2 146 ? 35.761 4.964 -5.038 1.00 12.49 146 ALA B CA 1
ATOM 2862 C C . ALA B 2 146 ? 36.640 4.781 -3.809 1.00 12.89 146 ALA B C 1
ATOM 2863 O O . ALA B 2 146 ? 36.898 5.736 -3.075 1.00 9.80 146 ALA B O 1
ATOM 2865 N N . CYS B 2 147 ? 37.100 3.557 -3.577 1.00 9.96 147 CYS B N 1
ATOM 2866 C CA . CYS B 2 147 ? 38.041 3.326 -2.479 1.00 11.39 147 CYS B CA 1
ATOM 2867 C C . CYS B 2 147 ? 39.370 4.056 -2.686 1.00 11.28 147 CYS B C 1
ATOM 2868 O O . CYS B 2 147 ? 39.963 4.577 -1.737 1.00 9.10 147 CYS B O 1
ATOM 2871 N N . LEU B 2 148 ? 39.862 4.077 -3.924 1.00 9.35 148 LEU B N 1
ATOM 2872 C CA . LEU B 2 148 ? 41.118 4.757 -4.197 1.00 9.01 148 LEU B CA 1
ATOM 2873 C C . LEU B 2 148 ? 40.983 6.271 -4.010 1.00 8.37 148 LEU B C 1
ATOM 2874 O O . LEU B 2 148 ? 41.928 6.942 -3.582 1.00 11.55 148 LEU B O 1
ATOM 2879 N N . GLU B 2 149 ? 39.806 6.803 -4.309 1.00 9.24 149 GLU B N 1
ATOM 2880 C CA . GLU B 2 149 ? 39.548 8.222 -4.058 1.00 11.43 149 GLU B CA 1
ATOM 2881 C C . GLU B 2 149 ? 39.541 8.536 -2.561 1.00 10.82 149 GLU B C 1
ATOM 2882 O O . GLU B 2 149 ? 40.072 9.566 -2.127 1.00 11.05 149 GLU B O 1
ATOM 2888 N N . MET B 2 150 ? 38.946 7.649 -1.771 1.00 10.08 150 MET B N 1
ATOM 2889 C CA . MET B 2 150 ? 39.007 7.791 -0.312 1.00 9.68 150 MET B CA 1
ATOM 2890 C C . MET B 2 150 ? 40.447 7.726 0.180 1.00 10.55 150 MET B C 1
ATOM 2891 O O . MET B 2 150 ? 40.830 8.454 1.100 1.00 9.91 150 MET B O 1
ATOM 2896 N N . SER B 2 151 ? 41.257 6.862 -0.424 1.00 7.27 151 SER B N 1
ATOM 2897 C CA . SER B 2 151 ? 42.634 6.728 0.030 1.00 8.61 151 SER B CA 1
ATOM 2898 C C . SER B 2 151 ? 43.452 7.967 -0.320 1.00 8.38 151 SER B C 1
ATOM 2899 O O . SER B 2 151 ? 44.314 8.396 0.446 1.00 9.43 151 SER B O 1
ATOM 2902 N N . HIS B 2 152 ? 43.157 8.550 -1.477 1.00 8.88 152 HIS B N 1
ATOM 2903 C CA . HIS B 2 152 ? 43.783 9.804 -1.877 1.00 10.40 152 HIS B CA 1
ATOM 2904 C C . HIS B 2 152 ? 43.458 10.875 -0.837 1.00 9.53 152 HIS B C 1
ATOM 2905 O O . HIS B 2 152 ? 44.345 11.599 -0.382 1.00 9.74 152 HIS B O 1
ATOM 2912 N N . ALA B 2 153 ? 42.188 10.945 -0.446 1.00 8.30 153 ALA B N 1
ATOM 2913 C CA . ALA B 2 153 ? 41.732 11.939 0.524 1.00 9.36 153 ALA B CA 1
ATOM 2914 C C . ALA B 2 153 ? 42.369 11.729 1.891 1.00 10.16 153 ALA B C 1
ATOM 2915 O O . ALA B 2 153 ? 42.518 12.676 2.656 1.00 11.36 153 ALA B O 1
ATOM 2917 N N . ALA B 2 154 ? 42.757 10.490 2.184 1.00 7.95 154 ALA B N 1
ATOM 2918 C CA . ALA B 2 154 ? 43.353 10.187 3.486 1.00 7.98 154 ALA B CA 1
ATOM 2919 C C . ALA B 2 154 ? 44.820 10.604 3.584 1.00 11.92 154 ALA B C 1
ATOM 2920 O O . ALA B 2 154 ? 45.340 10.778 4.683 1.00 12.59 154 ALA B O 1
ATOM 2922 N N . ILE B 2 155 ? 45.500 10.767 2.449 1.00 8.52 155 ILE B N 1
ATOM 2923 C CA . ILE B 2 155 ? 46.900 11.188 2.494 1.00 10.19 155 ILE B CA 1
ATOM 2924 C C . ILE B 2 155 ? 47.157 12.618 2.025 1.00 14.78 155 ILE B C 1
ATOM 2925 O O . ILE B 2 155 ? 48.214 13.164 2.294 1.00 14.76 155 ILE B O 1
ATOM 2930 N N . LEU B 2 156 ? 46.209 13.220 1.313 1.00 13.52 156 LEU B N 1
ATOM 2931 C CA . LEU B 2 156 ? 46.493 14.483 0.627 1.00 16.97 156 LEU B CA 1
ATOM 2932 C C . LEU B 2 156 ? 46.726 15.648 1.586 1.00 15.35 156 LEU B C 1
ATOM 2933 O O . LEU B 2 156 ? 47.652 16.438 1.401 1.00 15.31 156 LEU B O 1
ATOM 2938 N N . GLY B 2 157 ? 45.876 15.752 2.599 1.00 16.40 157 GLY B N 1
ATOM 2939 C CA . GLY B 2 157 ? 46.004 16.791 3.604 1.00 17.09 157 GLY B CA 1
ATOM 2940 C C . GLY B 2 157 ? 47.373 16.764 4.256 1.00 19.72 157 GLY B C 1
ATOM 2941 O O . GLY B 2 157 ? 48.036 17.794 4.396 1.00 20.06 157 GLY B O 1
ATOM 2942 N N . ARG B 2 158 ? 47.803 15.576 4.657 1.00 18.77 158 ARG B N 1
ATOM 2943 C CA . ARG B 2 158 ? 49.088 15.441 5.324 1.00 15.92 158 ARG B CA 1
ATOM 2944 C C . ARG B 2 158 ? 50.238 15.737 4.365 1.00 16.54 158 ARG B C 1
ATOM 2945 O O . ARG B 2 158 ? 51.229 16.366 4.741 1.00 20.92 158 ARG B O 1
ATOM 2953 N N . ALA B 2 159 ? 50.110 15.287 3.122 1.00 15.29 159 ALA B N 1
ATOM 2954 C CA . ALA B 2 159 ? 51.130 15.576 2.116 1.00 16.68 159 ALA B CA 1
ATOM 2955 C C . ALA B 2 159 ? 51.355 17.080 1.956 1.00 21.99 159 ALA B C 1
ATOM 2956 O O . ALA B 2 159 ? 52.497 17.547 1.868 1.00 20.42 159 ALA B O 1
ATOM 2958 N N . ARG B 2 160 ? 50.260 17.834 1.916 1.00 16.48 160 ARG B N 1
ATOM 2959 C CA . ARG B 2 160 ? 50.326 19.278 1.690 1.00 13.94 160 ARG B CA 1
ATOM 2960 C C . ARG B 2 160 ? 50.631 20.071 2.953 1.00 19.80 160 ARG B C 1
ATOM 2961 O O . ARG B 2 160 ? 51.139 21.183 2.878 1.00 23.64 160 ARG B O 1
ATOM 2969 N N . GLY B 2 161 ? 50.329 19.502 4.115 1.00 16.96 161 GLY B N 1
ATOM 2970 C CA . GLY B 2 161 ? 50.546 20.203 5.371 1.00 17.79 161 GLY B CA 1
ATOM 2971 C C . GLY B 2 161 ? 51.886 19.955 6.053 1.00 23.76 161 GLY B C 1
ATOM 2972 O O . GLY B 2 161 ? 52.286 20.724 6.928 1.00 28.53 161 GLY B O 1
ATOM 2973 N N . THR B 2 162 ? 52.589 18.898 5.660 1.00 20.84 162 THR B N 1
ATOM 2974 C CA . THR B 2 162 ? 53.818 18.509 6.353 1.00 22.08 162 THR B CA 1
ATOM 2975 C C . THR B 2 162 ? 55.071 18.519 5.476 1.00 28.67 162 THR B C 1
ATOM 2976 O O . THR B 2 162 ? 56.163 18.168 5.936 1.00 29.28 162 THR B O 1
ATOM 2980 N N . ARG B 2 163 ? 54.919 18.918 4.218 1.00 24.33 163 ARG B N 1
ATOM 2981 C CA . ARG B 2 163 ? 56.043 18.929 3.283 1.00 24.81 163 ARG B CA 1
ATOM 2982 C C . ARG B 2 163 ? 56.246 20.314 2.685 1.00 30.27 163 ARG B C 1
ATOM 2983 O O . ARG B 2 163 ? 55.315 21.114 2.632 1.00 24.90 163 ARG B O 1
ATOM 2991 N N . MET B 2 164 ? 57.465 20.588 2.230 1.00 28.66 164 MET B N 1
ATOM 2992 C CA . MET B 2 164 ? 57.775 21.872 1.613 1.00 33.16 164 MET B CA 1
ATOM 2993 C C . MET B 2 164 ? 57.571 21.820 0.104 1.00 28.87 164 MET B C 1
ATOM 2994 O O . MET B 2 164 ? 57.353 22.847 -0.533 1.00 34.16 164 MET B O 1
ATOM 2999 N N . ASP B 2 165 ? 57.637 20.621 -0.464 1.00 30.01 165 ASP B N 1
ATOM 3000 C CA . ASP B 2 165 ? 57.412 20.460 -1.895 1.00 29.76 165 ASP B CA 1
ATOM 3001 C C . ASP B 2 165 ? 55.924 20.273 -2.180 1.00 25.89 165 ASP B C 1
ATOM 3002 O O . ASP B 2 165 ? 55.102 20.294 -1.268 1.00 23.54 165 ASP B O 1
ATOM 3007 N N . VAL B 2 166 ? 55.579 20.121 -3.452 1.00 21.69 166 VAL B N 1
ATOM 3008 C CA . VAL B 2 166 ? 54.215 19.761 -3.814 1.00 18.32 166 VAL B CA 1
ATOM 3009 C C . VAL B 2 166 ? 54.264 18.358 -4.394 1.00 21.79 166 VAL B C 1
ATOM 3010 O O . VAL B 2 166 ? 54.232 18.179 -5.611 1.00 28.98 166 VAL B O 1
ATOM 3014 N N . VAL B 2 167 ? 54.341 17.358 -3.525 1.00 19.17 167 VAL B N 1
ATOM 3015 C CA . VAL B 2 167 ? 54.500 15.985 -4.002 1.00 24.98 167 VAL B CA 1
ATOM 3016 C C . VAL B 2 167 ? 53.292 15.527 -4.819 1.00 22.58 167 VAL B C 1
ATOM 3017 O O . VAL B 2 167 ? 52.146 15.737 -4.429 1.00 20.42 167 VAL B O 1
ATOM 3021 N N . GLU B 2 168 ? 53.559 14.913 -5.966 1.00 20.83 168 GLU B N 1
ATOM 3022 C CA . GLU B 2 168 ? 52.494 14.391 -6.804 1.00 18.58 168 GLU B CA 1
ATOM 3023 C C . GLU B 2 168 ? 52.035 13.046 -6.248 1.00 23.68 168 GLU B C 1
ATOM 3024 O O . GLU B 2 168 ? 52.855 12.191 -5.925 1.00 25.43 168 GLU B O 1
ATOM 3030 N N . VAL B 2 169 ? 50.726 12.864 -6.121 1.00 18.65 169 VAL B N 1
ATOM 3031 C CA . VAL B 2 169 ? 50.198 11.592 -5.660 1.00 16.54 169 VAL B CA 1
ATOM 3032 C C . VAL B 2 169 ? 50.117 10.609 -6.814 1.00 16.88 169 VAL B C 1
ATOM 3033 O O . VAL B 2 169 ? 49.412 10.847 -7.793 1.00 21.16 169 VAL B O 1
ATOM 3037 N N . SER B 2 170 ? 50.829 9.496 -6.689 1.00 13.86 170 SER B N 1
ATOM 3038 C CA . SER B 2 170 ? 50.906 8.505 -7.754 1.00 16.51 170 SER B CA 1
ATOM 3039 C C . SER B 2 170 ? 49.945 7.341 -7.526 1.00 19.11 170 SER B C 1
ATOM 3040 O O . SER B 2 170 ? 49.435 7.138 -6.424 1.00 15.97 170 SER B O 1
ATOM 3043 N N . ALA B 2 171 ? 49.711 6.568 -8.578 1.00 19.46 171 ALA B N 1
ATOM 3044 C CA . ALA B 2 171 ? 48.900 5.366 -8.472 1.00 19.55 171 ALA B CA 1
ATOM 3045 C C . ALA B 2 171 ? 49.479 4.393 -7.445 1.00 20.63 171 ALA B C 1
ATOM 3046 O O . ALA B 2 171 ? 48.734 3.770 -6.689 1.00 19.16 171 ALA B O 1
ATOM 3048 N N . ASP B 2 172 ? 50.802 4.270 -7.404 1.00 19.40 172 ASP B N 1
ATOM 3049 C CA . ASP B 2 172 ? 51.443 3.379 -6.436 1.00 21.99 172 ASP B CA 1
ATOM 3050 C C . ASP B 2 172 ? 51.190 3.823 -4.994 1.00 16.87 172 ASP B C 1
ATOM 3051 O O . ASP B 2 172 ? 51.012 2.987 -4.103 1.00 17.97 172 ASP B O 1
ATOM 3056 N N . MET B 2 173 ? 51.183 5.134 -4.762 1.00 14.38 173 MET B N 1
ATOM 3057 C CA . MET B 2 173 ? 50.916 5.648 -3.419 1.00 14.36 173 MET B CA 1
ATOM 3058 C C . MET B 2 173 ? 49.500 5.295 -2.994 1.00 13.89 173 MET B C 1
ATOM 3059 O O . MET B 2 173 ? 49.263 4.910 -1.845 1.00 13.06 173 MET B O 1
ATOM 3064 N N . LEU B 2 174 ? 48.554 5.411 -3.918 1.00 11.39 174 LEU B N 1
ATOM 3065 C CA . LEU B 2 174 ? 47.170 5.077 -3.594 1.00 11.49 174 LEU B CA 1
ATOM 3066 C C . LEU B 2 174 ? 46.976 3.582 -3.343 1.00 14.22 174 LEU B C 1
ATOM 3067 O O . LEU B 2 174 ? 46.199 3.198 -2.471 1.00 12.04 174 LEU B O 1
ATOM 3072 N N . GLU B 2 175 ? 47.680 2.741 -4.097 1.00 14.66 175 GLU B N 1
ATOM 3073 C CA . GLU B 2 175 ? 47.549 1.296 -3.922 1.00 16.55 175 GLU B CA 1
ATOM 3074 C C . GLU B 2 175 ? 48.054 0.882 -2.539 1.00 14.63 175 GLU B C 1
ATOM 3075 O O . GLU B 2 175 ? 47.544 -0.062 -1.931 1.00 18.22 175 GLU B O 1
ATOM 3081 N N . LEU B 2 176 ? 49.056 1.598 -2.045 1.00 13.63 176 LEU B N 1
ATOM 3082 C CA . LEU B 2 176 ? 49.598 1.324 -0.723 1.00 16.68 176 LEU B CA 1
ATOM 3083 C C . LEU B 2 176 ? 48.648 1.867 0.349 1.00 15.46 176 LEU B C 1
ATOM 3084 O O . LEU B 2 176 ? 48.323 1.177 1.318 1.00 16.49 176 LEU B O 1
ATOM 3089 N N . ALA B 2 177 ? 48.163 3.087 0.142 1.00 10.81 177 ALA B N 1
ATOM 3090 C CA . ALA B 2 177 ? 47.279 3.730 1.105 1.00 10.75 177 ALA B CA 1
ATOM 3091 C C . ALA B 2 177 ? 45.916 3.054 1.250 1.00 12.90 177 ALA B C 1
ATOM 3092 O O . ALA B 2 177 ? 45.305 3.128 2.306 1.00 12.38 177 ALA B O 1
ATOM 3094 N N . VAL B 2 178 ? 45.429 2.390 0.201 1.00 8.08 178 VAL B N 1
ATOM 3095 C CA . VAL B 2 178 ? 44.035 1.957 0.204 1.00 8.61 178 VAL B CA 1
ATOM 3096 C C . VAL B 2 178 ? 43.742 0.842 1.219 1.00 9.54 178 VAL B C 1
ATOM 3097 O O . VAL B 2 178 ? 42.588 0.633 1.584 1.00 9.68 178 VAL B O 1
ATOM 3101 N N . GLU B 2 179 ? 44.777 0.150 1.695 1.00 9.37 179 GLU B N 1
ATOM 3102 C CA . GLU B 2 179 ? 44.579 -0.817 2.777 1.00 11.29 179 GLU B CA 1
ATOM 3103 C C . GLU B 2 179 ? 43.904 -0.157 3.994 1.00 8.82 179 GLU B C 1
ATOM 3104 O O . GLU B 2 179 ? 43.145 -0.797 4.730 1.00 9.04 179 GLU B O 1
ATOM 3110 N N . TYR B 2 180 ? 44.208 1.119 4.217 1.00 8.16 180 TYR B N 1
ATOM 3111 C CA . TYR B 2 180 ? 43.596 1.892 5.298 1.00 7.80 180 TYR B CA 1
ATOM 3112 C C . TYR B 2 180 ? 42.090 1.998 5.115 1.00 9.81 180 TYR B C 1
ATOM 3113 O O . TYR B 2 180 ? 41.314 1.844 6.060 1.00 8.16 180 TYR B O 1
ATOM 3122 N N . VAL B 2 181 ? 41.679 2.278 3.886 1.00 7.26 181 VAL B N 1
ATOM 3123 C CA . VAL B 2 181 ? 40.263 2.423 3.561 1.00 5.65 181 VAL B CA 1
ATOM 3124 C C . VAL B 2 181 ? 39.542 1.090 3.723 1.00 7.64 181 VAL B C 1
ATOM 3125 O O . VAL B 2 181 ? 38.474 1.016 4.325 1.00 8.62 181 VAL B O 1
ATOM 3129 N N . ILE B 2 182 ? 40.142 0.032 3.194 1.00 7.44 182 ILE B N 1
ATOM 3130 C CA . ILE B 2 182 ? 39.530 -1.285 3.277 1.00 7.12 182 ILE B CA 1
ATOM 3131 C C . ILE B 2 182 ? 39.356 -1.692 4.743 1.00 8.74 182 ILE B C 1
ATOM 3132 O O . ILE B 2 182 ? 38.331 -2.255 5.121 1.00 9.65 182 ILE B O 1
ATOM 3137 N N . ALA B 2 183 ? 40.350 -1.364 5.560 1.00 7.69 183 ALA B N 1
ATOM 3138 C CA . ALA B 2 183 ? 40.327 -1.723 6.983 1.00 7.87 183 ALA B CA 1
ATOM 3139 C C . ALA B 2 183 ? 39.283 -0.963 7.799 1.00 9.52 183 ALA B C 1
ATOM 3140 O O . ALA B 2 183 ? 38.685 -1.518 8.731 1.00 8.67 183 ALA B O 1
ATOM 3142 N N . GLU B 2 184 ? 39.057 0.303 7.463 1.00 6.71 184 GLU B N 1
ATOM 3143 C CA . GLU B 2 184 ? 38.107 1.117 8.228 1.00 5.95 184 GLU B CA 1
ATOM 3144 C C . GLU B 2 184 ? 36.658 0.936 7.750 1.00 7.92 184 GLU B C 1
ATOM 3145 O O . GLU B 2 184 ? 35.729 1.124 8.523 1.00 7.46 184 GLU B O 1
ATOM 3151 N N . LEU B 2 185 ? 36.455 0.575 6.480 1.00 8.08 185 LEU B N 1
ATOM 3152 C CA . LEU B 2 185 ? 35.096 0.617 5.916 1.00 7.80 185 LEU B CA 1
ATOM 3153 C C . LEU B 2 185 ? 34.037 -0.208 6.656 1.00 8.02 185 LEU B C 1
ATOM 3154 O O . LEU B 2 185 ? 32.879 0.186 6.698 1.00 7.47 185 LEU B O 1
ATOM 3159 N N . PRO B 2 186 ? 34.423 -1.342 7.262 1.00 7.80 186 PRO B N 1
ATOM 3160 C CA . PRO B 2 186 ? 33.399 -2.082 8.011 1.00 7.60 186 PRO B CA 1
ATOM 3161 C C . PRO B 2 186 ? 32.685 -1.226 9.066 1.00 7.65 186 PRO B C 1
ATOM 3162 O O . PRO B 2 186 ? 31.497 -1.433 9.323 1.00 7.77 186 PRO B O 1
ATOM 3166 N N . PHE B 2 187 ? 33.394 -0.265 9.651 1.00 8.24 187 PHE B N 1
ATOM 3167 C CA . PHE B 2 187 ? 32.787 0.628 10.644 1.00 9.23 187 PHE B CA 1
ATOM 3168 C C . PHE B 2 187 ? 31.937 1.730 10.039 1.00 8.36 187 PHE B C 1
ATOM 3169 O O . PHE B 2 187 ? 31.144 2.353 10.742 1.00 9.08 187 PHE B O 1
ATOM 3177 N N . PHE B 2 188 ? 32.112 1.982 8.742 1.00 7.73 188 PHE B N 1
ATOM 3178 C CA . PHE B 2 188 ? 31.286 2.951 8.027 1.00 9.87 188 PHE B CA 1
ATOM 3179 C C . PHE B 2 188 ? 29.973 2.324 7.551 1.00 10.38 188 PHE B C 1
ATOM 3180 O O . PHE B 2 188 ? 29.019 3.038 7.274 1.00 12.07 188 PHE B O 1
ATOM 3188 N N . ILE B 2 189 ? 29.931 0.999 7.436 1.00 8.42 189 ILE B N 1
ATOM 3189 C CA . ILE B 2 189 ? 28.745 0.334 6.900 1.00 9.55 189 ILE B CA 1
ATOM 3190 C C . ILE B 2 189 ? 27.986 -0.522 7.907 1.00 9.45 189 ILE B C 1
ATOM 3191 O O . ILE B 2 189 ? 26.805 -0.808 7.706 1.00 11.00 189 ILE B O 1
ATOM 3196 N N . ALA B 2 190 ? 28.639 -0.904 9.002 1.00 8.98 190 ALA B N 1
ATOM 3197 C CA . ALA B 2 190 ? 28.022 -1.848 9.927 1.00 10.14 190 ALA B CA 1
ATOM 3198 C C . ALA B 2 190 ? 28.710 -1.886 11.284 1.00 9.73 190 ALA B C 1
ATOM 3199 O O . ALA B 2 190 ? 28.908 -2.952 11.849 1.00 10.36 190 ALA B O 1
ATOM 3201 N N . ALA B 2 191 ? 29.069 -0.724 11.807 1.00 7.68 191 ALA B N 1
ATOM 3202 C CA . ALA B 2 191 ? 29.697 -0.678 13.132 1.00 7.98 191 ALA B CA 1
ATOM 3203 C C . ALA B 2 191 ? 28.908 -1.444 14.207 1.00 10.67 191 ALA B C 1
ATOM 3204 O O . ALA B 2 191 ? 29.506 -2.084 15.064 1.00 9.63 191 ALA B O 1
ATOM 3206 N N . PRO B 2 192 ? 27.568 -1.371 14.178 1.00 9.44 192 PRO B N 1
ATOM 3207 C CA . PRO B 2 192 ? 26.858 -2.126 15.225 1.00 11.08 192 PRO B CA 1
ATOM 3208 C C . PRO B 2 192 ? 27.097 -3.642 15.212 1.00 11.23 192 PRO B C 1
ATOM 3209 O O . PRO B 2 192 ? 27.014 -4.271 16.276 1.00 12.10 192 PRO B O 1
ATOM 3213 N N . ASP B 2 193 ? 27.377 -4.236 14.050 1.00 10.07 193 ASP B N 1
ATOM 3214 C CA . ASP B 2 193 ? 27.704 -5.658 13.991 1.00 10.56 193 ASP B CA 1
ATOM 3215 C C . ASP B 2 193 ? 28.954 -5.937 14.818 1.00 10.47 193 ASP B C 1
ATOM 3216 O O . ASP B 2 193 ? 29.099 -6.992 15.427 1.00 13.74 193 ASP B O 1
ATOM 3221 N N . ILE B 2 19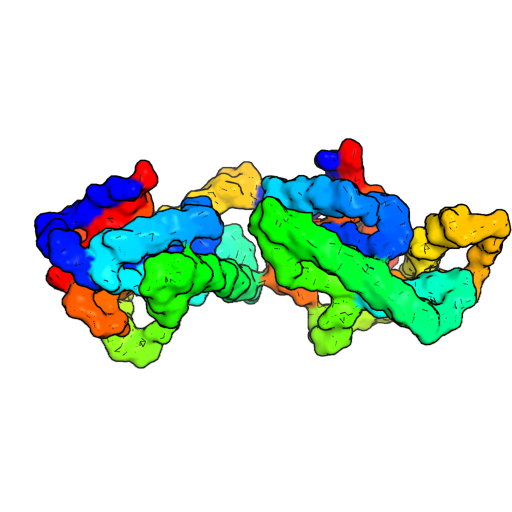4 ? 29.889 -4.996 14.779 1.00 10.30 194 ILE B N 1
ATOM 3222 C CA . ILE B 2 194 ? 31.191 -5.180 15.391 1.00 8.67 194 ILE B CA 1
ATOM 3223 C C . ILE B 2 194 ? 31.148 -4.831 16.878 1.00 11.40 194 ILE B C 1
ATOM 3224 O O . ILE B 2 194 ? 31.732 -5.543 17.712 1.00 12.87 194 ILE B O 1
ATOM 3229 N N . LEU B 2 195 ? 30.449 -3.749 17.208 1.00 9.40 195 LEU B N 1
ATOM 3230 C CA . LEU B 2 195 ? 30.481 -3.232 18.577 1.00 11.77 195 LEU B CA 1
ATOM 3231 C C . LEU B 2 195 ? 29.374 -3.802 19.444 1.00 13.48 195 LEU B C 1
ATOM 3232 O O . LEU B 2 195 ? 29.395 -3.640 20.670 1.00 13.31 195 LEU B O 1
ATOM 3237 N N . GLY B 2 196 ? 28.390 -4.431 18.814 1.00 11.55 196 GLY B N 1
ATOM 3238 C CA . GLY B 2 196 ? 27.299 -5.045 19.557 1.00 14.74 196 GLY B CA 1
ATOM 3239 C C . GLY B 2 196 ? 26.185 -4.113 19.996 1.00 14.03 196 GLY B C 1
ATOM 3240 O O . GLY B 2 196 ? 25.273 -4.533 20.716 1.00 15.42 196 GLY B O 1
ATOM 3241 N N . VAL B 2 197 ? 26.235 -2.856 19.566 1.00 11.59 197 VAL B N 1
ATOM 3242 C CA . VAL B 2 197 ? 25.185 -1.899 19.904 1.00 12.34 197 VAL B CA 1
ATOM 3243 C C . VAL B 2 197 ? 24.007 -2.068 18.952 1.00 13.15 197 VAL B C 1
ATOM 3244 O O . VAL B 2 197 ? 24.156 -2.622 17.856 1.00 13.29 197 VAL B O 1
ATOM 3248 N N . GLU B 2 198 ? 22.833 -1.593 19.365 1.00 10.60 198 GLU B N 1
ATOM 3249 C CA . GLU B 2 198 ? 21.632 -1.731 18.541 1.00 12.12 198 GLU B CA 1
ATOM 3250 C C . GLU B 2 198 ? 21.744 -0.979 17.216 1.00 13.19 198 GLU B C 1
ATOM 3251 O O . GLU B 2 198 ? 21.387 -1.510 16.169 1.00 14.40 198 GLU B O 1
ATOM 3257 N N . GLU B 2 199 ? 22.222 0.258 17.273 1.00 12.93 199 GLU B N 1
ATOM 3258 C CA . GLU B 2 199 ? 22.344 1.098 16.086 1.00 11.91 199 GLU B CA 1
ATOM 3259 C C . GLU B 2 199 ? 23.311 2.230 16.400 1.00 14.47 199 GLU B C 1
ATOM 3260 O O . GLU B 2 199 ? 23.560 2.536 17.566 1.00 13.48 199 GLU B O 1
ATOM 3266 N N . THR B 2 200 ? 23.877 2.851 15.374 1.00 10.97 200 THR B N 1
ATOM 3267 C CA . THR B 2 200 ? 24.803 3.945 15.635 1.00 10.57 200 THR B CA 1
ATOM 3268 C C . THR B 2 200 ? 24.893 4.884 14.446 1.00 11.77 200 THR B C 1
ATOM 3269 O O . THR B 2 200 ? 24.453 4.552 13.347 1.00 12.30 200 THR B O 1
ATOM 3273 N N . LEU B 2 201 ? 25.443 6.068 14.693 1.00 10.43 201 LEU B N 1
ATOM 3274 C CA . LEU B 2 201 ? 25.915 6.951 13.639 1.00 12.99 201 LEU B CA 1
ATOM 3275 C C . LEU B 2 201 ? 27.416 7.134 13.815 1.00 12.47 201 LEU B C 1
ATOM 3276 O O . LEU B 2 201 ? 27.884 7.390 14.925 1.00 11.49 201 LEU B O 1
ATOM 3281 N N . LEU B 2 202 ? 28.171 6.987 12.728 1.00 10.02 202 LEU B N 1
ATOM 3282 C CA . LEU B 2 202 ? 29.582 7.369 12.726 1.00 8.06 202 LEU B CA 1
ATOM 3283 C C . LEU B 2 202 ? 29.658 8.876 12.508 1.00 9.08 202 LEU B C 1
ATOM 3284 O O . LEU B 2 202 ? 29.165 9.393 11.501 1.00 10.78 202 LEU B O 1
ATOM 3289 N N . ALA B 2 203 ? 30.244 9.585 13.464 1.00 9.70 203 ALA B N 1
ATOM 3290 C CA . ALA B 2 203 ? 30.283 11.043 13.410 1.00 7.54 203 ALA B CA 1
ATOM 3291 C C . ALA B 2 203 ? 31.667 11.496 12.999 1.00 8.73 203 ALA B C 1
ATOM 3292 O O . ALA B 2 203 ? 32.671 11.098 13.601 1.00 9.44 203 ALA B O 1
ATOM 3294 N N . TYR B 2 204 ? 31.730 12.331 11.964 1.00 7.69 204 TYR B N 1
ATOM 3295 C CA . TYR B 2 204 ? 33.011 12.801 11.452 1.00 7.95 204 TYR B CA 1
ATOM 3296 C C . TYR B 2 204 ? 32.759 14.129 10.748 1.00 8.69 204 TYR B C 1
ATOM 3297 O O . TYR B 2 204 ? 31.608 14.463 10.456 1.00 9.41 204 TYR B O 1
ATOM 3306 N N . HIS B 2 205 ? 33.817 14.888 10.492 1.00 9.36 205 HIS B N 1
ATOM 3307 C CA . HIS B 2 205 ? 33.657 16.267 10.021 1.00 9.30 205 HIS B CA 1
ATOM 3308 C C . HIS B 2 205 ? 33.784 16.447 8.509 1.00 12.13 205 HIS B C 1
ATOM 3309 O O . HIS B 2 205 ? 33.588 17.552 8.004 1.00 12.90 205 HIS B O 1
ATOM 3316 N N . ARG B 2 206 ? 34.131 15.385 7.794 1.00 10.95 206 ARG B N 1
ATOM 3317 C CA . ARG B 2 206 ? 34.160 15.446 6.333 1.00 9.63 206 ARG B CA 1
ATOM 3318 C C . ARG B 2 206 ? 32.899 14.842 5.736 1.00 13.09 206 ARG B C 1
ATOM 3319 O O . ARG B 2 206 ? 32.306 13.939 6.313 1.00 14.14 206 ARG B O 1
ATOM 3327 N N . PRO B 2 207 ? 32.480 15.329 4.561 1.00 12.33 207 PRO B N 1
ATOM 3328 C CA . PRO B 2 207 ? 31.415 14.593 3.883 1.00 11.83 207 PRO B CA 1
ATOM 3329 C C . PRO B 2 207 ? 31.954 13.256 3.395 1.00 13.46 207 PRO B C 1
ATOM 3330 O O . PRO B 2 207 ? 33.168 13.101 3.299 1.00 13.45 207 PRO B O 1
ATOM 3334 N N . TRP B 2 208 ? 31.064 12.312 3.107 1.00 12.68 208 TRP B N 1
ATOM 3335 C CA . TRP B 2 208 ? 31.473 10.982 2.666 1.00 13.80 208 TRP B CA 1
ATOM 3336 C C . TRP B 2 208 ? 30.672 10.572 1.421 1.00 13.04 208 TRP B C 1
ATOM 3337 O O . TRP B 2 208 ? 29.590 9.986 1.524 1.00 15.26 208 TRP B O 1
ATOM 3348 N N . LYS B 2 209 ? 31.223 10.886 0.251 1.00 14.29 209 LYS B N 1
ATOM 3349 C CA . LYS B 2 209 ? 30.533 10.652 -1.022 1.00 17.33 209 LYS B CA 1
ATOM 3350 C C . LYS B 2 209 ? 30.287 9.167 -1.280 1.00 19.39 209 LYS B C 1
ATOM 3351 O O . LYS B 2 209 ? 29.214 8.776 -1.736 1.00 18.76 209 LYS B O 1
ATOM 3357 N N . LEU B 2 210 ? 31.277 8.334 -0.982 1.00 15.94 210 LEU B N 1
ATOM 3358 C CA . LEU B 2 210 ? 31.114 6.902 -1.196 1.00 15.56 210 LEU B CA 1
ATOM 3359 C C . LEU B 2 210 ? 29.902 6.363 -0.430 1.00 18.17 210 LEU B C 1
ATOM 3360 O O . LEU B 2 210 ? 29.190 5.490 -0.923 1.00 15.84 210 LEU B O 1
ATOM 3365 N N . GLY B 2 211 ? 29.650 6.891 0.765 1.00 14.97 211 GLY B N 1
ATOM 3366 C CA . GLY B 2 211 ? 28.488 6.472 1.531 1.00 14.73 211 GLY B CA 1
ATOM 3367 C C . GLY B 2 211 ? 27.189 6.745 0.797 1.00 17.38 211 GLY B C 1
ATOM 3368 O O . GLY B 2 211 ? 26.252 5.945 0.834 1.00 16.86 211 GLY B O 1
ATOM 3369 N N . GLU B 2 212 ? 27.134 7.890 0.125 1.00 18.47 212 GLU B N 1
ATOM 3370 C CA . GLU B 2 212 ? 25.953 8.257 -0.643 1.00 24.45 212 GLU B CA 1
ATOM 3371 C C . GLU B 2 212 ? 25.726 7.214 -1.737 1.00 17.99 212 GLU B C 1
ATOM 3372 O O . GLU B 2 212 ? 24.611 6.727 -1.922 1.00 18.71 212 GLU B O 1
ATOM 3378 N N . GLN B 2 213 ? 26.801 6.845 -2.423 1.00 17.21 213 GLN B N 1
ATOM 3379 C CA . GLN B 2 213 ? 26.716 5.839 -3.483 1.00 15.09 213 GLN B CA 1
ATOM 3380 C C . GLN B 2 213 ? 26.332 4.463 -2.940 1.00 16.95 213 GLN B C 1
ATOM 3381 O O . GLN B 2 213 ? 25.525 3.749 -3.525 1.00 16.06 213 GLN B O 1
ATOM 3387 N N . ILE B 2 214 ? 26.923 4.073 -1.818 1.00 13.81 214 ILE B N 1
ATOM 3388 C CA . ILE B 2 214 ? 26.576 2.783 -1.234 1.00 13.10 214 ILE B CA 1
ATOM 3389 C C . ILE B 2 214 ? 25.083 2.685 -0.914 1.00 14.16 214 ILE B C 1
ATOM 3390 O O . ILE B 2 214 ? 24.456 1.657 -1.167 1.00 16.17 214 ILE B O 1
ATOM 3395 N N . SER B 2 215 ? 24.516 3.758 -0.368 1.00 16.19 215 SER B N 1
ATOM 3396 C CA . SER B 2 215 ? 23.109 3.766 0.027 1.00 18.49 215 SER B CA 1
ATOM 3397 C C . SER B 2 215 ? 22.168 3.685 -1.174 1.00 20.25 215 SER B C 1
ATOM 3398 O O . SER B 2 215 ? 21.027 3.234 -1.047 1.00 25.50 215 SER B O 1
ATOM 3401 N N . ARG B 2 216 ? 22.653 4.119 -2.333 1.00 21.68 216 ARG B N 1
ATOM 3402 C CA . ARG B 2 216 ? 21.885 4.025 -3.576 1.00 20.39 216 ARG B CA 1
ATOM 3403 C C . ARG B 2 216 ? 22.077 2.677 -4.268 1.00 22.29 216 ARG B C 1
ATOM 3404 O O . ARG B 2 216 ? 21.689 2.505 -5.426 1.00 22.83 216 ARG B O 1
ATOM 3412 N N . ASN B 2 217 ? 22.677 1.732 -3.551 1.00 18.71 217 ASN B N 1
ATOM 3413 C CA . ASN B 2 217 ? 22.924 0.380 -4.053 1.00 19.67 217 ASN B CA 1
ATOM 3414 C C . ASN B 2 217 ? 23.741 0.315 -5.341 1.00 20.17 217 ASN B C 1
ATOM 3415 O O . ASN B 2 217 ? 23.472 -0.505 -6.223 1.00 21.06 217 ASN B O 1
ATOM 3420 N N . GLU B 2 218 ? 24.762 1.158 -5.435 1.00 16.52 218 GLU B N 1
ATOM 3421 C CA . GLU B 2 218 ? 25.616 1.168 -6.615 1.00 15.59 218 GLU B CA 1
ATOM 3422 C C . GLU B 2 218 ? 26.650 0.048 -6.641 1.00 20.22 218 GLU B C 1
ATOM 3423 O O . GLU B 2 218 ? 27.269 -0.193 -7.677 1.00 16.46 218 GLU B O 1
ATOM 3429 N N . PHE B 2 219 ? 26.835 -0.629 -5.508 1.00 13.97 219 PHE B N 1
ATOM 3430 C CA . PHE B 2 219 ? 27.876 -1.652 -5.381 1.00 14.91 219 PHE B CA 1
ATOM 3431 C C . PHE B 2 219 ? 27.387 -2.913 -4.677 1.00 11.46 219 PHE B C 1
ATOM 3432 O O . PHE B 2 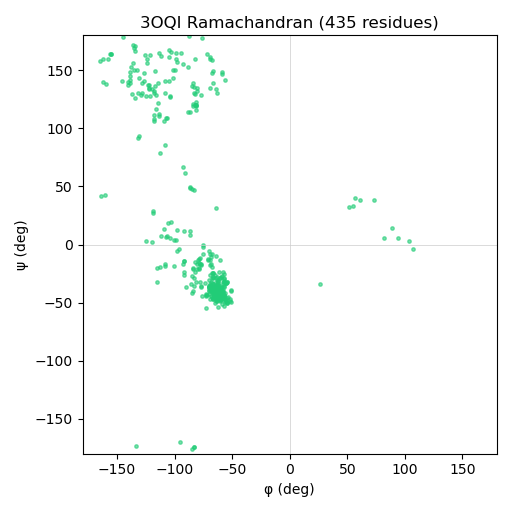219 ? 26.288 -2.945 -4.125 1.00 15.32 219 PHE B O 1
ATOM 3440 N N . ALA B 2 220 ? 28.231 -3.944 -4.684 1.00 12.29 220 ALA B N 1
ATOM 3441 C CA . ALA B 2 220 ? 27.957 -5.183 -3.966 1.00 12.97 220 ALA B CA 1
ATOM 3442 C C . ALA B 2 220 ? 28.401 -5.011 -2.526 1.00 15.34 220 ALA B C 1
ATOM 3443 O O . ALA B 2 220 ? 29.112 -5.852 -1.965 1.00 15.11 220 ALA B O 1
ATOM 3445 N N . VAL B 2 221 ? 27.995 -3.886 -1.953 1.00 13.90 221 VAL B N 1
ATOM 3446 C CA . VAL B 2 221 ? 28.255 -3.544 -0.556 1.00 11.19 221 VAL B CA 1
ATOM 3447 C C . VAL B 2 221 ? 26.971 -2.885 -0.048 1.00 16.18 221 VAL B C 1
ATOM 3448 O O . VAL B 2 221 ? 26.357 -2.089 -0.758 1.00 16.95 221 VAL B O 1
ATOM 3452 N N . LYS B 2 222 ? 26.542 -3.228 1.160 1.00 12.55 222 LYS B N 1
ATOM 3453 C CA . LYS B 2 222 ? 25.303 -2.676 1.695 1.00 13.65 222 LYS B CA 1
ATOM 3454 C C . LYS B 2 222 ? 25.556 -1.795 2.909 1.00 13.38 222 LYS B C 1
ATOM 3455 O O . LYS B 2 222 ? 26.378 -2.116 3.762 1.00 11.95 222 LYS B O 1
ATOM 3461 N N . MET B 2 223 ? 24.839 -0.678 2.971 1.00 13.99 223 MET B N 1
ATOM 3462 C CA . MET B 2 223 ? 24.768 0.118 4.186 1.00 13.01 223 MET B CA 1
ATOM 3463 C C . MET B 2 223 ? 23.731 -0.553 5.081 1.00 12.16 223 MET B C 1
ATOM 3464 O O . MET B 2 223 ? 22.583 -0.704 4.689 1.00 14.48 223 MET B O 1
ATOM 3469 N N . ARG B 2 224 ? 24.121 -0.992 6.270 1.00 10.14 224 ARG B N 1
ATOM 3470 C CA . ARG B 2 224 ? 23.143 -1.637 7.152 1.00 11.83 224 ARG B CA 1
ATOM 3471 C C . ARG B 2 224 ? 22.081 -0.639 7.617 1.00 13.31 224 ARG B C 1
ATOM 3472 O O . ARG B 2 224 ? 22.357 0.558 7.749 1.00 11.52 224 ARG B O 1
ATOM 3480 N N . PRO B 2 225 ? 20.852 -1.123 7.858 1.00 12.31 225 PRO B N 1
ATOM 3481 C CA . PRO B 2 225 ? 19.753 -0.226 8.231 1.00 15.70 225 PRO B CA 1
ATOM 3482 C C . PRO B 2 225 ? 19.929 0.398 9.614 1.00 14.32 225 PRO B C 1
ATOM 3483 O O . PRO B 2 225 ? 19.282 1.402 9.896 1.00 15.28 225 PRO B O 1
ATOM 3487 N N . ASN B 2 226 ? 20.807 -0.166 10.441 1.00 12.47 226 ASN B N 1
ATOM 3488 C CA . ASN B 2 226 ? 21.070 0.402 11.760 1.00 13.73 226 ASN B CA 1
ATOM 3489 C C . ASN B 2 226 ? 22.395 1.177 11.823 1.00 12.73 226 ASN B C 1
ATOM 3490 O O . ASN B 2 226 ? 22.940 1.388 12.906 1.00 12.53 226 ASN B O 1
ATOM 3495 N N . GLN B 2 227 ? 22.902 1.574 10.654 1.00 12.05 227 GLN B N 1
ATOM 3496 C CA . GLN B 2 227 ? 24.123 2.379 10.540 1.00 9.63 227 GLN B CA 1
ATOM 3497 C C . GLN B 2 227 ? 23.819 3.674 9.806 1.00 11.64 227 GLN B C 1
ATOM 3498 O O . GLN B 2 227 ? 23.143 3.678 8.770 1.00 13.96 227 GLN B O 1
ATOM 3504 N N . GLY B 2 228 ? 24.311 4.783 10.339 1.00 13.06 228 GLY B N 1
ATOM 3505 C CA . GLY B 2 228 ? 24.233 6.041 9.622 1.00 14.30 228 GLY B CA 1
ATOM 3506 C C . GLY B 2 228 ? 25.558 6.772 9.673 1.00 15.18 228 GLY B C 1
ATOM 3507 O O . GLY B 2 228 ? 26.447 6.405 10.443 1.00 13.76 228 GLY B O 1
ATOM 3508 N N . TYR B 2 229 ? 25.697 7.784 8.825 1.00 14.51 229 TYR B N 1
ATOM 3509 C CA . TYR B 2 229 ? 26.846 8.666 8.853 1.00 11.38 229 TYR B CA 1
ATOM 3510 C C . TYR B 2 229 ? 26.400 10.074 9.206 1.00 14.62 229 TYR B C 1
ATOM 3511 O O . TYR B 2 229 ? 25.483 10.632 8.592 1.00 15.43 229 TYR B O 1
ATOM 3520 N N . LEU B 2 230 ? 27.059 10.650 10.200 1.00 12.88 230 LEU B N 1
ATOM 3521 C CA . LEU B 2 230 ? 26.667 11.936 10.736 1.00 13.13 230 LEU B CA 1
ATOM 3522 C C . LEU B 2 230 ? 27.790 12.924 10.531 1.00 13.69 230 LEU B C 1
ATOM 3523 O O . LEU B 2 230 ? 28.823 12.838 11.182 1.00 13.46 230 LEU B O 1
ATOM 3528 N N . MET B 2 231 ? 27.601 13.864 9.615 1.00 12.36 231 MET B N 1
ATOM 3529 C CA . MET B 2 231 ? 28.627 14.859 9.379 1.00 12.43 231 MET B CA 1
ATOM 3530 C C . MET B 2 231 ? 28.480 15.988 10.388 1.00 16.47 231 MET B C 1
ATOM 3531 O O . MET B 2 231 ? 27.444 16.651 10.435 1.00 20.30 231 MET B O 1
ATOM 3536 N N . VAL B 2 232 ? 29.512 16.199 11.199 1.00 11.94 232 VAL B N 1
ATOM 3537 C CA . VAL B 2 232 ? 29.462 17.216 12.250 1.00 17.21 232 VAL B CA 1
ATOM 3538 C C . VAL B 2 232 ? 30.277 18.458 11.894 1.00 20.27 232 VAL B C 1
ATOM 3539 O O . VAL B 2 232 ? 31.361 18.372 11.315 1.00 16.65 232 VAL B O 1
ATOM 3543 N N . SER B 2 233 ? 29.735 19.617 12.241 1.00 19.30 233 SER B N 1
ATOM 3544 C CA . SER B 2 233 ? 30.395 20.882 11.959 1.00 23.74 233 SER B CA 1
ATOM 3545 C C . SER B 2 233 ? 30.238 21.806 13.154 1.00 25.43 233 SER B C 1
ATOM 3546 O O . SER B 2 233 ? 29.207 21.788 13.819 1.00 28.23 233 SER B O 1
ATOM 3549 N N . GLU B 2 234 ? 31.257 22.610 13.423 1.00 31.02 234 GLU B N 1
ATOM 3550 C CA . GLU B 2 234 ? 31.144 23.649 14.439 1.00 35.50 234 GLU B CA 1
ATOM 3551 C C . GLU B 2 234 ? 30.507 24.904 13.857 1.00 43.03 234 GLU B C 1
ATOM 3552 O O . GLU B 2 234 ? 29.380 25.255 14.202 1.00 54.56 234 GLU B O 1
#

Radius of gyration: 26.4 Å; Cα contacts (8 Å, |Δi|>4): 745; chains: 2; bounding box: 66×47×75 Å

InterPro domains:
  IPR030903 Cyclodipeptide synthase [PF16715] (13-233)
  IPR030903 Cyclodipeptide synthase [TIGR04539] (13-233)
  IPR038622 Cyclodipeptide synthase superfamily [G3DSA:3.40.50.11710] (1-234)

Secondary structure (DSSP, 8-state):
-EEEESSHHHHHHHHHT-EEEEEE-TTSTT--HHHHHHHHHHHHHH-SEEEEEE--TTHHHHHHHTT--HHHHHHHHHHHHHHHHHHHHHHHHHHT--TT-EEETTTTTT-HHHHHHHHHHHHHHHH-HHHHHHHHHHHHHHHHHHHHHS-SS-PPPPHHHHHHHHHHHHHHHHHHHHHHHHHT-S-EEEEESS--HHHHHHHTT-SS----TTEEEEEEE-/-EEEESS---HHHHHT-EEEEEE-SS-TT--HHHHHHHHHHHHHH-SEEEEEE--TTHHHHHHHTT--HHHHHHHHHHHHHHHHHHHHHHHHHHT--TT-EEETTTTTT-HHHHHHHHHHHHHHHH-HHHHHHHHHHHHHHHHHHHHHH-SS-PPPPHHHHHHHHHHHHHHHHHHHHHHHHH--S-EEEEESS--HHHHHHHTT-SS----TTEEEEEEE-